Protein 6FTH (pdb70)

InterPro domains:
  IPR006059 Bacterial-type extracellular solute-binding protein [PF13416] (58-375)
  IPR050490 Bacterial solute-binding protein 1 [PTHR43649] (1-388)

Secondary structure (DSSP, 8-state):
--PPEEEEEEEEPTTBPPGGG-HHHHHHHHHHTSEEEEEEEEHHHHHHHHHHHHHHT---SEEES---HHHHHHSGGGB--GGGGGGG-HHHHHHHHH-HHHHHHHB-TT--B-SEEEE--GGGSS-S-EEEEEHHHHHHHT-PPP-BHHHHHHHHHHHHHS-TTSSSSS--EEE--PPP-SSPPTT-GGGGGGGGTPPP-TTSSSGGGTEEEETTEEEEGGGSHHHHHHHHHHHHHHHTTSS-TTTTTS-HHHHHHHHHTTSSS--EEEEEES-HHHHHGGGGGGEEE-PPPBPTT--GGG-------SSEEEEEEEEBTT-S-HHHHHHHHHHHTSHHHHHHHHH-SBTTTEEEEETTEEEE-HHHHHHHHHTT-BSS-GGG-SSB--TT-EEE--HHHHHHHHHHGGGHHHHTTS-TTTSS--TT----HHHHHHHHHHHHHHHHHHHHHHHHHHHH--HHHHHHHHHHHHHHTTHHHHHHHHHHHHHHHH--

Organism: Bifidobacterium longum subsp. infantis (strain ATCC 15697 / DSM 20088 / JCM 1222 / NCTC 11817 / S12) (NCBI:txid391904)

Nearest PDB structures (foldseek):
  6fth-assembly1_A  TM=1.002E+00  e=1.671E-100  Bifidobacterium longum subsp. infantis ATCC 15697 = JCM 1222 = DSM 20088
  3omb-assembly1_A  TM=9.934E-01  e=3.938E-80  Bifidobacterium longum subsp. infantis ATCC 15697 = JCM 1222 = DSM 20088
  5g5z-assembly1_C  TM=8.012E-01  e=1.152E-29  Streptococcus pneumoniae TIGR4
  3vlw-assembly2_B  TM=7.438E-01  e=2.076E-22  Sphingomonas sp. A1
  5gx7-assembly3_C  TM=7.280E-01  e=1.092E-22  Streptobacillus moniliformis DSM 12112

Foldseek 3Di:
DPAAEFEEEEAFDFLAADQVPFPVSVVLCVVLSHHYHYDYDYPVVLVVCQVVCLVVLVDTQKYFLRDFLLRCLVVVQFFDQCLVVCVLQVLLVVVCVQPVVQCLQQADLVGGGQFHKEFPEDLQFFDQKFKKFQQLLCVQVVHDDAAALVSLLVQLVCQQPVPSLPPPDSQAQAEEAAADDLWQAHQHLCQCLLLALAAAAHVDDCRRLAWWFAQLAIDGCLQPVSLVVSLVSLLVCLVVSNYDLCNNPDHPVNSLCLQQPPLRGGHYGMGMGRFLCSRHNNSSVSMATAQRHHYPPADLLSRAGHGYTRTMDRHGMIGTPPTPCVSSVSNSLSVCADLQNVVCQAQNHDPQQWDDPPQLEIEGPQVSQVVSSVVSHRSHRHSSHRYYRRNSHHYHRPVSSVRNSRNCVNRPSRNVSGDCLRTGQDSSLDFRNVLVVVLVQLSSVLSVLSSVVSVCCSNPNDCVVCSVVNVVVSVVSCSVVNSVSSSVSSCSSRHD

Structure (mmCIF, N/CA/C/O backbone):
data_6FTH
#
_entry.id   6FTH
#
_cell.length_a   55.399
_cell.length_b   70.139
_cell.length_c   121.121
_cell.angle_alpha   90.000
_cell.angle_beta   90.000
_cell.angle_gamma   90.000
#
_symmetry.space_group_name_H-M   'P 21 21 21'
#
loop_
_entity.id
_entity.type
_entity.pdbx_description
1 polymer 'Extracellular solute-binding protein, family 1'
2 water water
#
loop_
_atom_site.group_PDB
_atom_site.id
_atom_site.type_symbol
_atom_site.label_atom_id
_atom_site.label_alt_id
_atom_site.label_comp_id
_atom_site.label_asym_id
_atom_site.label_entity_id
_atom_site.label_seq_id
_atom_site.pdbx_PDB_ins_code
_atom_site.Cartn_x
_atom_site.Cartn_y
_atom_site.Cartn_z
_atom_site.occupancy
_atom_site.B_iso_or_equiv
_atom_site.auth_seq_id
_atom_site.auth_comp_id
_atom_site.auth_asym_id
_atom_site.auth_atom_id
_atom_site.pdbx_PDB_model_num
ATOM 1 N N . ASP A 1 25 ? -11.21798 54.33727 96.11763 1.000 57.97301 15 ASP A N 1
ATOM 2 C CA . ASP A 1 25 ? -12.30774 53.63541 96.78896 1.000 54.82286 15 ASP A CA 1
ATOM 3 C C . ASP A 1 25 ? -11.93236 52.17733 97.05097 1.000 53.48827 15 ASP A C 1
ATOM 4 O O . ASP A 1 25 ? -12.79825 51.30340 97.12951 1.000 51.35822 15 ASP A O 1
ATOM 12 N N . GLY A 1 26 ? -10.63234 51.92083 97.18059 1.000 50.30567 16 GLY A N 1
ATOM 13 C CA . GLY A 1 26 ? -10.15805 50.61480 97.57747 1.000 47.46979 16 GLY A CA 1
ATOM 14 C C . GLY A 1 26 ? -10.05711 49.58957 96.46987 1.000 44.59623 16 GLY A C 1
ATOM 15 O O . GLY A 1 26 ? -9.78166 48.42121 96.76177 1.000 46.63366 16 GLY A O 1
ATOM 19 N N . LYS A 1 27 ? -10.25930 49.97670 95.21326 1.000 45.13842 17 LYS A N 1
ATOM 20 C CA . LYS A 1 27 ? -10.23798 48.97944 94.14906 1.000 36.87209 17 LYS A CA 1
ATOM 21 C C . LYS A 1 27 ? -8.79760 48.65784 93.74895 1.000 35.86025 17 LYS A C 1
ATOM 22 O O . LYS A 1 27 ? -7.94884 49.55278 93.71133 1.000 32.95820 17 LYS A O 1
ATOM 41 N N . PRO A 1 28 ? -8.49098 47.39341 93.45819 1.000 29.46881 18 PRO A N 1
ATOM 42 C CA . PRO A 1 28 ? -7.12381 47.05748 93.05591 1.000 31.99186 18 PRO A CA 1
ATOM 43 C C . PRO A 1 28 ? -6.78730 47.69162 91.72237 1.000 28.82882 18 PRO A C 1
ATOM 44 O O . PRO A 1 28 ? -7.61954 47.74473 90.81153 1.000 27.85802 18 PRO A O 1
ATOM 55 N N . ILE A 1 29 ? -5.54833 48.17110 91.61259 1.000 27.28050 19 ILE A N 1
ATOM 56 C CA . ILE A 1 29 ? -5.05395 48.77950 90.38651 1.000 28.43421 19 ILE A CA 1
ATOM 57 C C . ILE A 1 29 ? -4.26699 47.73887 89.60268 1.000 25.69623 19 ILE A C 1
ATOM 58 O O . ILE A 1 29 ? -3.49140 46.95859 90.16719 1.000 26.87517 19 ILE A O 1
ATOM 74 N N . VAL A 1 30 ? -4.50737 47.70432 88.29871 1.000 25.44663 20 VAL A N 1
ATOM 75 C CA . VAL A 1 30 ? -3.82541 46.80498 87.37564 1.000 21.15319 20 VAL A CA 1
ATOM 76 C C . VAL A 1 30 ? -3.36020 47.66821 86.22079 1.000 17.81837 20 VAL A C 1
ATOM 77 O O . VAL A 1 30 ? -4.18226 48.27791 85.53889 1.000 20.28678 20 VAL A O 1
ATOM 90 N N . SER A 1 31 ? -2.05073 47.73399 86.00838 1.000 18.08870 21 SER A N 1
ATOM 91 C CA . SER A 1 31 ? -1.52994 48.39875 84.82170 1.000 18.70088 21 SER A CA 1
ATOM 92 C C . SER A 1 31 ? -1.55424 47.42370 83.65288 1.000 18.46565 21 SER A C 1
ATOM 93 O O . SER A 1 31 ? -1.22483 46.24624 83.80965 1.000 20.40143 21 SER A O 1
ATOM 101 N N . VAL A 1 32 ? -1.99449 47.90853 82.49808 1.000 19.03408 22 VAL A N 1
ATOM 102 C CA . VAL A 1 32 ? -2.17410 47.07325 81.31262 1.000 16.90667 22 VAL A CA 1
ATOM 103 C C . VAL A 1 32 ? -1.50850 47.74789 80.11859 1.000 16.50113 22 VAL A C 1
ATOM 104 O O . VAL A 1 32 ? -1.99856 48.76550 79.61712 1.000 19.47779 22 VAL A O 1
ATOM 117 N N . LEU A 1 33 ? -0.40460 47.17228 79.65118 1.000 17.77337 23 LEU A N 1
ATOM 118 C CA . LEU A 1 33 ? 0.19316 47.60552 78.39912 1.000 18.93141 23 LEU A CA 1
ATOM 119 C C . LEU A 1 33 ? -0.51853 46.90188 77.25330 1.000 16.91065 23 LEU A C 1
ATOM 120 O O . LEU A 1 33 ? -0.67063 45.67108 77.27381 1.000 16.23557 23 LEU A O 1
ATOM 136 N N . VAL A 1 34 ? -0.95885 47.67277 76.26299 1.000 16.72214 24 VAL A N 1
ATOM 137 C CA . VAL A 1 34 ? -1.58313 47.11346 75.06742 1.000 16.25883 24 VAL A CA 1
ATOM 138 C C . VAL A 1 34 ? -0.83687 47.63476 73.85283 1.000 16.44163 24 VAL A C 1
ATOM 139 O O . VAL A 1 34 ? -0.79652 48.84689 73.61723 1.000 16.68407 24 VAL A O 1
ATOM 152 N N . VAL A 1 35 ? -0.25652 46.72452 73.08978 1.000 15.27846 25 VAL A N 1
ATOM 153 C CA . VAL A 1 35 ? 0.35201 47.03535 71.80492 1.000 14.79313 25 VAL A CA 1
ATOM 154 C C . VAL A 1 35 ? -0.78262 47.01863 70.78932 1.000 17.38129 25 VAL A C 1
ATOM 155 O O . VAL A 1 35 ? -1.50465 46.01876 70.67048 1.000 15.76734 25 VAL A O 1
ATOM 168 N N . LYS A 1 36 ? -0.97523 48.14126 70.09993 1.000 15.25761 26 LYS A N 1
ATOM 169 C CA . LYS A 1 36 ? -2.18104 48.40725 69.32766 1.000 14.73778 26 LYS A CA 1
ATOM 170 C C . LYS A 1 36 ? -2.01315 48.14951 67.83132 1.000 17.53129 26 LYS A C 1
ATOM 171 O O . LYS A 1 36 ? -0.99239 48.49563 67.21767 1.000 16.75160 26 LYS A O 1
ATOM 190 N N . ARG A 1 37 ? -3.05146 47.57749 67.23621 1.000 15.91851 27 ARG A N 1
ATOM 191 C CA . ARG A 1 37 ? -3.14998 47.51800 65.79141 1.000 15.97759 27 ARG A CA 1
ATOM 192 C C . ARG A 1 37 ? -3.27180 48.93463 65.22946 1.000 16.83795 27 ARG A C 1
ATOM 193 O O . ARG A 1 37 ? -3.87726 49.81087 65.85424 1.000 15.73001 27 ARG A O 1
ATOM 214 N N . PRO A 1 38 ? -2.73994 49.18244 64.03900 1.000 16.60004 28 PRO A N 1
ATOM 215 C CA . PRO A 1 38 ? -3.06034 50.44338 63.37086 1.000 18.43941 28 PRO A CA 1
ATOM 216 C C . PRO A 1 38 ? -4.56480 50.59280 63.18188 1.000 19.34643 28 PRO A C 1
ATOM 217 O O . PRO A 1 38 ? -5.31558 49.61123 63.14751 1.000 19.14657 28 PRO A O 1
ATOM 228 N N . ALA A 1 39 ? -5.00501 51.84500 63.09031 1.000 19.17689 29 ALA A N 1
ATOM 229 C CA . ALA A 1 39 ? -6.37336 52.21709 62.72214 1.000 17.48614 29 ALA A CA 1
ATOM 230 C C . ALA A 1 39 ? -7.37289 52.03416 63.85038 1.000 18.98750 29 ALA A C 1
ATOM 231 O O . ALA A 1 39 ? -8.58721 52.13754 63.59880 1.000 17.96358 29 ALA A O 1
ATOM 238 N N . THR A 1 40 ? -6.91743 51.78924 65.07178 1.000 17.40027 30 THR A N 1
ATOM 239 C CA . THR A 1 40 ? -7.77580 51.64209 66.23567 1.000 18.02483 30 THR A CA 1
ATOM 240 C C . THR A 1 40 ? -7.88320 52.95593 67.00615 1.000 19.57532 30 THR A C 1
ATOM 241 O O . THR A 1 40 ? -6.92459 53.74526 67.06664 1.000 19.25464 30 THR A O 1
ATOM 252 N N . ASP A 1 41 ? -9.06838 53.19860 67.56334 1.000 17.27926 31 ASP A N 1
ATOM 253 C CA . ASP A 1 41 ? -9.28614 54.27946 68.51512 1.000 18.76004 31 ASP A CA 1
ATOM 254 C C . ASP A 1 41 ? -8.50953 53.98558 69.79338 1.000 18.99928 31 ASP A C 1
ATOM 255 O O . ASP A 1 41 ? -7.96236 52.89011 70.00045 1.000 17.58788 31 ASP A O 1
ATOM 264 N N . LYS A 1 42 ? -8.40978 54.99961 70.63922 1.000 20.74287 32 LYS A N 1
ATOM 265 C CA . LYS A 1 42 ? -7.85072 54.80293 71.96240 1.000 19.04057 32 LYS A CA 1
ATOM 266 C C . LYS A 1 42 ? -8.76875 53.87409 72.75736 1.000 17.58812 32 LYS A C 1
ATOM 267 O O . LYS A 1 42 ? -9.99175 53.95243 72.64998 1.000 18.54101 32 LYS A O 1
ATOM 286 N N . ILE A 1 43 ? -8.17649 52.97526 73.54862 1.000 17.12403 33 ILE A N 1
ATOM 287 C CA . ILE A 1 43 ? -8.97292 52.00430 74.30515 1.000 16.34069 33 ILE A CA 1
ATOM 288 C C . ILE A 1 43 ? -9.92584 52.69391 75.27432 1.000 18.58948 33 ILE A C 1
ATOM 289 O O . ILE A 1 43 ? -11.06116 52.24270 75.47294 1.000 18.88589 33 ILE A O 1
ATOM 305 N N . ALA A 1 44 ? -9.46261 53.75747 75.93731 1.000 20.42017 34 ALA A N 1
ATOM 306 C CA . ALA A 1 44 ? -10.32124 54.48731 76.86720 1.000 23.84912 34 ALA A CA 1
ATOM 307 C C . ALA A 1 44 ? -11.59395 54.97760 76.19123 1.000 21.71357 34 ALA A C 1
ATOM 308 O O . ALA A 1 44 ? -12.60939 55.17298 76.86938 1.000 21.64291 34 ALA A O 1
ATOM 315 N N . ASN A 1 45 ? -11.56196 55.18218 74.87015 1.000 21.01593 35 ASN A N 1
ATOM 316 C CA . ASN A 1 45 ? -12.74448 55.61317 74.12868 1.000 19.87399 35 ASN A CA 1
ATOM 317 C C . ASN A 1 45 ? -13.69398 54.47506 73.78568 1.000 20.43600 35 ASN A C 1
ATOM 318 O O . ASN A 1 45 ? -14.73228 54.73378 73.16933 1.000 19.81293 35 ASN A O 1
ATOM 329 N N . MET A 1 46 ? -13.38085 53.22882 74.14314 1.000 19.10679 36 MET A N 1
ATOM 330 C CA . MET A 1 46 ? -14.20774 52.09041 73.76100 1.000 17.32335 36 MET A CA 1
ATOM 331 C C . MET A 1 46 ? -15.13023 51.68940 74.90491 1.000 14.47879 36 MET A C 1
ATOM 332 O O . MET A 1 46 ? -14.66764 51.43301 76.01780 1.000 16.73703 36 MET A O 1
ATOM 346 N N . GLN A 1 47 ? -16.43682 51.62152 74.61369 1.000 17.36481 37 GLN A N 1
ATOM 347 C CA . GLN A 1 47 ? -17.41370 51.27487 75.64093 1.000 18.68517 37 GLN A CA 1
ATOM 348 C C . GLN A 1 47 ? -17.11113 49.92605 76.28406 1.000 19.17361 37 GLN A C 1
ATOM 349 O O . GLN A 1 47 ? -17.17795 49.78883 77.51122 1.000 19.17584 37 GLN A O 1
ATOM 363 N N . TRP A 1 48 ? -16.79138 48.91048 75.47291 1.000 19.27569 38 TRP A N 1
ATOM 364 C CA . TRP A 1 48 ? -16.54153 47.59270 76.05093 1.000 16.34439 38 TRP A CA 1
ATOM 365 C C . TRP A 1 48 ? -15.41414 47.64060 77.06253 1.000 15.84406 38 TRP A C 1
ATOM 366 O O . TRP A 1 48 ? -15.42302 46.87538 78.03425 1.000 14.93046 38 TRP A O 1
ATOM 387 N N . ALA A 1 49 ? -14.42740 48.52480 76.85678 1.000 15.69074 39 ALA A N 1
ATOM 388 C CA . ALA A 1 49 ? -13.30734 48.60049 77.78364 1.000 16.45872 39 ALA A CA 1
ATOM 389 C C . ALA A 1 49 ? -13.72752 49.23548 79.10813 1.000 18.32225 39 ALA A C 1
ATOM 390 O O . ALA A 1 49 ? -13.18528 48.88814 80.16984 1.000 19.19539 39 ALA A O 1
ATOM 397 N N . LYS A 1 50 ? -14.66905 50.18155 79.05487 1.000 16.76141 40 LYS A N 1
ATOM 398 C CA . LYS A 1 50 ? -15.24572 50.73465 80.27498 1.000 22.03550 40 LYS A CA 1
ATOM 399 C C . LYS A 1 50 ? -16.07719 49.68364 81.00132 1.000 19.83341 40 LYS A C 1
ATOM 400 O O . LYS A 1 50 ? -15.97041 49.53278 82.22837 1.000 19.48272 40 LYS A O 1
ATOM 419 N N . ASP A 1 51 ? -16.88648 48.93552 80.24737 1.000 19.18826 41 ASP A N 1
ATOM 420 C CA . ASP A 1 51 ? -17.63758 47.81757 80.81475 1.000 18.69324 41 ASP A CA 1
ATOM 421 C C . ASP A 1 51 ? -16.69866 46.80675 81.46056 1.000 20.89013 41 ASP A C 1
ATOM 422 O O . ASP A 1 51 ? -16.96815 46.30274 82.55722 1.000 19.69856 41 ASP A O 1
ATOM 431 N N . LEU A 1 52 ? -15.59096 46.48072 80.78450 1.000 16.94840 42 LEU A N 1
ATOM 432 C CA . LEU A 1 52 ? -14.69609 45.45665 81.29905 1.000 18.95828 42 LEU A CA 1
ATOM 433 C C . LEU A 1 52 ? -14.12424 45.86896 82.64079 1.000 19.06653 42 LEU A C 1
ATOM 434 O O . LEU A 1 52 ? -14.05846 45.06349 83.57765 1.000 19.03981 42 LEU A O 1
ATOM 450 N N . GLU A 1 53 ? -13.69641 47.12917 82.73963 1.000 21.64722 43 GLU A N 1
ATOM 451 C CA . GLU A 1 53 ? -13.13909 47.65232 83.97545 1.000 23.25917 43 GLU A CA 1
ATOM 452 C C . GLU A 1 53 ? -14.14942 47.56283 85.10985 1.000 22.72295 43 GLU A C 1
ATOM 453 O O . GLU A 1 53 ? -13.81583 47.13058 86.21471 1.000 23.08593 43 GLU A O 1
ATOM 465 N N . ALA A 1 54 ? -15.39598 47.95067 84.84717 1.000 21.00903 44 ALA A N 1
ATOM 466 C CA . ALA A 1 54 ? -16.43285 47.83151 85.86805 1.000 23.32139 44 ALA A CA 1
ATOM 467 C C . ALA A 1 54 ? -16.62174 46.37966 86.28069 1.000 24.85386 44 ALA A C 1
ATOM 468 O O . ALA A 1 54 ? -16.68333 46.05501 87.47475 1.000 23.44038 44 ALA A O 1
ATOM 475 N N . ASP A 1 55 ? -16.69931 45.48242 85.29673 1.000 17.36362 45 ASP A N 1
ATOM 476 C CA . ASP A 1 55 ? -16.93636 44.07145 85.58361 1.000 22.55154 45 ASP A CA 1
ATOM 477 C C . ASP A 1 55 ? -15.77561 43.45183 86.32801 1.000 20.03594 45 ASP A C 1
ATOM 478 O O . ASP A 1 55 ? -15.95832 42.47664 87.05722 1.000 20.92319 45 ASP A O 1
ATOM 487 N N . CYS A 1 56 ? -14.57866 43.98185 86.14246 1.000 20.21204 46 CYS A N 1
ATOM 488 C CA . CYS A 1 56 ? -13.43672 43.49635 86.88487 1.000 21.25761 46 CYS A CA 1
ATOM 489 C C . CYS A 1 56 ? -13.41673 44.01154 88.31802 1.000 21.56645 46 CYS A C 1
ATOM 490 O O . CYS A 1 56 ? -12.70474 43.45292 89.14786 1.000 23.99574 46 CYS A O 1
ATOM 498 N N . ASP A 1 57 ? -14.17424 45.06356 88.62499 1.000 24.18617 47 ASP A N 1
ATOM 499 C CA . ASP A 1 57 ? -14.14359 45.67190 89.95072 1.000 25.37350 47 ASP A CA 1
ATOM 500 C C . ASP A 1 57 ? -12.72254 46.09453 90.31051 1.000 27.23274 47 ASP A C 1
ATOM 501 O O . ASP A 1 57 ? -12.26088 45.90765 91.43526 1.000 24.69963 47 ASP A O 1
ATOM 510 N N . CYS A 1 58 ? -12.00965 46.64840 89.33423 1.000 24.99803 48 CYS A N 1
ATOM 511 C CA . CYS A 1 58 ? -10.64247 47.09941 89.53706 1.000 28.87981 48 CYS A CA 1
ATOM 512 C C . CYS A 1 58 ? -10.46453 48.40737 88.78891 1.000 25.34072 48 CYS A C 1
ATOM 513 O O . CYS A 1 58 ? -11.35225 48.86456 88.07051 1.000 27.81435 48 CYS A O 1
ATOM 521 N N . LYS A 1 59 ? -9.31497 49.03025 88.98635 1.000 27.49148 49 LYS A N 1
ATOM 522 C CA . LYS A 1 59 ? -8.94094 50.20933 88.22335 1.000 26.03865 49 LYS A CA 1
ATOM 523 C C . LYS A 1 59 ? -7.88219 49.78815 87.21950 1.000 24.46023 49 LYS A C 1
ATOM 524 O O . LYS A 1 59 ? -6.83545 49.26252 87.61554 1.000 24.14999 49 LYS A O 1
ATOM 543 N N . ILE A 1 60 ? -8.15683 50.01528 85.93315 1.000 25.84033 50 ILE A N 1
ATOM 544 C CA . ILE A 1 60 ? -7.21640 49.69132 84.86011 1.000 22.14322 50 ILE A CA 1
ATOM 545 C C . ILE A 1 60 ? -6.47331 50.95565 84.46358 1.000 23.05671 50 ILE A C 1
ATOM 546 O O . ILE A 1 60 ? -7.08342 51.96402 84.08317 1.000 25.57242 50 ILE A O 1
ATOM 562 N N . GLU A 1 61 ? -5.15570 50.89901 84.53391 1.000 23.97625 51 GLU A N 1
ATOM 563 C CA . GLU A 1 61 ? -4.30325 51.96038 84.01571 1.000 24.21239 51 GLU A CA 1
ATOM 564 C C . GLU A 1 61 ? -3.77997 51.50129 82.66138 1.000 23.02024 51 GLU A C 1
ATOM 565 O O . GLU A 1 61 ? -2.80344 50.74702 82.58259 1.000 23.77708 51 GLU A O 1
ATOM 577 N N . TRP A 1 62 ? -4.42706 51.96445 81.59290 1.000 22.31798 52 TRP A N 1
ATOM 578 C CA . TRP A 1 62 ? -4.06238 51.54655 80.24708 1.000 22.60265 52 TRP A CA 1
ATOM 579 C C . TRP A 1 62 ? -2.81219 52.29411 79.79986 1.000 25.30070 52 TRP A C 1
ATOM 580 O O . TRP A 1 62 ? -2.65875 53.49539 80.05078 1.000 25.39693 52 TRP A O 1
ATOM 601 N N . GLN A 1 63 ? -1.91323 51.57121 79.13858 1.000 20.31995 53 GLN A N 1
ATOM 602 C CA . GLN A 1 63 ? -0.76230 52.14725 78.46323 1.000 19.22013 53 GLN A CA 1
ATOM 603 C C . GLN A 1 63 ? -0.76440 51.57880 77.05311 1.000 24.39429 53 GLN A C 1
ATOM 604 O O . GLN A 1 63 ? -0.73853 50.35969 76.88012 1.000 24.52052 53 GLN A O 1
ATOM 618 N N . GLU A 1 64 ? -0.82185 52.44257 76.05392 1.000 19.05949 54 GLU A N 1
ATOM 619 C CA . GLU A 1 64 ? -0.89167 52.01703 74.66653 1.000 21.11708 54 GLU A CA 1
ATOM 620 C C . GLU A 1 64 ? 0.39106 52.37162 73.93341 1.000 20.86915 54 GLU A C 1
ATOM 621 O O . GLU A 1 64 ? 0.97549 53.43999 74.15561 1.000 23.02210 54 GLU A O 1
ATOM 633 N N . VAL A 1 65 ? 0.82379 51.47104 73.06125 1.000 17.75806 55 VAL A N 1
ATOM 634 C CA . VAL A 1 65 ? 1.98755 51.68920 72.20899 1.000 17.20283 55 VAL A CA 1
ATOM 635 C C . VAL A 1 65 ? 1.70605 51.11771 70.82706 1.000 21.35703 55 VAL A C 1
ATOM 636 O O . VAL A 1 65 ? 0.99690 50.11435 70.68138 1.000 16.43454 55 VAL A O 1
ATOM 649 N N . SER A 1 66 ? 2.26215 51.75853 69.80248 1.000 16.77111 56 SER A N 1
ATOM 650 C CA . SER A 1 66 ? 2.13839 51.23213 68.44956 1.000 16.96882 56 SER A CA 1
ATOM 651 C C . SER A 1 66 ? 3.02025 50.00037 68.27819 1.000 14.87696 56 SER A C 1
ATOM 652 O O . SER A 1 66 ? 3.95187 49.75071 69.04916 1.000 17.12348 56 SER A O 1
ATOM 660 N N . GLU A 1 67 ? 2.70952 49.22394 67.24046 1.000 16.06807 57 GLU A N 1
ATOM 661 C CA . GLU A 1 67 ? 3.52061 48.05711 66.92321 1.000 17.82671 57 GLU A CA 1
ATOM 662 C C . GLU A 1 67 ? 4.93865 48.46867 66.54578 1.000 17.75946 57 GLU A C 1
ATOM 663 O O . GLU A 1 67 ? 5.90721 47.83501 66.97560 1.000 17.31227 57 GLU A O 1
ATOM 675 N N . ASP A 1 68 ? 5.08210 49.55369 65.78362 1.000 18.23799 58 ASP A N 1
ATOM 676 C CA . ASP A 1 68 ? 6.41307 49.99949 65.37267 1.000 17.94842 58 ASP A CA 1
ATOM 677 C C . ASP A 1 68 ? 7.21932 50.48626 66.56457 1.000 18.28932 58 ASP A C 1
ATOM 678 O O . ASP A 1 68 ? 8.42068 50.20949 66.65944 1.000 18.97834 58 ASP A O 1
ATOM 687 N N . ALA A 1 69 ? 6.58295 51.19657 67.49495 1.000 16.68454 59 ALA A N 1
ATOM 688 C CA . ALA A 1 69 ? 7.29165 51.62438 68.69389 1.000 18.63788 59 ALA A CA 1
ATOM 689 C C . ALA A 1 69 ? 7.66403 50.43627 69.57042 1.000 20.70602 59 ALA A C 1
ATOM 690 O O . ALA A 1 69 ? 8.78387 50.36609 70.09727 1.000 21.50090 59 ALA A O 1
ATOM 697 N N . TRP A 1 70 ? 6.74712 49.47990 69.72900 1.000 18.76016 60 TRP A N 1
ATOM 698 C CA . TRP A 1 70 ? 7.03395 48.33336 70.58402 1.000 18.74170 60 TRP A CA 1
ATOM 699 C C . TRP A 1 70 ? 8.20343 47.51292 70.04328 1.000 17.69412 60 TRP A C 1
ATOM 700 O O . TRP A 1 70 ? 9.03410 47.02489 70.81019 1.000 22.94788 60 TRP A O 1
ATOM 721 N N . ALA A 1 71 ? 8.27777 47.33862 68.72710 1.000 17.95954 61 ALA A N 1
ATOM 722 C CA . ALA A 1 71 ? 9.37111 46.57034 68.14280 1.000 18.09238 61 ALA A CA 1
ATOM 723 C C . ALA A 1 71 ? 10.72162 47.11114 68.58124 1.000 26.18017 61 ALA A C 1
ATOM 724 O O . ALA A 1 71 ? 11.66928 46.34119 68.79100 1.000 25.07495 61 ALA A O 1
ATOM 731 N N . GLN A 1 72 ? 10.81256 48.42454 68.74797 1.000 23.90387 62 GLN A N 1
ATOM 732 C CA . GLN A 1 72 ? 12.04704 49.09735 69.12831 1.000 24.34223 62 GLN A CA 1
ATOM 733 C C . GLN A 1 72 ? 12.26474 49.15793 70.63648 1.000 27.70528 62 GLN A C 1
ATOM 734 O O . GLN A 1 72 ? 13.40805 49.32466 71.08064 1.000 31.72656 62 GLN A O 1
ATOM 748 N N . GLN A 1 73 ? 11.21016 49.02843 71.43244 1.000 27.01304 63 GLN A N 1
ATOM 749 C CA . GLN A 1 73 ? 11.32190 49.14543 72.87931 1.000 24.99672 63 GLN A CA 1
ATOM 750 C C . GLN A 1 73 ? 11.36150 47.80657 73.59681 1.000 27.16878 63 GLN A C 1
ATOM 751 O O . GLN A 1 73 ? 11.76379 47.77391 74.76358 1.000 26.68441 63 GLN A O 1
ATOM 765 N N . LYS A 1 74 ? 10.97701 46.70523 72.93356 1.000 24.71247 64 LYS A N 1
ATOM 766 C CA . LYS A 1 74 ? 10.73196 45.45676 73.65319 1.000 22.81251 64 LYS A CA 1
ATOM 767 C C . LYS A 1 74 ? 11.99076 44.94207 74.34392 1.000 26.95688 64 LYS A C 1
ATOM 768 O O . LYS A 1 74 ? 11.95052 44.55826 75.51858 1.000 23.49512 64 LYS A O 1
ATOM 787 N N . ASN A 1 75 ? 13.11233 44.88895 73.62105 1.000 25.35879 65 ASN A N 1
ATOM 788 C CA . ASN A 1 75 ? 14.31139 44.28645 74.19653 1.000 25.65274 65 ASN A CA 1
ATOM 789 C C . ASN A 1 75 ? 14.79429 45.08411 75.39901 1.000 25.68029 65 ASN A C 1
ATOM 790 O O . ASN A 1 75 ? 15.09878 44.51387 76.45243 1.000 26.80035 65 ASN A O 1
ATOM 801 N N . ALA A 1 76 ? 14.81839 46.40870 75.27969 1.000 27.07258 66 ALA A N 1
ATOM 802 C CA . ALA A 1 76 ? 15.21981 47.24564 76.40563 1.000 28.21235 66 ALA A CA 1
ATOM 803 C C . ALA A 1 76 ? 14.26451 47.08510 77.58165 1.000 28.03948 66 ALA A C 1
ATOM 804 O O . ALA A 1 76 ? 14.68645 47.08989 78.74503 1.000 28.81908 66 ALA A O 1
ATOM 811 N N . THR A 1 77 ? 12.96525 46.94781 77.29938 1.000 27.38999 67 THR A N 1
ATOM 812 C CA . THR A 1 77 ? 11.97994 46.78307 78.36680 1.000 25.08118 67 THR A CA 1
ATOM 813 C C . THR A 1 77 ? 12.22021 45.48588 79.12669 1.000 23.63225 67 THR A C 1
ATOM 814 O O . THR A 1 77 ? 12.21063 45.46164 80.36272 1.000 27.81035 67 THR A O 1
ATOM 825 N N . LEU A 1 78 ? 12.44725 44.39137 78.40131 1.000 23.04367 68 LEU A N 1
ATOM 826 C CA . LEU A 1 78 ? 12.75540 43.12062 79.05242 1.000 22.88189 68 LEU A CA 1
ATOM 827 C C . LEU A 1 78 ? 14.06096 43.20292 79.84131 1.000 29.39661 68 LEU A C 1
ATOM 828 O O . LEU A 1 78 ? 14.13810 42.74268 80.98743 1.000 25.93705 68 LEU A O 1
ATOM 844 N N . ALA A 1 79 ? 15.10904 43.76573 79.23122 1.000 29.08688 69 ALA A N 1
ATOM 845 C CA . ALA A 1 79 ? 16.40133 43.84893 79.90834 1.000 28.21022 69 ALA A CA 1
ATOM 846 C C . ALA A 1 79 ? 16.29413 44.62525 81.21353 1.000 29.83453 69 ALA A C 1
ATOM 847 O O . ALA A 1 79 ? 16.95917 44.28910 82.19979 1.000 31.04648 69 ALA A O 1
ATOM 854 N N . ALA A 1 80 ? 15.46201 45.66700 81.23904 1.000 28.30828 70 ALA A N 1
ATOM 855 C CA . ALA A 1 80 ? 15.27734 46.46862 82.44169 1.000 29.56256 70 ALA A CA 1
ATOM 856 C C . ALA A 1 80 ? 14.27709 45.87127 83.42138 1.000 32.17497 70 ALA A C 1
ATOM 857 O O . ALA A 1 80 ? 14.19479 46.34202 84.56142 1.000 30.80531 70 ALA A O 1
ATOM 864 N N . GLY A 1 81 ? 13.49157 44.88266 83.00162 1.000 27.38152 71 GLY A N 1
ATOM 865 C CA . GLY A 1 81 ? 12.45141 44.35138 83.85406 1.000 30.58633 71 GLY A CA 1
ATOM 866 C C . GLY A 1 81 ? 11.32269 45.31173 84.14416 1.000 29.03667 71 GLY A C 1
ATOM 867 O O . GLY A 1 81 ? 10.59377 45.11251 85.11590 1.000 34.03114 71 GLY A O 1
ATOM 871 N N . LYS A 1 82 ? 11.13387 46.34415 83.32354 1.000 29.91921 72 LYS A N 1
ATOM 872 C CA . LYS A 1 82 ? 10.06649 47.31554 83.58087 1.000 32.46367 72 LYS A CA 1
ATOM 873 C C . LYS A 1 82 ? 8.82296 46.90000 82.80342 1.000 30.13363 72 LYS A C 1
ATOM 874 O O . LYS A 1 82 ? 8.49882 47.42784 81.73816 1.000 34.38624 72 LYS A O 1
ATOM 893 N N . ILE A 1 83 ? 8.09697 45.94361 83.36042 1.000 28.21282 73 ILE A N 1
ATOM 894 C CA . ILE A 1 83 ? 6.93643 45.38614 82.67499 1.000 27.64123 73 ILE A CA 1
ATOM 895 C C . ILE A 1 83 ? 5.66374 45.75643 83.42163 1.000 26.10447 73 ILE A C 1
ATOM 896 O O . ILE A 1 83 ? 5.64054 45.83372 84.65659 1.000 24.44766 73 ILE A O 1
ATOM 912 N N . ALA A 1 84 ? 4.60548 46.00562 82.65793 1.000 20.78302 74 ALA A N 1
ATOM 913 C CA . ALA A 1 84 ? 3.30196 46.26643 83.24428 1.000 21.72652 74 ALA A CA 1
ATOM 914 C C . ALA A 1 84 ? 2.77033 45.00167 83.90980 1.000 19.55920 74 ALA A C 1
ATOM 915 O O . ALA A 1 84 ? 3.22828 43.88527 83.63931 1.000 20.93039 74 ALA A O 1
ATOM 922 N N . ASP A 1 85 ? 1.79808 45.17881 84.80737 1.000 19.22778 75 ASP A N 1
ATOM 923 C CA . ASP A 1 85 ? 1.18482 44.02307 85.45064 1.000 19.21936 75 ASP A CA 1
ATOM 924 C C . ASP A 1 85 ? 0.68105 43.03681 84.40435 1.000 18.41085 75 ASP A C 1
ATOM 925 O O . ASP A 1 85 ? 0.91349 41.82301 84.50108 1.000 20.77669 75 ASP A O 1
ATOM 934 N N . VAL A 1 86 ? -0.02717 43.55268 83.40808 1.000 18.02230 76 VAL A N 1
ATOM 935 C CA . VAL A 1 86 ? -0.56182 42.77009 82.30088 1.000 15.59958 76 VAL A CA 1
ATOM 936 C C . VAL A 1 86 ? -0.10038 43.41695 81.00654 1.000 17.70292 76 VAL A C 1
ATOM 937 O O . VAL A 1 86 ? -0.14486 44.64399 80.87222 1.000 17.49783 76 VAL A O 1
ATOM 950 N N . SER A 1 87 ? 0.34934 42.60164 80.05417 1.000 15.20285 77 SER A N 1
ATOM 951 C CA . SER A 1 87 ? 0.70273 43.09338 78.73713 1.000 15.53889 77 SER A CA 1
ATOM 952 C C . SER A 1 87 ? -0.01445 42.26956 77.67405 1.000 13.90132 77 SER A C 1
ATOM 953 O O . SER A 1 87 ? -0.01191 41.03077 77.72870 1.000 14.72769 77 SER A O 1
ATOM 961 N N . LEU A 1 88 ? -0.59833 42.96526 76.70262 1.000 15.94837 78 LEU A N 1
ATOM 962 C CA . LEU A 1 88 ? -1.36411 42.36241 75.61795 1.000 12.63013 78 LEU A CA 1
ATOM 963 C C . LEU A 1 88 ? -0.65946 42.61234 74.28392 1.000 14.29367 78 LEU A C 1
ATOM 964 O O . LEU A 1 88 ? -0.33587 43.76480 73.95553 1.000 14.00144 78 LEU A O 1
ATOM 980 N N . HIS A 1 89 ? -0.44850 41.54654 73.49451 1.000 14.67789 79 HIS A N 1
ATOM 981 C CA . HIS A 1 89 ? 0.15765 41.66679 72.15955 1.000 15.37981 79 HIS A CA 1
ATOM 982 C C . HIS A 1 89 ? 1.60627 42.15084 72.26889 1.000 15.13817 79 HIS A C 1
ATOM 983 O O . HIS A 1 89 ? 2.12161 42.85144 71.38707 1.000 14.91374 79 HIS A O 1
ATOM 998 N N . ALA A 1 90 ? 2.26270 41.76149 73.36027 1.000 13.91119 80 ALA A N 1
ATOM 999 C CA . ALA A 1 90 ? 3.59006 42.26056 73.68334 1.000 17.03679 80 ALA A CA 1
ATOM 1000 C C . ALA A 1 90 ? 4.65775 41.18035 73.68856 1.000 19.35410 80 ALA A C 1
ATOM 1001 O O . ALA A 1 90 ? 5.72081 41.37239 73.07224 1.000 18.50129 80 ALA A O 1
ATOM 1008 N N . PHE A 1 91 ? 4.41636 40.06223 74.37345 1.000 15.55367 81 PHE A N 1
ATOM 1009 C CA . PHE A 1 91 ? 5.43294 39.04574 74.63167 1.000 17.54735 81 PHE A CA 1
ATOM 1010 C C . PHE A 1 91 ? 5.03530 37.68305 74.08188 1.000 17.77477 81 PHE A C 1
ATOM 1011 O O . PHE A 1 91 ? 3.94318 37.16940 74.36489 1.000 16.02244 81 PHE A O 1
ATOM 1028 N N . PHE A 1 92 ? 5.92889 37.10478 73.30040 1.000 17.54293 82 PHE A N 1
ATOM 1029 C CA . PHE A 1 92 ? 5.76534 35.75428 72.81017 1.000 18.55419 82 PHE A CA 1
ATOM 1030 C C . PHE A 1 92 ? 6.36449 34.77505 73.80016 1.000 18.76379 82 PHE A C 1
ATOM 1031 O O . PHE A 1 92 ? 7.18313 35.15176 74.65324 1.000 18.76059 82 PHE A O 1
ATOM 1048 N N . PRO A 1 93 ? 5.99611 33.49688 73.70335 1.000 16.86721 83 PRO A N 1
ATOM 1049 C CA . PRO A 1 93 ? 6.60857 32.50655 74.59181 1.000 19.67094 83 PRO A CA 1
ATOM 1050 C C . PRO A 1 93 ? 8.12487 32.54514 74.55683 1.000 22.41375 83 PRO A C 1
ATOM 1051 O O . PRO A 1 93 ? 8.75766 32.44247 75.61120 1.000 20.04642 83 PRO A O 1
ATOM 1062 N N . ALA A 1 94 ? 8.71854 32.71304 73.37382 1.000 21.27276 84 ALA A N 1
ATOM 1063 C CA . ALA A 1 94 ? 10.17860 32.76486 73.28514 1.000 25.83797 84 ALA A CA 1
ATOM 1064 C C . ALA A 1 94 ? 10.75022 33.91361 74.11295 1.000 26.28485 84 ALA A C 1
ATOM 1065 O O . ALA A 1 94 ? 11.83286 33.78443 74.69350 1.000 26.44360 84 ALA A O 1
ATOM 1072 N N . ASN A 1 95 ? 10.04939 35.05708 74.16450 1.000 22.72725 85 ASN A N 1
ATOM 1073 C CA . ASN A 1 95 ? 10.53904 36.18973 74.95195 1.000 23.66322 85 ASN A CA 1
ATOM 1074 C C . ASN A 1 95 ? 10.51974 35.87530 76.44386 1.000 24.16255 85 ASN A C 1
ATOM 1075 O O . ASN A 1 95 ? 11.47721 36.17445 77.16519 1.000 25.29096 85 ASN A O 1
ATOM 1086 N N . ALA A 1 96 ? 9.41498 35.31693 76.94483 1.000 20.56655 86 ALA A N 1
ATOM 1087 C CA . ALA A 1 96 ? 9.35602 34.99223 78.36388 1.000 20.36040 86 ALA A CA 1
ATOM 1088 C C . ALA A 1 96 ? 10.40374 33.95384 78.73557 1.000 25.23116 86 ALA A C 1
ATOM 1089 O O . ALA A 1 96 ? 11.00788 34.02915 79.80781 1.000 28.94276 86 ALA A O 1
ATOM 1096 N N . ALA A 1 97 ? 10.65557 32.99224 77.84523 1.000 25.17310 87 ALA A N 1
ATOM 1097 C CA . ALA A 1 97 ? 11.62679 31.95037 78.14294 1.000 25.29800 87 ALA A CA 1
ATOM 1098 C C . ALA A 1 97 ? 13.02886 32.51952 78.31377 1.000 28.09144 87 ALA A C 1
ATOM 1099 O O . ALA A 1 97 ? 13.82324 31.97757 79.09052 1.000 25.32245 87 ALA A O 1
ATOM 1106 N N . GLN A 1 98 ? 13.35497 33.59704 77.59464 1.000 23.11132 88 GLN A N 1
ATOM 1107 C CA . GLN A 1 98 ? 14.63773 34.27061 77.77220 1.000 25.79915 88 GLN A CA 1
ATOM 1108 C C . GLN A 1 98 ? 14.69499 35.08487 79.05790 1.000 29.21281 88 GLN A C 1
ATOM 1109 O O . GLN A 1 98 ? 15.79507 35.40953 79.51391 1.000 27.10538 88 GLN A O 1
ATOM 1123 N N . PHE A 1 99 ? 13.53980 35.43078 79.63540 1.000 25.11235 89 PHE A N 1
ATOM 1124 C CA . PHE A 1 99 ? 13.46638 36.20718 80.87830 1.000 28.75216 89 PHE A CA 1
ATOM 1125 C C . PHE A 1 99 ? 12.42492 35.57244 81.79448 1.000 31.80571 89 PHE A C 1
ATOM 1126 O O . PHE A 1 99 ? 11.42588 36.19720 82.15765 1.000 32.07833 89 PHE A O 1
ATOM 1143 N N . PRO A 1 100 ? 12.64776 34.32494 82.20998 1.000 31.72508 90 PRO A N 1
ATOM 1144 C CA . PRO A 1 100 ? 11.54934 33.55495 82.81838 1.000 37.47781 90 PRO A CA 1
ATOM 1145 C C . PRO A 1 100 ? 11.03867 34.13020 84.12967 1.000 38.41120 90 PRO A C 1
ATOM 1146 O O . PRO A 1 100 ? 9.81982 34.16203 84.35162 1.000 38.35100 90 PRO A O 1
ATOM 1157 N N . GLY A 1 101 ? 11.93349 34.57186 85.01393 1.000 35.73606 91 GLY A N 1
ATOM 1158 C CA . GLY A 1 101 ? 11.52313 35.07787 86.31355 1.000 29.21083 91 GLY A CA 1
ATOM 1159 C C . GLY A 1 101 ? 10.68190 36.33123 86.25734 1.000 29.52460 91 GLY A C 1
ATOM 1160 O O . GLY A 1 101 ? 10.13612 36.73624 87.28955 1.000 28.24120 91 GLY A O 1
ATOM 1164 N N . LEU A 1 102 ? 10.56159 36.94543 85.08310 1.000 26.21677 92 LEU A N 1
ATOM 1165 C CA . LEU A 1 102 ? 9.77974 38.16016 84.91703 1.000 28.08765 92 LEU A CA 1
ATOM 1166 C C . LEU A 1 102 ? 8.27912 37.88926 84.86117 1.000 24.32691 92 LEU A C 1
ATOM 1167 O O . LEU A 1 102 ? 7.48942 38.80549 85.12084 1.000 24.22508 92 LEU A O 1
ATOM 1183 N N . PHE A 1 103 ? 7.86749 36.66704 84.52631 1.000 22.53273 93 PHE A N 1
ATOM 1184 C CA . PHE A 1 103 ? 6.47971 36.39317 84.16775 1.000 22.41405 93 PHE A CA 1
ATOM 1185 C C . PHE A 1 103 ? 5.87684 35.26961 84.99861 1.000 18.79870 93 PHE A C 1
ATOM 1186 O O . PHE A 1 103 ? 6.53151 34.27202 85.29820 1.000 21.14416 93 PHE A O 1
ATOM 1203 N N . GLU A 1 104 ? 4.60415 35.43898 85.34235 1.000 19.92508 94 GLU A N 1
ATOM 1204 C CA . GLU A 1 104 ? 3.84878 34.39598 86.01697 1.000 22.46206 94 GLU A CA 1
ATOM 1205 C C . GLU A 1 104 ? 3.64866 33.20640 85.08596 1.000 20.88293 94 GLU A C 1
ATOM 1206 O O . GLU A 1 104 ? 3.29813 33.36892 83.91184 1.000 19.87620 94 GLU A O 1
ATOM 1218 N N . ASP A 1 105 ? 3.83498 32.00584 85.62410 1.000 21.60823 95 ASP A N 1
ATOM 1219 C CA . ASP A 1 105 ? 3.50900 30.77103 84.90539 1.000 20.60319 95 ASP A CA 1
ATOM 1220 C C . ASP A 1 105 ? 2.00431 30.57558 85.01916 1.000 23.18438 95 ASP A C 1
ATOM 1221 O O . ASP A 1 105 ? 1.49855 30.09389 86.03619 1.000 22.03383 95 ASP A O 1
ATOM 1230 N N . LEU A 1 106 ? 1.28198 30.97210 83.97031 1.000 18.98995 96 LEU A N 1
ATOM 1231 C CA . LEU A 1 106 ? -0.17167 30.93448 83.97109 1.000 18.30275 96 LEU A CA 1
ATOM 1232 C C . LEU A 1 106 ? -0.73560 29.52301 83.94763 1.000 19.21130 96 LEU A C 1
ATOM 1233 O O . LEU A 1 106 ? -1.92276 29.34443 84.24084 1.000 20.94241 96 LEU A O 1
ATOM 1249 N N . SER A 1 107 ? 0.07014 28.51325 83.61053 1.000 20.42611 97 SER A N 1
ATOM 1250 C CA . SER A 1 107 ? -0.42947 27.14470 83.67130 1.000 20.73946 97 SER A CA 1
ATOM 1251 C C . SER A 1 107 ? -0.85444 26.75563 85.08167 1.000 24.34174 97 SER A C 1
ATOM 1252 O O . SER A 1 107 ? -1.68589 25.85393 85.23139 1.000 25.76861 97 SER A O 1
ATOM 1260 N N . LYS A 1 108 ? -0.30060 27.41063 86.11029 1.000 21.13392 98 LYS A N 1
ATOM 1261 C CA . LYS A 1 108 ? -0.65952 27.15398 87.50166 1.000 22.12397 98 LYS A CA 1
ATOM 1262 C C . LYS A 1 108 ? -1.90608 27.91117 87.93263 1.000 26.53743 98 LYS A C 1
ATOM 1263 O O . LYS A 1 108 ? -2.39319 27.67542 89.04328 1.000 24.73780 98 LYS A O 1
ATOM 1282 N N . ASP A 1 109 ? -2.42177 28.80685 87.08663 1.000 21.58528 99 ASP A N 1
ATOM 1283 C CA . ASP A 1 109 ? -3.49893 29.72210 87.44321 1.000 23.31872 99 ASP A CA 1
ATOM 1284 C C . ASP A 1 109 ? -4.78765 29.43881 86.67924 1.000 19.69103 99 ASP A C 1
ATOM 1285 O O . ASP A 1 109 ? -5.71494 30.25658 86.72045 1.000 21.44456 99 ASP A O 1
ATOM 1294 N N . LEU A 1 110 ? -4.88200 28.30245 85.98619 1.000 22.69890 100 LEU A N 1
ATOM 1295 C CA . LEU A 1 110 ? -6.01289 28.10885 85.08837 1.000 22.58031 100 LEU A CA 1
ATOM 1296 C C . LEU A 1 110 ? -7.34590 28.00155 85.81811 1.000 22.58571 100 LEU A C 1
ATOM 1297 O O . LEU A 1 110 ? -8.38525 28.29178 85.22331 1.000 21.69975 100 LEU A O 1
ATOM 1313 N N . ASP A 1 111 ? -7.35585 27.61533 87.09383 1.000 23.76311 101 ASP A N 1
ATOM 1314 C CA . ASP A 1 111 ? -8.64269 27.51671 87.77443 1.000 25.01948 101 ASP A CA 1
ATOM 1315 C C . ASP A 1 111 ? -9.25211 28.88503 88.03028 1.000 22.43029 101 ASP A C 1
ATOM 1316 O O . ASP A 1 111 ? -10.46830 28.98355 88.21819 1.000 25.96803 101 ASP A O 1
ATOM 1325 N N . LYS A 1 112 ? -8.44435 29.93987 88.03345 1.000 21.89373 102 LYS A N 1
ATOM 1326 C CA . LYS A 1 112 ? -8.96542 31.30148 88.09951 1.000 23.87368 102 LYS A CA 1
ATOM 1327 C C . LYS A 1 112 ? -9.33380 31.85171 86.73104 1.000 21.22326 102 LYS A C 1
ATOM 1328 O O . LYS A 1 112 ? -9.79555 32.99770 86.64228 1.000 22.53247 102 LYS A O 1
ATOM 1347 N N . MET A 1 113 ? -9.16110 31.06211 85.67093 1.000 17.46023 103 MET A N 1
ATOM 1348 C CA . MET A 1 113 ? -9.48263 31.49101 84.30818 1.000 19.38066 103 MET A CA 1
ATOM 1349 C C . MET A 1 113 ? -10.32731 30.44048 83.60185 1.000 18.88081 103 MET A C 1
ATOM 1350 O O . MET A 1 113 ? -9.92292 29.86996 82.58503 1.000 18.88895 103 MET A O 1
ATOM 1364 N N . PRO A 1 114 ? -11.52361 30.16418 84.11240 1.000 17.56515 104 PRO A N 1
ATOM 1365 C CA . PRO A 1 114 ? -12.34740 29.11800 83.49637 1.000 20.30846 104 PRO A CA 1
ATOM 1366 C C . PRO A 1 114 ? -12.65133 29.35410 82.02053 1.000 16.88491 104 PRO A C 1
ATOM 1367 O O . PRO A 1 114 ? -12.78675 28.38786 81.26529 1.000 16.25650 104 PRO A O 1
ATOM 1378 N N . ASN A 1 115 ? -12.74144 30.61422 81.56830 1.000 17.10807 105 ASN A N 1
ATOM 1379 C CA . ASN A 1 115 ? -13.04230 30.84156 80.15721 1.000 17.83354 105 ASN A CA 1
ATOM 1380 C C . ASN A 1 115 ? -11.83675 30.48981 79.29082 1.000 15.07167 105 ASN A C 1
ATOM 1381 O O . ASN A 1 115 ? -11.99392 30.11151 78.12657 1.000 16.62159 105 ASN A O 1
ATOM 1392 N N . VAL A 1 116 ? -10.63616 30.62755 79.85605 1.000 16.73029 106 VAL A N 1
ATOM 1393 C CA . VAL A 1 116 ? -9.41261 30.20249 79.18353 1.000 16.64312 106 VAL A CA 1
ATOM 1394 C C . VAL A 1 116 ? -9.32367 28.68812 79.17565 1.000 17.94635 106 VAL A C 1
ATOM 1395 O O . VAL A 1 116 ? -8.91282 28.08256 78.18584 1.000 16.13511 106 VAL A O 1
ATOM 1408 N N . LYS A 1 117 ? -9.70032 28.04293 80.28052 1.000 17.61359 107 LYS A N 1
ATOM 1409 C CA . LYS A 1 117 ? -9.75960 26.58375 80.27234 1.000 17.71398 107 LYS A CA 1
ATOM 1410 C C . LYS A 1 117 ? -10.70428 26.08096 79.18768 1.000 18.51808 107 LYS A C 1
ATOM 1411 O O . LYS A 1 117 ? -10.43413 25.07200 78.52615 1.000 18.73442 107 LYS A O 1
ATOM 1430 N N . GLN A 1 118 ? -11.84048 26.75298 79.00922 1.000 17.83111 108 GLN A N 1
ATOM 1431 C CA . GLN A 1 118 ? -12.78890 26.33569 77.98465 1.000 18.94890 108 GLN A CA 1
ATOM 1432 C C . GLN A 1 118 ? -12.19886 26.53079 76.59345 1.000 16.30647 108 GLN A C 1
ATOM 1433 O O . GLN A 1 118 ? -12.34562 25.66975 75.71297 1.000 16.05787 108 GLN A O 1
ATOM 1447 N N . PHE A 1 119 ? -11.51431 27.65977 76.38370 1.000 15.36489 109 PHE A N 1
ATOM 1448 C CA . PHE A 1 119 ? -10.77722 27.87396 75.14107 1.000 15.32372 109 PHE A CA 1
ATOM 1449 C C . PHE A 1 119 ? -9.87189 26.67799 74.85480 1.000 14.77268 109 PHE A C 1
ATOM 1450 O O . PHE A 1 119 ? -9.92055 26.09146 73.76805 1.000 14.65365 109 PHE A O 1
ATOM 1467 N N . PHE A 1 120 ? -9.07692 26.28036 75.84575 1.000 15.32896 110 PHE A N 1
ATOM 1468 C CA . PHE A 1 120 ? -8.11899 25.19939 75.65852 1.000 14.36080 110 PHE A CA 1
ATOM 1469 C C . PHE A 1 120 ? -8.79405 23.84554 75.48984 1.000 17.83300 110 PHE A C 1
ATOM 1470 O O . PHE A 1 120 ? -8.24920 22.98542 74.79258 1.000 18.71594 110 PHE A O 1
ATOM 1487 N N . LYS A 1 121 ? -9.95176 23.63481 76.12371 1.000 19.38719 111 LYS A N 1
ATOM 1488 C CA . LYS A 1 121 ? -10.70996 22.40237 75.91351 1.000 18.76613 111 LYS A CA 1
ATOM 1489 C C . LYS A 1 121 ? -11.17700 22.29111 74.47122 1.000 19.59917 111 LYS A C 1
ATOM 1490 O O . LYS A 1 121 ? -11.04373 21.23540 73.83836 1.000 22.78703 111 LYS A O 1
ATOM 1509 N N . GLU A 1 122 ? -11.75736 23.37988 73.93778 1.000 17.96741 112 GLU A N 1
ATOM 1510 C CA . GLU A 1 122 ? -12.29003 23.36514 72.58528 1.000 19.34781 112 GLU A CA 1
ATOM 1511 C C . GLU A 1 122 ? -11.20101 23.45338 71.52831 1.000 16.96159 112 GLU A C 1
ATOM 1512 O O . GLU A 1 122 ? -11.38062 22.93555 70.41996 1.000 19.28108 112 GLU A O 1
ATOM 1524 N N . LYS A 1 123 ? -10.07749 24.11681 71.83514 1.000 15.98286 113 LYS A N 1
ATOM 1525 C CA . LYS A 1 123 ? -8.98094 24.32552 70.89015 1.000 17.07952 113 LYS A CA 1
ATOM 1526 C C . LYS A 1 123 ? -7.64876 23.94487 71.53529 1.000 15.87172 113 LYS A C 1
ATOM 1527 O O . LYS A 1 123 ? -6.81006 24.80794 71.82183 1.000 16.99343 113 LYS A O 1
ATOM 1546 N N . PRO A 1 124 ? -7.40245 22.64421 71.73215 1.000 17.36548 114 PRO A N 1
ATOM 1547 C CA . PRO A 1 124 ? -6.18477 22.21875 72.44381 1.000 17.14076 114 PRO A CA 1
ATOM 1548 C C . PRO A 1 124 ? -4.87936 22.67569 71.81514 1.000 17.49235 114 PRO A C 1
ATOM 1549 O O . PRO A 1 124 ? -3.88569 22.84056 72.53681 1.000 19.70343 114 PRO A O 1
ATOM 1560 N N . ASP A 1 125 ? -4.83678 22.88660 70.49662 1.000 17.05061 115 ASP A N 1
ATOM 1561 C CA . ASP A 1 125 ? -3.59850 23.28892 69.85288 1.000 19.68680 115 ASP A CA 1
ATOM 1562 C C . ASP A 1 125 ? -3.25351 24.72731 70.18017 1.000 16.30483 115 ASP A C 1
ATOM 1563 O O . ASP A 1 125 ? -2.10010 25.13208 70.00059 1.000 19.85421 115 ASP A O 1
ATOM 1572 N N . ALA A 1 126 ? -4.24045 25.51308 70.62265 1.000 17.18897 116 ALA A N 1
ATOM 1573 C CA . ALA A 1 126 ? -3.93835 26.86513 71.07817 1.000 16.88189 116 ALA A CA 1
ATOM 1574 C C . ALA A 1 126 ? -3.13333 26.81780 72.36400 1.000 18.52038 116 ALA A C 1
ATOM 1575 O O . ALA A 1 126 ? -2.15937 27.56191 72.51902 1.000 16.85988 116 ALA A O 1
ATOM 1582 N N . GLN A 1 127 ? -3.49872 25.92701 73.28413 1.000 16.89022 117 GLN A N 1
ATOM 1583 C CA . GLN A 1 127 ? -2.71476 25.78502 74.50605 1.000 16.41584 117 GLN A CA 1
ATOM 1584 C C . GLN A 1 127 ? -1.29504 25.33613 74.18674 1.000 16.94670 117 GLN A C 1
ATOM 1585 O O . GLN A 1 127 ? -0.32991 25.83426 74.77168 1.000 17.96894 117 GLN A O 1
ATOM 1599 N N . LYS A 1 128 ? -1.14344 24.39939 73.24966 1.000 16.34610 118 LYS A N 1
ATOM 1600 C CA . LYS A 1 128 ? 0.20300 23.96317 72.88499 1.000 16.44302 118 LYS A CA 1
ATOM 1601 C C . LYS A 1 128 ? 1.04776 25.11381 72.35493 1.000 16.93264 118 LYS A C 1
ATOM 1602 O O . LYS A 1 128 ? 2.26740 25.13555 72.54962 1.000 15.26589 118 LYS A O 1
ATOM 1621 N N . LEU A 1 129 ? 0.42219 26.05562 71.66073 1.000 15.46576 119 LEU A N 1
ATOM 1622 C CA . LEU A 1 129 ? 1.16467 27.13103 71.02600 1.000 14.20907 119 LEU A CA 1
ATOM 1623 C C . LEU A 1 129 ? 1.98127 27.92863 72.02483 1.000 14.67663 119 LEU A C 1
ATOM 1624 O O . LEU A 1 129 ? 3.04849 28.44239 71.66839 1.000 16.54497 119 LEU A O 1
ATOM 1640 N N . THR A 1 130 ? 1.50624 28.06653 73.26854 1.000 16.60607 120 THR A N 1
ATOM 1641 C CA . THR A 1 130 ? 2.21066 28.89026 74.25301 1.000 17.00821 120 THR A CA 1
ATOM 1642 C C . THR A 1 130 ? 2.75303 28.10180 75.43773 1.000 16.10484 120 THR A C 1
ATOM 1643 O O . THR A 1 130 ? 3.21261 28.71620 76.40786 1.000 19.41763 120 THR A O 1
ATOM 1654 N N . THR A 1 131 ? 2.71715 26.77523 75.38936 1.000 18.82725 121 THR A N 1
ATOM 1655 C CA . THR A 1 131 ? 3.12135 25.93403 76.50657 1.000 20.26053 121 THR A CA 1
ATOM 1656 C C . THR A 1 131 ? 4.36683 25.15317 76.11792 1.000 27.51021 121 THR A C 1
ATOM 1657 O O . THR A 1 131 ? 4.37295 24.46803 75.08820 1.000 29.11690 121 THR A O 1
ATOM 1668 N N . ASP A 1 132 ? 5.40575 25.23528 76.94424 1.000 25.22294 122 ASP A N 1
ATOM 1669 C CA . ASP A 1 132 ? 6.64201 24.50772 76.66093 1.000 29.44884 122 ASP A CA 1
ATOM 1670 C C . ASP A 1 132 ? 6.50377 23.04769 77.06844 1.000 27.40265 122 ASP A C 1
ATOM 1671 O O . ASP A 1 132 ? 5.52567 22.64664 77.70588 1.000 29.75053 122 ASP A O 1
ATOM 1680 N N . PRO A 1 133 ? 7.44320 22.19006 76.65131 1.000 34.27611 123 PRO A N 1
ATOM 1681 C CA . PRO A 1 133 ? 7.30166 20.76257 76.97143 1.000 38.97868 123 PRO A CA 1
ATOM 1682 C C . PRO A 1 133 ? 7.39475 20.48027 78.45653 1.000 38.78092 123 PRO A C 1
ATOM 1683 O O . PRO A 1 133 ? 6.85688 19.46058 78.90951 1.000 40.47407 123 PRO A O 1
ATOM 1694 N N . GLU A 1 134 ? 8.03441 21.36176 79.22960 1.000 39.38462 124 GLU A N 1
ATOM 1695 C CA . GLU A 1 134 ? 7.99883 21.25381 80.68253 1.000 41.47308 124 GLU A CA 1
ATOM 1696 C C . GLU A 1 134 ? 6.67550 21.72142 81.27414 1.000 39.55255 124 GLU A C 1
ATOM 1697 O O . GLU A 1 134 ? 6.45716 21.55627 82.47891 1.000 37.77526 124 GLU A O 1
ATOM 1709 N N . GLY A 1 135 ? 5.78970 22.28785 80.46279 1.000 32.55416 125 GLY A N 1
ATOM 1710 C CA . GLY A 1 135 ? 4.45352 22.59224 80.90416 1.000 28.83282 125 GLY A CA 1
ATOM 1711 C C . GLY A 1 135 ? 4.24594 24.01907 81.34647 1.000 24.40774 125 GLY A C 1
ATOM 1712 O O . GLY A 1 135 ? 3.12519 24.36188 81.74300 1.000 25.51481 125 GLY A O 1
ATOM 1716 N N . HIS A 1 136 ? 5.27374 24.86201 81.29455 1.000 22.91339 126 HIS A N 1
ATOM 1717 C CA . HIS A 1 136 ? 5.08463 26.25619 81.66487 1.000 24.07579 126 HIS A CA 1
ATOM 1718 C C . HIS A 1 136 ? 4.41605 27.01366 80.52407 1.000 22.71052 126 HIS A C 1
ATOM 1719 O O . HIS A 1 136 ? 4.62281 26.71928 79.34743 1.000 21.35912 126 HIS A O 1
ATOM 1733 N N . MET A 1 137 ? 3.58525 27.98415 80.89065 1.000 17.56970 127 MET A N 1
ATOM 1734 C CA . MET A 1 137 ? 2.91138 28.84111 79.92406 1.000 16.66513 127 MET A CA 1
ATOM 1735 C C . MET A 1 137 ? 2.96598 30.26471 80.45437 1.000 18.40768 127 MET A C 1
ATOM 1736 O O . MET A 1 137 ? 2.30038 30.58832 81.44769 1.000 20.88130 127 MET A O 1
ATOM 1750 N N . TYR A 1 138 ? 3.71334 31.11632 79.77185 1.000 15.61370 128 TYR A N 1
ATOM 1751 C CA . TYR A 1 138 ? 3.88100 32.50595 80.18602 1.000 18.12380 128 TYR A CA 1
ATOM 1752 C C . TYR A 1 138 ? 3.09592 33.48555 79.32850 1.000 17.53772 128 TYR A C 1
ATOM 1753 O O . TYR A 1 138 ? 3.13025 34.70040 79.59343 1.000 16.25110 128 TYR A O 1
ATOM 1771 N N . ALA A 1 139 ? 2.40183 32.99586 78.31146 1.000 16.18366 129 ALA A N 1
ATOM 1772 C CA . ALA A 1 139 ? 1.61075 33.83064 77.42574 1.000 16.37975 129 ALA A CA 1
ATOM 1773 C C . ALA A 1 139 ? 0.33843 33.07647 77.09597 1.000 16.09892 129 ALA A C 1
ATOM 1774 O O . ALA A 1 139 ? 0.34743 31.84373 77.00579 1.000 17.09242 129 ALA A O 1
ATOM 1781 N N . LEU A 1 140 ? -0.75688 33.81423 76.96367 1.000 13.50526 130 LEU A N 1
ATOM 1782 C CA . LEU A 1 140 ? -1.96316 33.20280 76.43118 1.000 12.22481 130 LEU A CA 1
ATOM 1783 C C . LEU A 1 140 ? -2.07190 33.47318 74.93917 1.000 14.18677 130 LEU A C 1
ATOM 1784 O O . LEU A 1 140 ? -1.69979 34.55590 74.47188 1.000 13.31784 130 LEU A O 1
ATOM 1800 N N . PRO A 1 141 ? -2.57507 32.51702 74.17424 1.000 13.64665 131 PRO A N 1
ATOM 1801 C CA . PRO A 1 141 ? -2.85298 32.76573 72.76064 1.000 12.52023 131 PRO A CA 1
ATOM 1802 C C . PRO A 1 141 ? -4.22428 33.40301 72.57091 1.000 13.52042 131 PRO A C 1
ATOM 1803 O O . PRO A 1 141 ? -5.01264 33.53413 73.50706 1.000 13.51278 131 PRO A O 1
ATOM 1814 N N . SER A 1 142 ? -4.50492 33.77990 71.32296 1.000 13.45001 132 SER A N 1
ATOM 1815 C CA . SER A 1 142 ? -5.85017 34.16860 70.90573 1.000 12.36667 132 SER A CA 1
ATOM 1816 C C . SER A 1 142 ? -6.29769 33.29396 69.74197 1.000 11.94890 132 SER A C 1
ATOM 1817 O O . SER A 1 142 ? -5.47335 32.66463 69.06775 1.000 12.67883 132 SER A O 1
ATOM 1825 N N . SER A 1 143 ? -7.61803 33.27955 69.49956 1.000 11.31421 133 SER A N 1
ATOM 1826 C CA . SER A 1 143 ? -8.19929 32.66681 68.30754 1.000 11.51056 133 SER A CA 1
ATOM 1827 C C . SER A 1 143 ? -9.26428 33.58096 67.73429 1.000 11.73156 133 SER A C 1
ATOM 1828 O O . SER A 1 143 ? -10.23485 33.90204 68.42387 1.000 11.09174 133 SER A O 1
ATOM 1836 N N . ARG A 1 144 ? -9.11327 33.96986 66.46991 1.000 12.21781 134 ARG A N 1
ATOM 1837 C CA . ARG A 1 144 ? -10.15726 34.70970 65.77171 1.000 11.17222 134 ARG A CA 1
ATOM 1838 C C . ARG A 1 144 ? -11.17181 33.80456 65.09264 1.000 11.80801 134 ARG A C 1
ATOM 1839 O O . ARG A 1 144 ? -12.03110 34.29104 64.34374 1.000 12.34845 134 ARG A O 1
ATOM 1860 N N . GLY A 1 145 ? -11.09848 32.50020 65.33832 1.000 11.73778 135 GLY A N 1
ATOM 1861 C CA . GLY A 1 145 ? -12.21832 31.63186 65.03455 1.000 13.21410 135 GLY A CA 1
ATOM 1862 C C . GLY A 1 145 ? -12.06094 30.83937 63.75683 1.000 12.19657 135 GLY A C 1
ATOM 1863 O O . GLY A 1 145 ? -11.13661 31.02206 62.96489 1.000 12.03103 135 GLY A O 1
ATOM 1867 N N . LYS A 1 146 ? -13.05627 29.98403 63.54868 1.000 11.62978 136 LYS A N 1
ATOM 1868 C CA . LYS A 1 146 ? -12.95305 28.93384 62.53373 1.000 13.50130 136 LYS A CA 1
ATOM 1869 C C . LYS A 1 146 ? -12.94002 29.45566 61.09695 1.000 13.65850 136 LYS A C 1
ATOM 1870 O O . LYS A 1 146 ? -12.51216 28.73171 60.19959 1.000 15.05125 136 LYS A O 1
ATOM 1889 N N . SER A 1 147 ? -13.39473 30.67553 60.82412 1.000 11.70155 137 SER A N 1
ATOM 1890 C CA . SER A 1 147 ? -13.23162 31.16382 59.45849 1.000 12.54658 137 SER A CA 1
ATOM 1891 C C . SER A 1 147 ? -11.78577 31.38707 59.08124 1.000 12.01159 137 SER A C 1
ATOM 1892 O O . SER A 1 147 ? -11.48929 31.54706 57.88784 1.000 13.49421 137 SER A O 1
ATOM 1900 N N . TYR A 1 148 ? -10.88407 31.43216 60.06476 1.000 12.05573 138 TYR A N 1
ATOM 1901 C CA . TYR A 1 148 ? -9.47113 31.70802 59.86466 1.000 11.75952 138 TYR A CA 1
ATOM 1902 C C . TYR A 1 148 ? -8.58653 30.48326 60.07731 1.000 10.65053 138 TYR A C 1
ATOM 1903 O O . TYR A 1 148 ? -7.36271 30.61859 60.17608 1.000 12.81694 138 TYR A O 1
ATOM 1921 N N . SER A 1 149 ? -9.17284 29.28939 60.12371 1.000 12.44961 139 SER A N 1
ATOM 1922 C CA . SER A 1 149 ? -8.37991 28.09976 60.37131 1.000 10.47954 139 SER A CA 1
ATOM 1923 C C . SER A 1 149 ? -7.51827 27.68491 59.18913 1.000 13.44464 139 SER A C 1
ATOM 1924 O O . SER A 1 149 ? -6.57134 26.91099 59.39470 1.000 14.97200 139 SER A O 1
ATOM 1932 N N . GLY A 1 150 ? -7.82253 28.15702 57.97568 1.000 11.83928 140 GLY A N 1
ATOM 1933 C CA . GLY A 1 150 ? -7.01786 27.86646 56.80044 1.000 12.91083 140 GLY A CA 1
ATOM 1934 C C . GLY A 1 150 ? -5.80686 28.76692 56.69905 1.000 11.63466 140 GLY A C 1
ATOM 1935 O O . GLY A 1 150 ? -5.54152 29.59608 57.56760 1.000 12.02557 140 GLY A O 1
ATOM 1939 N N . THR A 1 151 ? -5.05790 28.59371 55.60557 1.000 10.58091 141 THR A N 1
ATOM 1940 C CA . THR A 1 151 ? -3.84475 29.36619 55.40515 1.000 9.54342 141 THR A CA 1
ATOM 1941 C C . THR A 1 151 ? -4.13774 30.81214 54.98523 1.000 11.30841 141 THR A C 1
ATOM 1942 O O . THR A 1 151 ? -5.19237 31.13988 54.43355 1.000 12.05712 141 THR A O 1
ATOM 1953 N N . GLY A 1 152 ? -3.17197 31.67482 55.24927 1.000 10.13413 142 GLY A N 1
ATOM 1954 C CA . GLY A 1 152 ? -3.18963 33.02572 54.72304 1.000 10.83512 142 GLY A CA 1
ATOM 1955 C C . GLY A 1 152 ? -2.63639 33.17129 53.32744 1.000 11.67353 142 GLY A C 1
ATOM 1956 O O . GLY A 1 152 ? -2.69250 34.26282 52.73941 1.000 13.77399 142 GLY A O 1
ATOM 1960 N N . GLN A 1 153 ? -2.09991 32.08512 52.76579 1.000 10.69502 143 GLN A N 1
ATOM 1961 C CA . GLN A 1 153 ? -1.37004 32.10812 51.51177 1.000 10.54928 143 GLN A CA 1
ATOM 1962 C C . GLN A 1 153 ? -2.24666 31.55894 50.38685 1.000 9.96555 143 GLN A C 1
ATOM 1963 O O . GLN A 1 153 ? -2.86012 30.49691 50.54162 1.000 10.66538 143 GLN A O 1
ATOM 1977 N N . HIS A 1 154 ? -2.30377 32.27338 49.25264 1.000 11.35312 144 HIS A N 1
ATOM 1978 C CA . HIS A 1 154 ? -3.10625 31.85561 48.10755 1.000 9.64860 144 HIS A CA 1
ATOM 1979 C C . HIS A 1 154 ? -2.45252 32.30012 46.81096 1.000 11.40564 144 HIS A C 1
ATOM 1980 O O . HIS A 1 154 ? -1.66666 33.24575 46.78892 1.000 11.16701 144 HIS A O 1
ATOM 1995 N N . MET A 1 155 ? -2.80506 31.61450 45.71856 1.000 9.97390 145 MET A N 1
ATOM 1996 C CA . MET A 1 155 ? -2.35452 31.95396 44.37688 1.000 12.07024 145 MET A CA 1
ATOM 1997 C C . MET A 1 155 ? -3.58799 32.33798 43.57321 1.000 11.93086 145 MET A C 1
ATOM 1998 O O . MET A 1 155 ? -4.50547 31.52923 43.42220 1.000 12.62222 145 MET A O 1
ATOM 2012 N N . PHE A 1 156 ? -3.60548 33.56307 43.05839 1.000 11.31436 146 PHE A N 1
ATOM 2013 C CA . PHE A 1 156 ? -4.73252 34.08024 42.28922 1.000 11.02905 146 PHE A CA 1
ATOM 2014 C C . PHE A 1 156 ? -4.40113 34.14527 40.80371 1.000 12.33391 146 PHE A C 1
ATOM 2015 O O . PHE A 1 156 ? -3.25668 34.39910 40.40968 1.000 13.00465 146 PHE A O 1
ATOM 2032 N N . ILE A 1 157 ? -5.42468 33.94451 39.97311 1.000 11.57834 147 ILE A N 1
ATOM 2033 C CA . ILE A 1 157 ? -5.29217 34.13055 38.53198 1.000 11.17567 147 ILE A CA 1
ATOM 2034 C C . ILE A 1 157 ? -6.48854 34.91595 38.01512 1.000 14.89442 147 ILE A C 1
ATOM 2035 O O . ILE A 1 157 ? -7.59155 34.84153 38.57035 1.000 14.19829 147 ILE A O 1
ATOM 2051 N N . ASN A 1 158 ? -6.25420 35.68380 36.94935 1.000 12.21145 148 ASN A N 1
ATOM 2052 C CA . ASN A 1 158 ? -7.30915 36.44998 36.28327 1.000 13.94871 148 ASN A CA 1
ATOM 2053 C C . ASN A 1 158 ? -8.08448 35.48691 35.39580 1.000 12.59289 148 ASN A C 1
ATOM 2054 O O . ASN A 1 158 ? -7.65865 35.14719 34.28575 1.000 14.34075 148 ASN A O 1
ATOM 2065 N N . LYS A 1 159 ? -9.20757 34.99548 35.93646 1.000 13.39572 149 LYS A N 1
ATOM 2066 C CA . LYS A 1 159 ? -10.07970 34.07982 35.22634 1.000 14.19926 149 LYS A CA 1
ATOM 2067 C C . LYS A 1 159 ? -10.77072 34.75977 34.03810 1.000 14.20874 149 LYS A C 1
ATOM 2068 O O . LYS A 1 159 ? -11.05070 34.09863 33.02933 1.000 15.50025 149 LYS A O 1
ATOM 2087 N N . THR A 1 160 ? -11.07136 36.05543 34.14386 1.000 15.48424 150 THR A N 1
ATOM 2088 C CA . THR A 1 160 ? -11.62911 36.77177 32.99712 1.000 14.87681 150 THR A CA 1
ATOM 2089 C C . THR A 1 160 ? -10.67100 36.70063 31.81684 1.000 15.72691 150 THR A C 1
ATOM 2090 O O . THR A 1 160 ? -11.08517 36.47111 30.67851 1.000 16.23902 150 THR A O 1
ATOM 2101 N N . TRP A 1 161 ? -9.37523 36.85157 32.08221 1.000 15.36331 151 TRP A N 1
ATOM 2102 C CA . TRP A 1 161 ? -8.38391 36.73426 31.01546 1.000 15.70172 151 TRP A CA 1
ATOM 2103 C C . TRP A 1 161 ? -8.31863 35.31522 30.46346 1.000 16.74829 151 TRP A C 1
ATOM 2104 O O . TRP A 1 161 ? -8.24629 35.11508 29.24208 1.000 15.95059 151 TRP A O 1
ATOM 2125 N N . LEU A 1 162 ? -8.30397 34.30282 31.33941 1.000 14.07123 152 LEU A N 1
ATOM 2126 C CA . LEU A 1 162 ? -8.30190 32.93329 30.85469 1.000 14.57160 152 LEU A CA 1
ATOM 2127 C C . LEU A 1 162 ? -9.48611 32.70189 29.93026 1.000 16.21138 152 LEU A C 1
ATOM 2128 O O . LEU A 1 162 ? -9.34475 32.10793 28.85662 1.000 16.32188 152 LEU A O 1
ATOM 2144 N N . ASP A 1 163 ? -10.66175 33.17338 30.34301 1.000 17.11082 153 ASP A N 1
ATOM 2145 C CA . ASP A 1 163 ? -11.88830 32.93684 29.58735 1.000 16.60466 153 ASP A CA 1
ATOM 2146 C C . ASP A 1 163 ? -11.84381 33.63077 28.23182 1.000 17.39942 153 ASP A C 1
ATOM 2147 O O . ASP A 1 163 ? -12.20030 33.03610 27.20480 1.000 19.31612 153 ASP A O 1
ATOM 2156 N N . LYS A 1 164 ? -11.40993 34.89073 28.21826 1.000 17.71513 154 LYS A N 1
ATOM 2157 C CA . LYS A 1 164 ? -11.32560 35.66675 26.97992 1.000 17.72033 154 LYS A CA 1
ATOM 2158 C C . LYS A 1 164 ? -10.35882 35.05022 25.98272 1.000 22.99580 154 LYS A C 1
ATOM 2159 O O . LYS A 1 164 ? -10.57829 35.13818 24.76731 1.000 20.55583 154 LYS A O 1
ATOM 2178 N N . LEU A 1 165 ? -9.29304 34.41952 26.46504 1.000 18.00307 155 LEU A N 1
ATOM 2179 C CA . LEU A 1 165 ? -8.28138 33.83959 25.58901 1.000 17.29774 155 LEU A CA 1
ATOM 2180 C C . LEU A 1 165 ? -8.51908 32.37310 25.29113 1.000 16.90969 155 LEU A C 1
ATOM 2181 O O . LEU A 1 165 ? -7.76894 31.78241 24.50962 1.000 20.89712 155 LEU A O 1
ATOM 2197 N N . GLY A 1 166 ? -9.53896 31.76554 25.88195 1.000 16.07667 156 GLY A N 1
ATOM 2198 C CA . GLY A 1 166 ? -9.79528 30.35980 25.64672 1.000 14.91178 156 GLY A CA 1
ATOM 2199 C C . GLY A 1 166 ? -8.74353 29.45140 26.25684 1.000 14.95511 156 GLY A C 1
ATOM 2200 O O . GLY A 1 166 ? -8.31402 28.47761 25.62306 1.000 17.30893 156 GLY A O 1
ATOM 2204 N N . LEU A 1 167 ? -8.33650 29.75152 27.48616 1.000 17.53344 157 LEU A N 1
ATOM 2205 C CA . LEU A 1 167 ? -7.36644 28.98663 28.25100 1.000 16.21249 157 LEU A CA 1
ATOM 2206 C C . LEU A 1 167 ? -8.03183 28.34915 29.46361 1.000 17.92921 157 LEU A C 1
ATOM 2207 O O . LEU A 1 167 ? -8.93734 28.92078 30.06991 1.000 18.85342 157 LEU A O 1
ATOM 2223 N N . GLN A 1 168 ? -7.56433 27.15618 29.81188 1.000 17.06812 158 GLN A N 1
ATOM 2224 C CA . GLN A 1 168 ? -7.96749 26.51069 31.05045 1.000 15.92583 158 GLN A CA 1
ATOM 2225 C C . GLN A 1 168 ? -7.04434 26.94362 32.18258 1.000 16.22772 158 GLN A C 1
ATOM 2226 O O . GLN A 1 168 ? -5.92770 27.40783 31.96571 1.000 15.49210 158 GLN A O 1
ATOM 2240 N N . VAL A 1 169 ? -7.53147 26.78054 33.40493 1.000 14.95137 159 VAL A N 1
ATOM 2241 C CA . VAL A 1 169 ? -6.66831 27.00185 34.57501 1.000 16.34678 159 VAL A CA 1
ATOM 2242 C C . VAL A 1 169 ? -5.46065 26.07371 34.47551 1.000 13.70660 159 VAL A C 1
ATOM 2243 O O . VAL A 1 169 ? -5.62781 24.85948 34.24163 1.000 15.29390 159 VAL A O 1
ATOM 2256 N N . PRO A 1 170 ? -4.23554 26.57130 34.63589 1.000 14.33597 160 PRO A N 1
ATOM 2257 C CA . PRO A 1 170 ? -3.06062 25.70407 34.46691 1.000 13.75463 160 PRO A CA 1
ATOM 2258 C C . PRO A 1 170 ? -2.85819 24.78305 35.65827 1.000 13.68642 160 PRO A C 1
ATOM 2259 O O . PRO A 1 170 ? -3.04666 25.18549 36.80790 1.000 13.25810 160 PRO A O 1
ATOM 2270 N N . THR A 1 171 ? -2.43905 23.54458 35.36757 1.000 12.35670 161 THR A N 1
ATOM 2271 C CA . THR A 1 171 ? -2.22013 22.54323 36.41162 1.000 14.25632 161 THR A CA 1
ATOM 2272 C C . THR A 1 171 ? -0.79836 21.99485 36.45728 1.000 14.91140 161 THR A C 1
ATOM 2273 O O . THR A 1 171 ? -0.52607 21.13593 37.29377 1.000 13.25453 161 THR A O 1
ATOM 2284 N N . THR A 1 172 ? 0.10158 22.47496 35.59540 1.000 12.86729 162 THR A N 1
ATOM 2285 C CA . THR A 1 172 ? 1.51473 22.12046 35.63657 1.000 13.88961 162 THR A CA 1
ATOM 2286 C C . THR A 1 172 ? 2.32803 23.39226 35.39127 1.000 14.43324 162 THR A C 1
ATOM 2287 O O . THR A 1 172 ? 1.81570 24.39416 34.87653 1.000 14.05157 162 THR A O 1
ATOM 2298 N N . TRP A 1 173 ? 3.61912 23.36051 35.75233 1.000 12.44367 163 TRP A N 1
ATOM 2299 C CA . TRP A 1 173 ? 4.49723 24.49127 35.44664 1.000 13.25225 163 TRP A CA 1
ATOM 2300 C C . TRP A 1 173 ? 4.52563 24.81941 33.95210 1.000 11.62118 163 TRP A C 1
ATOM 2301 O O . TRP A 1 173 ? 4.57847 26.00195 33.57727 1.000 13.79156 163 TRP A O 1
ATOM 2322 N N . ASP A 1 174 ? 4.48989 23.80358 33.08316 1.000 14.74816 164 ASP A N 1
ATOM 2323 C CA . ASP A 1 174 ? 4.48720 24.08258 31.63597 1.000 15.22032 164 ASP A CA 1
ATOM 2324 C C . ASP A 1 174 ? 3.20818 24.79821 31.21320 1.000 15.24660 164 ASP A C 1
ATOM 2325 O O . ASP A 1 174 ? 3.24816 25.74003 30.41052 1.000 15.19569 164 ASP A O 1
ATOM 2334 N N . GLU A 1 175 ? 2.05395 24.32880 31.70355 1.000 13.90648 165 GLU A N 1
ATOM 2335 C CA . GLU A 1 175 ? 0.78656 24.98509 31.39286 1.000 13.85451 165 GLU A CA 1
ATOM 2336 C C . GLU A 1 175 ? 0.76411 26.40130 31.94477 1.000 15.00812 165 GLU A C 1
ATOM 2337 O O . GLU A 1 175 ? 0.24738 27.32191 31.29548 1.000 15.39680 165 GLU A O 1
ATOM 2349 N N . LEU A 1 176 ? 1.34976 26.61058 33.13499 1.000 14.05577 166 LEU A N 1
ATOM 2350 C CA . LEU A 1 176 ? 1.41647 27.96578 33.67348 1.000 11.74100 166 LEU A CA 1
ATOM 2351 C C . LEU A 1 176 ? 2.25688 28.87450 32.78130 1.000 13.02905 166 LEU A C 1
ATOM 2352 O O . LEU A 1 176 ? 1.86556 30.02002 32.50772 1.000 14.93699 166 LEU A O 1
ATOM 2368 N N . GLU A 1 177 ? 3.41763 28.39208 32.32846 1.000 14.13833 167 GLU A N 1
ATOM 2369 C CA . GLU A 1 177 ? 4.24940 29.19743 31.44846 1.000 15.47948 167 GLU A CA 1
ATOM 2370 C C . GLU A 1 177 ? 3.48527 29.56535 30.17950 1.000 13.57177 167 GLU A C 1
ATOM 2371 O O . GLU A 1 177 ? 3.52375 30.72552 29.72823 1.000 15.77813 167 GLU A O 1
ATOM 2383 N N . ASN A 1 178 ? 2.74901 28.60969 29.61344 1.000 13.71992 168 ASN A N 1
ATOM 2384 C CA . ASN A 1 178 ? 1.99666 28.89145 28.38857 1.000 15.72909 168 ASN A CA 1
ATOM 2385 C C . ASN A 1 178 ? 0.94317 29.96523 28.62396 1.000 16.58586 168 ASN A C 1
ATOM 2386 O O . ASN A 1 178 ? 0.77809 30.87985 27.80037 1.000 15.99339 168 ASN A O 1
ATOM 2397 N N . VAL A 1 179 ? 0.21570 29.87526 29.74262 1.000 14.55520 169 VAL A N 1
ATOM 2398 C CA . VAL A 1 179 ? -0.76958 30.90016 30.08613 1.000 13.77657 169 VAL A CA 1
ATOM 2399 C C . VAL A 1 179 ? -0.11410 32.26726 30.22340 1.000 14.80631 169 VAL A C 1
ATOM 2400 O O . VAL A 1 179 ? -0.63948 33.28754 29.74194 1.000 15.67581 169 VAL A O 1
ATOM 2413 N N . LEU A 1 180 ? 1.04150 32.32528 30.89067 1.000 14.99759 170 LEU A N 1
ATOM 2414 C CA . LEU A 1 180 ? 1.68202 33.60722 31.11653 1.000 12.26554 170 LEU A CA 1
ATOM 2415 C C . LEU A 1 180 ? 2.14834 34.22681 29.80491 1.000 13.82213 170 LEU A C 1
ATOM 2416 O O . LEU A 1 180 ? 2.06675 35.44478 29.64243 1.000 14.96205 170 LEU A O 1
ATOM 2432 N N . LYS A 1 181 ? 2.64935 33.40850 28.86552 1.000 14.62142 171 LYS A N 1
ATOM 2433 C CA . LYS A 1 181 ? 3.02792 33.93397 27.55117 1.000 13.86707 171 LYS A CA 1
ATOM 2434 C C . LYS A 1 181 ? 1.82912 34.53401 26.83467 1.000 16.86974 171 LYS A C 1
ATOM 2435 O O . LYS A 1 181 ? 1.94643 35.57061 26.17044 1.000 17.03456 171 LYS A O 1
ATOM 2454 N N . ALA A 1 182 ? 0.67749 33.88120 26.93147 1.000 14.57153 172 ALA A N 1
ATOM 2455 C CA . ALA A 1 182 ? -0.53828 34.41815 26.33315 1.000 15.37433 172 ALA A CA 1
ATOM 2456 C C . ALA A 1 182 ? -0.93487 35.73406 26.97683 1.000 17.22583 172 ALA A C 1
ATOM 2457 O O . ALA A 1 182 ? -1.30532 36.69436 26.28375 1.000 16.33874 172 ALA A O 1
ATOM 2464 N N . PHE A 1 183 ? -0.85669 35.81347 28.30504 1.000 14.85488 173 PHE A N 1
ATOM 2465 C CA . PHE A 1 183 ? -1.12722 37.07070 28.99319 1.000 14.78689 173 PHE A CA 1
ATOM 2466 C C . PHE A 1 183 ? -0.18779 38.15695 28.50858 1.000 18.04569 173 PHE A C 1
ATOM 2467 O O . PHE A 1 183 ? -0.58790 39.32207 28.36116 1.000 17.04639 173 PHE A O 1
ATOM 2484 N N . LYS A 1 184 ? 1.07147 37.79828 28.25108 1.000 16.70060 174 LYS A N 1
ATOM 2485 C CA . LYS A 1 184 ? 2.05036 38.80204 27.88224 1.000 18.12820 174 LYS A CA 1
ATOM 2486 C C . LYS A 1 184 ? 1.73603 39.38410 26.51300 1.000 18.30910 174 LYS A C 1
ATOM 2487 O O . LYS A 1 184 ? 1.84619 40.59667 26.32023 1.000 21.64583 174 LYS A O 1
ATOM 2506 N N . THR A 1 185 ? 1.29861 38.55169 25.56526 1.000 17.15821 175 THR A N 1
ATOM 2507 C CA . THR A 1 185 ? 1.28737 38.96838 24.16463 1.000 19.08133 175 THR A CA 1
ATOM 2508 C C . THR A 1 185 ? -0.09316 39.19805 23.57643 1.000 22.93448 175 THR A C 1
ATOM 2509 O O . THR A 1 185 ? -0.18581 39.81039 22.50905 1.000 21.10620 175 THR A O 1
ATOM 2520 N N . GLU A 1 186 ? -1.15682 38.70913 24.21645 1.000 19.17824 176 GLU A N 1
ATOM 2521 C CA . GLU A 1 186 ? -2.48616 38.72788 23.62591 1.000 18.74475 176 GLU A CA 1
ATOM 2522 C C . GLU A 1 186 ? -3.40214 39.81791 24.20415 1.000 15.31671 176 GLU A C 1
ATOM 2523 O O . GLU A 1 186 ? -4.60362 39.78141 23.94827 1.000 19.05342 176 GLU A O 1
ATOM 2535 N N . ASP A 1 187 ? -2.87059 40.80279 24.92183 1.000 16.96187 177 ASP A N 1
ATOM 2536 C CA . ASP A 1 187 ? -3.63915 41.97048 25.33892 1.000 18.18346 177 ASP A CA 1
ATOM 2537 C C . ASP A 1 187 ? -4.96556 41.58444 25.99741 1.000 15.23239 177 ASP A C 1
ATOM 2538 O O . ASP A 1 187 ? -6.03036 42.08610 25.60962 1.000 16.09521 177 ASP A O 1
ATOM 2547 N N . PRO A 1 188 ? -4.95187 40.71340 27.00381 1.000 16.19000 178 PRO A N 1
ATOM 2548 C CA . PRO A 1 188 ? -6.22868 40.27567 27.57942 1.000 16.09322 178 PRO A CA 1
ATOM 2549 C C . PRO A 1 188 ? -7.04012 41.39915 28.18317 1.000 16.44123 178 PRO A C 1
ATOM 2550 O O . PRO A 1 188 ? -8.26395 41.27972 28.25560 1.000 18.66095 178 PRO A O 1
ATOM 2561 N N . ASN A 1 189 ? -6.42161 42.49288 28.62542 1.000 15.60606 179 ASN A N 1
ATOM 2562 C CA . ASN A 1 189 ? -7.21430 43.58736 29.17750 1.000 16.72444 179 ASN A CA 1
ATOM 2563 C C . ASN A 1 189 ? -7.74207 44.54481 28.11673 1.000 19.19804 179 ASN A C 1
ATOM 2564 O O . ASN A 1 189 ? -8.45459 45.48999 28.47358 1.000 18.70040 179 ASN A O 1
ATOM 2575 N N . GLY A 1 190 ? -7.40157 44.32059 26.84853 1.000 18.53065 180 GLY A N 1
ATOM 2576 C CA . GLY A 1 190 ? -8.07236 44.96857 25.73470 1.000 19.02155 180 GLY A CA 1
ATOM 2577 C C . GLY A 1 190 ? -7.66960 46.39464 25.44113 1.000 21.26863 180 GLY A C 1
ATOM 2578 O O . GLY A 1 190 ? -8.31438 47.03471 24.60362 1.000 22.13302 180 GLY A O 1
ATOM 2582 N N . ASN A 1 191 ? -6.64672 46.93129 26.08044 1.000 18.91494 181 ASN A N 1
ATOM 2583 C CA . ASN A 1 191 ? -6.36988 48.34826 25.89351 1.000 17.13698 181 ASN A CA 1
ATOM 2584 C C . ASN A 1 191 ? -5.35748 48.62724 24.78762 1.000 17.02885 181 ASN A C 1
ATOM 2585 O O . ASN A 1 191 ? -5.01327 49.80167 24.57101 1.000 18.48504 181 ASN A O 1
ATOM 2596 N N . GLY A 1 192 ? -4.90277 47.59540 24.08557 1.000 17.53112 182 GLY A N 1
ATOM 2597 C CA . GLY A 1 192 ? -3.88583 47.72078 23.06042 1.000 19.28489 182 GLY A CA 1
ATOM 2598 C C . GLY A 1 192 ? -2.45676 47.81877 23.54927 1.000 18.63960 182 GLY A C 1
ATOM 2599 O O . GLY A 1 192 ? -1.53155 47.62867 22.74660 1.000 19.45889 182 GLY A O 1
ATOM 2603 N N . GLN A 1 193 ? -2.22659 48.12194 24.82333 1.000 16.85136 183 GLN A N 1
ATOM 2604 C CA . GLN A 1 193 ? -0.87727 48.28172 25.33459 1.000 16.72665 183 GLN A CA 1
ATOM 2605 C C . GLN A 1 193 ? -0.37165 46.94835 25.86601 1.000 19.56794 183 GLN A C 1
ATOM 2606 O O . GLN A 1 193 ? -1.14796 46.13736 26.37583 1.000 18.12756 183 GLN A O 1
ATOM 2620 N N . ALA A 1 194 ? 0.93768 46.72610 25.74473 1.000 18.38867 184 ALA A N 1
ATOM 2621 C CA . ALA A 1 194 ? 1.57700 45.56343 26.37058 1.000 20.10368 184 ALA A CA 1
ATOM 2622 C C . ALA A 1 194 ? 1.91193 45.91050 27.81855 1.000 17.19304 184 ALA A C 1
ATOM 2623 O O . ALA A 1 194 ? 3.07338 46.01035 28.22792 1.000 20.66035 184 ALA A O 1
ATOM 2630 N N . ASP A 1 195 ? 0.85181 46.15345 28.58606 1.000 16.87652 185 ASP A N 1
ATOM 2631 C CA . ASP A 1 195 ? 0.96270 46.57642 29.97352 1.000 16.18391 185 ASP A CA 1
ATOM 2632 C C . ASP A 1 195 ? 0.71208 45.43576 30.94280 1.000 17.59402 185 ASP A C 1
ATOM 2633 O O . ASP A 1 195 ? 0.93068 45.61790 32.14119 1.000 19.20460 185 ASP A O 1
ATOM 2642 N N . GLU A 1 196 ? 0.25069 44.29479 30.44056 1.000 16.82165 186 GLU A N 1
ATOM 2643 C CA . GLU A 1 196 ? -0.00967 43.14619 31.29094 1.000 14.69884 186 GLU A CA 1
ATOM 2644 C C . GLU A 1 196 ? 1.27525 42.68338 31.95028 1.000 17.24682 186 GLU A C 1
ATOM 2645 O O . GLU A 1 196 ? 2.29578 42.47035 31.28686 1.000 17.43627 186 GLU A O 1
ATOM 2657 N N . ILE A 1 197 ? 1.20296 42.49607 33.26343 1.000 14.94794 187 ILE A N 1
ATOM 2658 C CA . ILE A 1 197 ? 2.24071 41.81354 34.03045 1.000 15.17353 187 ILE A CA 1
ATOM 2659 C C . ILE A 1 197 ? 1.75934 40.37945 34.20059 1.000 14.73101 187 ILE A C 1
ATOM 2660 O O . ILE A 1 197 ? 0.83997 40.13934 34.99725 1.000 15.86342 187 ILE A O 1
ATOM 2676 N N . PRO A 1 198 ? 2.29906 39.40543 33.45885 1.000 13.93756 188 PRO A N 1
ATOM 2677 C CA . PRO A 1 198 ? 1.70670 38.06770 33.51932 1.000 15.45479 188 PRO A CA 1
ATOM 2678 C C . PRO A 1 198 ? 1.67624 37.49616 34.92177 1.000 14.65168 188 PRO A C 1
ATOM 2679 O O . PRO A 1 198 ? 0.62612 37.02282 35.36258 1.000 13.63307 188 PRO A O 1
ATOM 2690 N N . MET A 1 199 ? 2.80624 37.52045 35.61545 1.000 14.60332 189 MET A N 1
ATOM 2691 C CA . MET A 1 199 ? 2.90116 37.08749 37.00209 1.000 13.71492 189 MET A CA 1
ATOM 2692 C C . MET A 1 199 ? 3.73820 38.11985 37.74996 1.000 12.28242 189 MET A C 1
ATOM 2693 O O . MET A 1 199 ? 4.78443 38.54396 37.24655 1.000 15.39463 189 MET A O 1
ATOM 2707 N N . ASN A 1 200 ? 3.26713 38.53045 38.92966 1.000 13.05115 190 ASN A N 1
ATOM 2708 C CA . ASN A 1 200 ? 3.98260 39.45278 39.79285 1.000 13.39866 190 ASN A CA 1
ATOM 2709 C C . ASN A 1 200 ? 4.32411 38.76684 41.10686 1.000 14.63163 190 ASN A C 1
ATOM 2710 O O . ASN A 1 200 ? 3.47126 38.10283 41.70817 1.000 15.64036 190 ASN A O 1
ATOM 2721 N N . ILE A 1 201 ? 5.57710 38.91891 41.53556 1.000 16.06523 191 ILE A N 1
ATOM 2722 C CA . ILE A 1 201 ? 6.05389 38.32999 42.77618 1.000 13.81566 191 ILE A CA 1
ATOM 2723 C C . ILE A 1 201 ? 6.71648 39.41672 43.61402 1.000 15.25874 191 ILE A C 1
ATOM 2724 O O . ILE A 1 201 ? 7.25408 40.39930 43.08797 1.000 15.42504 191 ILE A O 1
ATOM 2740 N N . ARG A 1 202 ? 6.66784 39.22831 44.92634 1.000 13.60839 192 ARG A N 1
ATOM 2741 C CA . ARG A 1 202 ? 7.31428 40.09484 45.89932 1.000 15.56908 192 ARG A CA 1
ATOM 2742 C C . ARG A 1 202 ? 8.81697 39.88346 45.91294 1.000 18.30062 192 ARG A C 1
ATOM 2743 O O . ARG A 1 202 ? 9.31583 38.78827 45.64208 1.000 15.11022 192 ARG A O 1
ATOM 2764 N N . LYS A 1 203 ? 9.53946 40.93975 46.28670 1.000 15.79417 193 LYS A N 1
ATOM 2765 C CA . LYS A 1 203 ? 10.96251 40.81429 46.51418 1.000 15.38734 193 LYS A CA 1
ATOM 2766 C C . LYS A 1 203 ? 11.19945 39.93722 47.73908 1.000 15.06132 193 LYS A C 1
ATOM 2767 O O . LYS A 1 203 ? 10.28443 39.64473 48.50160 1.000 13.77587 193 LYS A O 1
ATOM 2786 N N . LEU A 1 204 ? 12.45121 39.55761 47.94359 1.000 17.11622 194 LEU A N 1
ATOM 2787 C CA . LEU A 1 204 ? 12.81324 38.73309 49.07921 1.000 16.73924 194 LEU A CA 1
ATOM 2788 C C . LEU A 1 204 ? 13.09218 39.58218 50.32117 1.000 21.87377 194 LEU A C 1
ATOM 2789 O O . LEU A 1 204 ? 13.22227 40.80933 50.26121 1.000 21.48780 194 LEU A O 1
ATOM 2805 N N . ASP A 1 205 ? 13.15659 38.89944 51.46468 1.000 17.34765 195 ASP A N 1
ATOM 2806 C CA . ASP A 1 205 ? 13.45177 39.48272 52.77092 1.000 14.57002 195 ASP A CA 1
ATOM 2807 C C . ASP A 1 205 ? 14.40752 38.50826 53.45056 1.000 16.51610 195 ASP A C 1
ATOM 2808 O O . ASP A 1 205 ? 14.92557 37.58597 52.81277 1.000 19.23004 195 ASP A O 1
ATOM 2817 N N . SER A 1 206 ? 14.64548 38.71032 54.74083 1.000 17.05935 196 SER A N 1
ATOM 2818 C CA . SER A 1 206 ? 15.56457 37.84845 55.47879 1.000 20.75115 196 SER A CA 1
ATOM 2819 C C . SER A 1 206 ? 14.91474 36.55198 55.93619 1.000 21.78755 196 SER A C 1
ATOM 2820 O O . SER A 1 206 ? 15.57916 35.70939 56.55006 1.000 18.20437 196 SER A O 1
ATOM 2828 N N . TYR A 1 207 ? 13.63139 36.39799 55.66038 1.000 16.13062 197 TYR A N 1
ATOM 2829 C CA . TYR A 1 207 ? 12.85972 35.19163 55.88897 1.000 15.70486 197 TYR A CA 1
ATOM 2830 C C . TYR A 1 207 ? 11.87225 35.10763 54.73630 1.000 15.35315 197 TYR A C 1
ATOM 2831 O O . TYR A 1 207 ? 11.65894 36.09911 54.03326 1.000 14.88503 197 TYR A O 1
ATOM 2849 N N . PHE A 1 208 ? 11.26106 33.92712 54.53055 1.000 12.72384 198 PHE A N 1
ATOM 2850 C CA . PHE A 1 208 ? 10.24422 33.78650 53.48832 1.000 12.30128 198 PHE A CA 1
ATOM 2851 C C . PHE A 1 208 ? 8.93943 34.38479 53.99692 1.000 13.91027 198 PHE A C 1
ATOM 2852 O O . PHE A 1 208 ? 8.39465 33.93326 55.01009 1.000 12.80719 198 PHE A O 1
ATOM 2869 N N . THR A 1 209 ? 8.47664 35.44175 53.32076 1.000 14.78079 199 THR A N 1
ATOM 2870 C CA . THR A 1 209 ? 7.40820 36.30064 53.81466 1.000 14.88591 199 THR A CA 1
ATOM 2871 C C . THR A 1 209 ? 6.04071 35.74313 53.44500 1.000 12.89059 199 THR A C 1
ATOM 2872 O O . THR A 1 209 ? 5.91042 34.80624 52.65408 1.000 12.40317 199 THR A O 1
ATOM 2883 N N . TYR A 1 210 ? 4.99785 36.35970 53.99500 1.000 12.36187 200 TYR A N 1
ATOM 2884 C CA . TYR A 1 210 ? 3.67742 36.15944 53.42980 1.000 12.48162 200 TYR A CA 1
ATOM 2885 C C . TYR A 1 210 ? 3.74591 36.39440 51.92668 1.000 11.73646 200 TYR A C 1
ATOM 2886 O O . TYR A 1 210 ? 4.44681 37.29323 51.44587 1.000 13.12710 200 TYR A O 1
ATOM 2904 N N . TYR A 1 211 ? 3.04992 35.56344 51.17774 1.000 12.03432 201 TYR A N 1
ATOM 2905 C CA . TYR A 1 211 ? 2.91028 35.71830 49.73178 1.000 12.56567 201 TYR A CA 1
ATOM 2906 C C . TYR A 1 211 ? 4.24806 35.59586 49.01053 1.000 12.55301 201 TYR A C 1
ATOM 2907 O O . TYR A 1 211 ? 4.41616 36.07548 47.89315 1.000 14.84697 201 TYR A O 1
ATOM 2925 N N . SER A 1 212 ? 5.18757 34.88091 49.62199 1.000 11.94057 202 SER A N 1
ATOM 2926 C CA . SER A 1 212 ? 6.50322 34.69708 49.04064 1.000 12.07853 202 SER A CA 1
ATOM 2927 C C . SER A 1 212 ? 6.40824 33.98885 47.68888 1.000 12.03943 202 SER A C 1
ATOM 2928 O O . SER A 1 212 ? 5.62171 33.04550 47.54256 1.000 11.22748 202 SER A O 1
ATOM 2936 N N . PRO A 1 213 ? 7.24922 34.35697 46.70779 1.000 12.86483 203 PRO A N 1
ATOM 2937 C CA . PRO A 1 213 ? 7.35110 33.54573 45.48493 1.000 12.73279 203 PRO A CA 1
ATOM 2938 C C . PRO A 1 213 ? 7.67680 32.09354 45.79361 1.000 11.89809 203 PRO A C 1
ATOM 2939 O O . PRO A 1 213 ? 7.36686 31.20928 44.98703 1.000 12.16029 203 PRO A O 1
ATOM 2950 N N . MET A 1 214 ? 8.29017 31.83126 46.95042 1.000 10.43165 204 MET A N 1
ATOM 2951 C CA . MET A 1 214 ? 8.64321 30.44130 47.25811 1.000 12.11384 204 MET A CA 1
ATOM 2952 C C . MET A 1 214 ? 7.44948 29.60843 47.66027 1.000 12.89881 204 MET A C 1
ATOM 2953 O O . MET A 1 214 ? 7.59903 28.43091 47.98922 1.000 11.32169 204 MET A O 1
ATOM 2967 N N . LEU A 1 215 ? 6.25502 30.16762 47.61985 1.000 11.75419 205 LEU A N 1
ATOM 2968 C CA . LEU A 1 215 ? 5.07353 29.32262 47.68492 1.000 10.54159 205 LEU A CA 1
ATOM 2969 C C . LEU A 1 215 ? 5.04799 28.28827 46.56209 1.000 11.58375 205 LEU A C 1
ATOM 2970 O O . LEU A 1 215 ? 4.32813 27.29066 46.68105 1.000 11.04776 205 LEU A O 1
ATOM 2986 N N . LEU A 1 216 ? 5.81467 28.48112 45.48125 1.000 10.60536 206 LEU A N 1
ATOM 2987 C CA . LEU A 1 216 ? 5.93051 27.44485 44.44984 1.000 10.13086 206 LEU A CA 1
ATOM 2988 C C . LEU A 1 216 ? 6.63820 26.18485 44.94806 1.000 10.73372 206 LEU A C 1
ATOM 2989 O O . LEU A 1 216 ? 6.60171 25.16055 44.25750 1.000 11.95303 206 LEU A O 1
ATOM 3005 N N . LEU A 1 217 ? 7.25661 26.21828 46.13355 1.000 11.77735 207 LEU A N 1
ATOM 3006 C CA . LEU A 1 217 ? 7.76614 24.96555 46.69630 1.000 11.08032 207 LEU A CA 1
ATOM 3007 C C . LEU A 1 217 ? 6.65529 23.94337 46.86389 1.000 11.11509 207 LEU A C 1
ATOM 3008 O O . LEU A 1 217 ? 6.89553 22.73600 46.75395 1.000 10.81699 207 LEU A O 1
ATOM 3024 N N . ASN A 1 218 ? 5.41950 24.39843 47.08612 1.000 10.01899 208 ASN A N 1
ATOM 3025 C CA . ASN A 1 218 ? 4.30946 23.45752 47.22415 1.000 8.62500 208 ASN A CA 1
ATOM 3026 C C . ASN A 1 218 ? 4.09013 22.65251 45.93984 1.000 10.12650 208 ASN A C 1
ATOM 3027 O O . ASN A 1 218 ? 3.64653 21.49031 45.99898 1.000 9.44037 208 ASN A O 1
ATOM 3038 N N . SER A 1 219 ? 4.40900 23.24764 44.78720 1.000 9.97577 209 SER A N 1
ATOM 3039 C CA . SER A 1 219 ? 4.34651 22.55537 43.49926 1.000 11.54682 209 SER A CA 1
ATOM 3040 C C . SER A 1 219 ? 5.22137 21.32734 43.48479 1.000 11.55780 209 SER A C 1
ATOM 3041 O O . SER A 1 219 ? 4.95563 20.39854 42.71110 1.000 12.81553 209 SER A O 1
ATOM 3049 N N . THR A 1 220 ? 6.29664 21.33949 44.26390 1.000 10.37773 210 THR A N 1
ATOM 3050 C CA . THR A 1 220 ? 7.29409 20.27351 44.24832 1.000 10.03686 210 THR A CA 1
ATOM 3051 C C . THR A 1 220 ? 7.02280 19.19783 45.27489 1.000 13.68402 210 THR A C 1
ATOM 3052 O O . THR A 1 220 ? 7.76945 18.20269 45.31428 1.000 13.30781 210 THR A O 1
ATOM 3063 N N . GLY A 1 221 ? 5.99418 19.35704 46.09246 1.000 11.82695 211 GLY A N 1
ATOM 3064 C CA . GLY A 1 221 ? 5.67523 18.39891 47.12116 1.000 11.73249 211 GLY A CA 1
ATOM 3065 C C . GLY A 1 221 ? 6.23178 18.71789 48.48884 1.000 11.74587 211 GLY A C 1
ATOM 3066 O O . GLY A 1 221 ? 6.14868 17.86473 49.38096 1.000 15.77371 211 GLY A O 1
ATOM 3070 N N . ILE A 1 222 ? 6.79509 19.91315 48.68613 1.000 10.68775 212 ILE A N 1
ATOM 3071 C CA . ILE A 1 222 ? 7.25103 20.39532 49.99427 1.000 11.63717 212 ILE A CA 1
ATOM 3072 C C . ILE A 1 222 ? 6.19199 21.34010 50.54232 1.000 10.72716 212 ILE A C 1
ATOM 3073 O O . ILE A 1 222 ? 5.86328 22.35103 49.90717 1.000 11.87271 212 ILE A O 1
ATOM 3089 N N . VAL A 1 223 ? 5.65337 21.01329 51.71860 1.000 10.77663 213 VAL A N 1
ATOM 3090 C CA . VAL A 1 223 ? 4.60475 21.82271 52.34324 1.000 9.85356 213 VAL A CA 1
ATOM 3091 C C . VAL A 1 223 ? 5.23604 23.04240 52.99592 1.000 11.25724 213 VAL A C 1
ATOM 3092 O O . VAL A 1 223 ? 6.07264 22.91498 53.89806 1.000 10.50446 213 VAL A O 1
ATOM 3105 N N . THR A 1 224 ? 4.83067 24.22875 52.56244 1.000 9.39198 214 THR A N 1
ATOM 3106 C CA . THR A 1 224 ? 5.27783 25.45543 53.21827 1.000 10.47308 214 THR A CA 1
ATOM 3107 C C . THR A 1 224 ? 4.34897 25.83542 54.37175 1.000 9.92748 214 THR A C 1
ATOM 3108 O O . THR A 1 224 ? 3.22047 25.34082 54.50454 1.000 9.54676 214 THR A O 1
ATOM 3119 N N . GLY A 1 225 ? 4.85925 26.70574 55.23987 1.000 10.44653 215 GLY A N 1
ATOM 3120 C CA . GLY A 1 225 ? 4.08027 27.20556 56.36521 1.000 12.94263 215 GLY A CA 1
ATOM 3121 C C . GLY A 1 225 ? 4.42941 28.64840 56.65188 1.000 12.54102 215 GLY A C 1
ATOM 3122 O O . GLY A 1 225 ? 4.96121 28.99470 57.71322 1.000 11.54058 215 GLY A O 1
ATOM 3126 N N . PHE A 1 226 ? 4.10878 29.50313 55.69879 1.000 11.04469 216 PHE A N 1
ATOM 3127 C CA . PHE A 1 226 ? 4.65065 30.85226 55.70156 1.000 11.55920 216 PHE A CA 1
ATOM 3128 C C . PHE A 1 226 ? 3.88126 31.85407 56.57107 1.000 12.49675 216 PHE A C 1
ATOM 3129 O O . PHE A 1 226 ? 4.29422 33.01902 56.63758 1.000 15.19535 216 PHE A O 1
ATOM 3146 N N . ASN A 1 227 ? 2.80132 31.46542 57.25665 1.000 11.36818 217 ASN A N 1
ATOM 3147 C CA . ASN A 1 227 ? 2.19666 32.40541 58.20392 1.000 12.31354 217 ASN A CA 1
ATOM 3148 C C . ASN A 1 227 ? 3.13915 32.66251 59.37808 1.000 15.32301 217 ASN A C 1
ATOM 3149 O O . ASN A 1 227 ? 3.21811 33.79054 59.88270 1.000 15.85707 217 ASN A O 1
ATOM 3160 N N . LYS A 1 228 ? 3.84123 31.63034 59.84565 1.000 14.17430 218 LYS A N 1
ATOM 3161 C CA . LYS A 1 228 ? 4.61094 31.67090 61.09258 1.000 13.82695 218 LYS A CA 1
ATOM 3162 C C . LYS A 1 228 ? 5.31061 30.33087 61.30184 1.000 17.24511 218 LYS A C 1
ATOM 3163 O O . LYS A 1 228 ? 4.89944 29.29998 60.76114 1.000 17.00368 218 LYS A O 1
ATOM 3182 N N . GLY A 1 229 ? 6.36966 30.36309 62.09555 1.000 17.40948 219 GLY A N 1
ATOM 3183 C CA . GLY A 1 229 ? 7.02921 29.14998 62.55334 1.000 18.63266 219 GLY A CA 1
ATOM 3184 C C . GLY A 1 229 ? 8.36142 28.87902 61.88169 1.000 15.69597 219 GLY A C 1
ATOM 3185 O O . GLY A 1 229 ? 9.07366 29.79405 61.45688 1.000 18.22715 219 GLY A O 1
ATOM 3189 N N . ALA A 1 230 ? 8.70167 27.59561 61.75406 1.000 15.61857 220 ALA A N 1
ATOM 3190 C CA . ALA A 1 230 ? 10.01352 27.21707 61.23331 1.000 13.10790 220 ALA A CA 1
ATOM 3191 C C . ALA A 1 230 ? 10.11433 27.37739 59.71930 1.000 12.32259 220 ALA A C 1
ATOM 3192 O O . ALA A 1 230 ? 11.20391 27.60512 59.17365 1.000 12.30591 220 ALA A O 1
ATOM 3199 N N . SER A 1 231 ? 9.00166 27.22826 59.01481 1.000 12.36139 221 SER A N 1
ATOM 3200 C CA . SER A 1 231 ? 9.05028 27.26612 57.55757 1.000 11.51769 221 SER A CA 1
ATOM 3201 C C . SER A 1 231 ? 9.58207 28.57650 56.99048 1.000 11.56734 221 SER A C 1
ATOM 3202 O O . SER A 1 231 ? 10.40629 28.52672 56.05948 1.000 13.13998 221 SER A O 1
ATOM 3210 N N . PRO A 1 232 ? 9.22033 29.74961 57.50840 1.000 10.89342 222 PRO A N 1
ATOM 3211 C CA . PRO A 1 232 ? 9.82241 30.97883 56.97648 1.000 14.94964 222 PRO A CA 1
ATOM 3212 C C . PRO A 1 232 ? 11.32431 31.04809 57.09477 1.000 13.72719 222 PRO A C 1
ATOM 3213 O O . PRO A 1 232 ? 11.92794 31.89028 56.42533 1.000 13.05783 222 PRO A O 1
ATOM 3224 N N . THR A 1 233 ? 11.95546 30.21367 57.91362 1.000 13.46340 223 THR A N 1
ATOM 3225 C CA . THR A 1 233 ? 13.40646 30.20275 58.02017 1.000 12.83697 223 THR A CA 1
ATOM 3226 C C . THR A 1 233 ? 14.06101 29.07758 57.23577 1.000 13.18446 223 THR A C 1
ATOM 3227 O O . THR A 1 233 ? 15.28491 28.92226 57.30524 1.000 15.60644 223 THR A O 1
ATOM 3238 N N . GLY A 1 234 ? 13.29800 28.31602 56.45756 1.000 11.98656 224 GLY A N 1
ATOM 3239 C CA . GLY A 1 234 ? 13.85547 27.37620 55.51957 1.000 12.47996 224 GLY A CA 1
ATOM 3240 C C . GLY A 1 234 ? 13.71253 25.90447 55.86712 1.000 13.09999 224 GLY A C 1
ATOM 3241 O O . GLY A 1 234 ? 14.42262 25.09131 55.27470 1.000 14.39480 224 GLY A O 1
ATOM 3245 N N . PHE A 1 235 ? 12.81437 25.54349 56.77375 1.000 11.64030 225 PHE A N 1
ATOM 3246 C CA . PHE A 1 235 ? 12.66659 24.15504 57.21590 1.000 12.51368 225 PHE A CA 1
ATOM 3247 C C . PHE A 1 235 ? 11.31042 23.57197 56.84910 1.000 12.36930 225 PHE A C 1
ATOM 3248 O O . PHE A 1 235 ? 10.31893 24.29257 56.68834 1.000 11.51987 225 PHE A O 1
ATOM 3265 N N . TYR A 1 236 ? 11.29139 22.24516 56.70550 1.000 11.71250 226 TYR A N 1
ATOM 3266 C CA . TYR A 1 236 ? 10.07231 21.51265 56.42865 1.000 10.77985 226 TYR A CA 1
ATOM 3267 C C . TYR A 1 236 ? 10.19004 20.13284 57.04172 1.000 10.78903 226 TYR A C 1
ATOM 3268 O O . TYR A 1 236 ? 11.23663 19.75364 57.56531 1.000 11.18229 226 TYR A O 1
ATOM 3286 N N . ALA A 1 237 ? 9.09492 19.39067 56.98480 1.000 10.70123 227 ALA A N 1
ATOM 3287 C CA . ALA A 1 237 ? 9.08841 18.00677 57.44059 1.000 10.66499 227 ALA A CA 1
ATOM 3288 C C . ALA A 1 237 ? 8.38207 17.14053 56.41239 1.000 11.84520 227 ALA A C 1
ATOM 3289 O O . ALA A 1 237 ? 7.46024 17.58600 55.72616 1.000 11.19324 227 ALA A O 1
ATOM 3296 N N . LYS A 1 238 ? 8.82443 15.89317 56.31395 1.000 11.48025 228 LYS A N 1
ATOM 3297 C CA . LYS A 1 238 ? 8.12147 14.90339 55.51171 1.000 12.89124 228 LYS A CA 1
ATOM 3298 C C . LYS A 1 238 ? 8.33388 13.55392 56.17306 1.000 13.13934 228 LYS A C 1
ATOM 3299 O O . LYS A 1 238 ? 9.46410 13.21833 56.52618 1.000 12.11113 228 LYS A O 1
ATOM 3318 N N . ASN A 1 239 ? 7.25151 12.80461 56.37369 1.000 10.83428 229 ASN A N 1
ATOM 3319 C CA . ASN A 1 239 ? 7.35088 11.47574 56.98110 1.000 12.46337 229 ASN A CA 1
ATOM 3320 C C . ASN A 1 239 ? 8.02670 11.53125 58.34380 1.000 12.72743 229 ASN A C 1
ATOM 3321 O O . ASN A 1 239 ? 8.72929 10.59736 58.73595 1.000 14.05828 229 ASN A O 1
ATOM 3332 N N . GLY A 1 240 ? 7.82736 12.61138 59.09505 1.000 10.80860 230 GLY A N 1
ATOM 3333 C CA . GLY A 1 240 ? 8.39101 12.76083 60.43236 1.000 12.29323 230 GLY A CA 1
ATOM 3334 C C . GLY A 1 240 ? 9.85699 13.13841 60.47383 1.000 10.53900 230 GLY A C 1
ATOM 3335 O O . GLY A 1 240 ? 10.45727 13.12234 61.55823 1.000 12.17395 230 GLY A O 1
ATOM 3339 N N . VAL A 1 241 ? 10.43453 13.48959 59.32657 1.000 10.52671 231 VAL A N 1
ATOM 3340 C CA . VAL A 1 241 ? 11.84835 13.83205 59.19543 1.000 9.99166 231 VAL A CA 1
ATOM 3341 C C . VAL A 1 241 ? 11.93057 15.30495 58.82676 1.000 11.01064 231 VAL A C 1
ATOM 3342 O O . VAL A 1 241 ? 11.34640 15.73431 57.81891 1.000 11.32833 231 VAL A O 1
ATOM 3355 N N . VAL A 1 242 ? 12.66266 16.07258 59.62703 1.000 11.12583 232 VAL A N 1
ATOM 3356 C CA . VAL A 1 242 ? 12.86254 17.49439 59.37199 1.000 11.18779 232 VAL A CA 1
ATOM 3357 C C . VAL A 1 242 ? 14.05747 17.68146 58.45423 1.000 10.86972 232 VAL A C 1
ATOM 3358 O O . VAL A 1 242 ? 15.11348 17.05007 58.64440 1.000 12.20627 232 VAL A O 1
ATOM 3371 N N . LYS A 1 243 ? 13.90410 18.56603 57.46963 1.000 10.25724 233 LYS A N 1
ATOM 3372 C CA . LYS A 1 243 ? 14.95863 18.92356 56.54058 1.000 9.92067 233 LYS A CA 1
ATOM 3373 C C . LYS A 1 243 ? 14.92146 20.42796 56.30082 1.000 11.27637 233 LYS A C 1
ATOM 3374 O O . LYS A 1 243 ? 13.96402 21.11531 56.65785 1.000 12.19339 233 LYS A O 1
ATOM 3393 N N . SER A 1 244 ? 15.98618 20.93902 55.69173 1.000 12.74059 234 SER A N 1
ATOM 3394 C CA . SER A 1 244 ? 15.96018 22.29294 55.15619 1.000 11.95218 234 SER A CA 1
ATOM 3395 C C . SER A 1 244 ? 15.73095 22.25670 53.65918 1.000 12.35629 234 SER A C 1
ATOM 3396 O O . SER A 1 244 ? 16.38875 21.51071 52.93754 1.000 12.70680 234 SER A O 1
ATOM 3404 N N . PHE A 1 245 ? 14.80598 23.08774 53.18156 1.000 11.35835 235 PHE A N 1
ATOM 3405 C CA . PHE A 1 245 ? 14.64812 23.17389 51.74583 1.000 10.66001 235 PHE A CA 1
ATOM 3406 C C . PHE A 1 245 ? 15.67984 24.08220 51.09386 1.000 13.17615 235 PHE A C 1
ATOM 3407 O O . PHE A 1 245 ? 15.76441 24.09588 49.86743 1.000 13.04011 235 PHE A O 1
ATOM 3424 N N . LEU A 1 246 ? 16.49187 24.78718 51.88046 1.000 11.64185 236 LEU A N 1
ATOM 3425 C CA . LEU A 1 246 ? 17.41639 25.76472 51.32045 1.000 12.47791 236 LEU A CA 1
ATOM 3426 C C . LEU A 1 246 ? 18.46500 25.11743 50.44031 1.000 13.94749 236 LEU A C 1
ATOM 3427 O O . LEU A 1 246 ? 19.02890 25.79437 49.57948 1.000 14.60201 236 LEU A O 1
ATOM 3443 N N . THR A 1 247 ? 18.74641 23.82801 50.63598 1.000 14.49735 237 THR A N 1
ATOM 3444 C CA . THR A 1 247 ? 19.72464 23.08725 49.84653 1.000 13.43977 237 THR A CA 1
ATOM 3445 C C . THR A 1 247 ? 19.08010 21.95346 49.05508 1.000 16.29509 237 THR A C 1
ATOM 3446 O O . THR A 1 247 ? 19.76987 21.02816 48.60842 1.000 16.73307 237 THR A O 1
ATOM 3457 N N . SER A 1 248 ? 17.76671 22.01264 48.85498 1.000 13.99535 238 SER A N 1
ATOM 3458 C CA . SER A 1 248 ? 17.04707 20.93764 48.18948 1.000 15.49080 238 SER A CA 1
ATOM 3459 C C . SER A 1 248 ? 17.01607 21.14401 46.67674 1.000 13.78348 238 SER A C 1
ATOM 3460 O O . SER A 1 248 ? 17.00050 22.27343 46.18784 1.000 13.91661 238 SER A O 1
ATOM 3468 N N . ASP A 1 249 ? 16.96524 20.03432 45.94502 1.000 16.19401 239 ASP A N 1
ATOM 3469 C CA . ASP A 1 249 ? 16.73678 20.10307 44.50659 1.000 16.44348 239 ASP A CA 1
ATOM 3470 C C . ASP A 1 249 ? 15.42758 20.83825 44.20307 1.000 16.11205 239 ASP A C 1
ATOM 3471 O O . ASP A 1 249 ? 15.33054 21.56071 43.20469 1.000 14.33407 239 ASP A O 1
ATOM 3480 N N . GLU A 1 250 ? 14.42694 20.68807 45.06817 1.000 15.37365 240 GLU A N 1
ATOM 3481 C CA . GLU A 1 250 ? 13.15348 21.37009 44.86415 1.000 13.54807 240 GLU A CA 1
ATOM 3482 C C . GLU A 1 250 ? 13.32359 22.88491 44.82110 1.000 13.63774 240 GLU A C 1
ATOM 3483 O O . GLU A 1 250 ? 12.75474 23.55972 43.94976 1.000 12.34962 240 GLU A O 1
ATOM 3495 N N . TYR A 1 251 ? 14.06758 23.44163 45.78470 1.000 13.11506 241 TYR A N 1
ATOM 3496 C CA . TYR A 1 251 ? 14.33184 24.88201 45.81545 1.000 12.52805 241 TYR A CA 1
ATOM 3497 C C . TYR A 1 251 ? 15.10869 25.30554 44.57157 1.000 13.34910 241 TYR A C 1
ATOM 3498 O O . TYR A 1 251 ? 14.80519 26.32650 43.93923 1.000 13.12176 241 TYR A O 1
ATOM 3516 N N . LYS A 1 252 ? 16.12707 24.53315 44.20664 1.000 13.44201 242 LYS A N 1
ATOM 3517 C CA . LYS A 1 252 ? 16.86326 24.81287 42.97717 1.000 12.99574 242 LYS A CA 1
ATOM 3518 C C . LYS A 1 252 ? 15.92765 24.86884 41.76515 1.000 13.76741 242 LYS A C 1
ATOM 3519 O O . LYS A 1 252 ? 16.04477 25.76672 40.92575 1.000 15.52785 242 LYS A O 1
ATOM 3538 N N . GLN A 1 253 ? 15.00760 23.91343 41.65142 1.000 13.64813 243 GLN A N 1
ATOM 3539 C CA . GLN A 1 253 ? 14.10153 23.86770 40.50868 1.000 14.42834 243 GLN A CA 1
ATOM 3540 C C . GLN A 1 253 ? 13.14508 25.05487 40.49205 1.000 13.95527 243 GLN A C 1
ATOM 3541 O O . GLN A 1 253 ? 12.84574 25.58927 39.41831 1.000 14.27911 243 GLN A O 1
ATOM 3555 N N . VAL A 1 254 ? 12.64701 25.46738 41.66168 1.000 13.54514 244 VAL A N 1
ATOM 3556 C CA . VAL A 1 254 ? 11.80455 26.66202 41.72659 1.000 13.45248 244 VAL A CA 1
ATOM 3557 C C . VAL A 1 254 ? 12.57042 27.87243 41.21716 1.000 14.00379 244 VAL A C 1
ATOM 3558 O O . VAL A 1 254 ? 12.04610 28.68727 40.44118 1.000 13.92577 244 VAL A O 1
ATOM 3571 N N . ILE A 1 255 ? 13.81970 28.02835 41.67098 1.000 14.12795 245 ILE A N 1
ATOM 3572 C CA . ILE A 1 255 ? 14.63367 29.15881 41.23691 1.000 13.25859 245 ILE A CA 1
ATOM 3573 C C . ILE A 1 255 ? 14.84134 29.13298 39.72255 1.000 13.63502 245 ILE A C 1
ATOM 3574 O O . ILE A 1 255 ? 14.71597 30.16804 39.04363 1.000 13.41571 245 ILE A O 1
ATOM 3590 N N . LYS A 1 256 ? 15.13718 27.96164 39.16109 1.000 14.09823 246 LYS A N 1
ATOM 3591 C CA . LYS A 1 256 ? 15.36586 27.87392 37.72315 1.000 14.49269 246 LYS A CA 1
ATOM 3592 C C . LYS A 1 256 ? 14.09428 28.20762 36.94705 1.000 15.86552 246 LYS A C 1
ATOM 3593 O O . LYS A 1 256 ? 14.15856 28.86257 35.89984 1.000 15.21455 246 LYS A O 1
ATOM 3612 N N . TYR A 1 257 ? 12.93532 27.76775 37.44915 1.000 13.74040 247 TYR A N 1
ATOM 3613 C CA . TYR A 1 257 ? 11.66830 28.08078 36.78957 1.000 14.33374 247 TYR A CA 1
ATOM 3614 C C . TYR A 1 257 ? 11.42789 29.57511 36.79511 1.000 13.89939 247 TYR A C 1
ATOM 3615 O O . TYR A 1 257 ? 11.08145 30.16034 35.75622 1.000 14.98669 247 TYR A O 1
ATOM 3633 N N . TYR A 1 258 ? 11.60513 30.21374 37.96018 1.000 13.97925 248 TYR A N 1
ATOM 3634 C CA . TYR A 1 258 ? 11.44521 31.66789 38.02579 1.000 13.50692 248 TYR A CA 1
ATOM 3635 C C . TYR A 1 258 ? 12.42058 32.36489 37.09729 1.000 15.58473 248 TYR A C 1
ATOM 3636 O O . TYR A 1 258 ? 12.06302 33.35583 36.45151 1.000 14.93973 248 TYR A O 1
ATOM 3654 N N . HIS A 1 259 ? 13.65540 31.86973 37.00223 1.000 13.15184 249 HIS A N 1
ATOM 3655 C CA . HIS A 1 259 ? 14.58612 32.55012 36.09862 1.000 14.10944 249 HIS A CA 1
ATOM 3656 C C . HIS A 1 259 ? 14.13159 32.42606 34.64949 1.000 15.82267 249 HIS A C 1
ATOM 3657 O O . HIS A 1 259 ? 14.25655 33.38016 33.87202 1.000 17.89440 249 HIS A O 1
ATOM 3671 N N . LYS A 1 260 ? 13.58176 31.27473 34.27647 1.000 15.42718 250 LYS A N 1
ATOM 3672 C CA . LYS A 1 260 ? 13.04555 31.11770 32.93706 1.000 17.20434 250 LYS A CA 1
ATOM 3673 C C . LYS A 1 260 ? 11.94101 32.13470 32.69303 1.000 20.50537 250 LYS A C 1
ATOM 3674 O O . LYS A 1 260 ? 11.96175 32.86865 31.69869 1.000 18.01636 250 LYS A O 1
ATOM 3693 N N . LEU A 1 261 ? 10.99118 32.22435 33.62113 1.000 15.00475 251 LEU A N 1
ATOM 3694 C CA . LEU A 1 261 ? 9.89784 33.17801 33.48706 1.000 15.79626 251 LEU A CA 1
ATOM 3695 C C . LEU A 1 261 ? 10.41705 34.60638 33.39001 1.000 17.36369 251 LEU A C 1
ATOM 3696 O O . LEU A 1 261 ? 9.96578 35.38585 32.53783 1.000 16.71963 251 LEU A O 1
ATOM 3712 N N . ILE A 1 262 ? 11.32853 34.98276 34.29348 1.000 15.44582 252 ILE A N 1
ATOM 3713 C CA . ILE A 1 262 ? 11.89396 36.33221 34.29244 1.000 16.20816 252 ILE A CA 1
ATOM 3714 C C . ILE A 1 262 ? 12.60455 36.61291 32.97646 1.000 20.63405 252 ILE A C 1
ATOM 3715 O O . ILE A 1 262 ? 12.43517 37.68630 32.37763 1.000 19.74651 252 ILE A O 1
ATOM 3731 N N . SER A 1 263 ? 13.38890 35.65283 32.49187 1.000 17.64414 253 SER A N 1
ATOM 3732 C CA . SER A 1 263 ? 14.14760 35.84481 31.25992 1.000 20.35946 253 SER A CA 1
ATOM 3733 C C . SER A 1 263 ? 13.23089 35.99623 30.04850 1.000 23.88566 253 SER A C 1
ATOM 3734 O O . SER A 1 263 ? 13.63318 36.59723 29.04351 1.000 21.69587 253 SER A O 1
ATOM 3742 N N . GLU A 1 264 ? 12.00379 35.48793 30.13998 1.000 19.20963 254 GLU A N 1
ATOM 3743 C CA . GLU A 1 264 ? 10.99914 35.59185 29.09473 1.000 20.26878 254 GLU A CA 1
ATOM 3744 C C . GLU A 1 264 ? 10.10488 36.81351 29.25393 1.000 18.12368 254 GLU A C 1
ATOM 3745 O O . GLU A 1 264 ? 9.14708 36.96364 28.48905 1.000 21.56068 254 GLU A O 1
ATOM 3757 N N . GLY A 1 265 ? 10.39381 37.69946 30.20568 1.000 17.18307 255 GLY A N 1
ATOM 3758 C CA . GLY A 1 265 ? 9.57178 38.86907 30.39624 1.000 18.46699 255 GLY A CA 1
ATOM 3759 C C . GLY A 1 265 ? 8.21735 38.58635 30.99377 1.000 19.28091 255 GLY A C 1
ATOM 3760 O O . GLY A 1 265 ? 7.29059 39.38988 30.82063 1.000 21.03881 255 GLY A O 1
ATOM 3764 N N . LEU A 1 266 ? 8.05938 37.46158 31.70030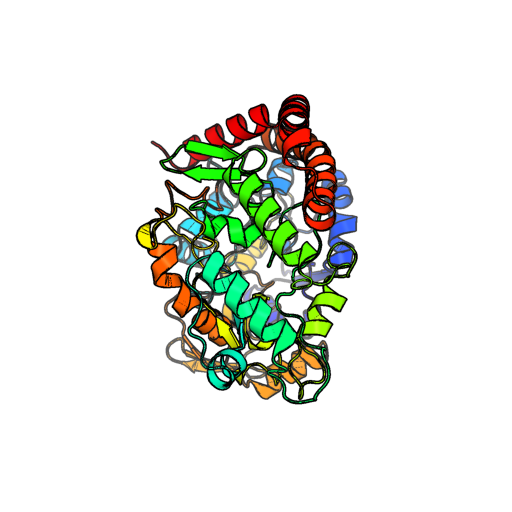 1.000 17.42701 256 LEU A N 1
ATOM 3765 C CA . LEU A 1 266 ? 6.76712 37.10381 32.27003 1.000 15.54140 256 LEU A CA 1
ATOM 3766 C C . LEU A 1 266 ? 6.59375 37.55816 33.71082 1.000 17.64539 256 LEU A C 1
ATOM 3767 O O . LEU A 1 266 ? 5.47292 37.49561 34.23661 1.000 15.89905 256 LEU A O 1
ATOM 3783 N N . ILE A 1 267 ? 7.66931 38.00352 34.34684 1.000 15.11630 257 ILE A N 1
ATOM 3784 C CA . ILE A 1 267 ? 7.69572 38.62330 35.66547 1.000 16.49331 257 ILE A CA 1
ATOM 3785 C C . ILE A 1 267 ? 8.49496 39.91488 35.52054 1.000 16.19472 257 ILE A C 1
ATOM 3786 O O . ILE A 1 267 ? 9.45884 39.92781 34.74660 1.000 17.69512 257 ILE A O 1
ATOM 3802 N N . PRO A 1 268 ? 8.17167 41.00270 36.23466 1.000 16.73362 258 PRO A N 1
ATOM 3803 C CA . PRO A 1 268 ? 8.92566 42.25484 36.02971 1.000 16.79591 258 PRO A CA 1
ATOM 3804 C C . PRO A 1 268 ? 10.40722 42.07678 36.31382 1.000 21.79722 258 PRO A C 1
ATOM 3805 O O . PRO A 1 268 ? 10.80296 41.45211 37.30348 1.000 16.82255 258 PRO A O 1
ATOM 3816 N N . ALA A 1 269 ? 11.23217 42.64254 35.42497 1.000 21.54060 259 ALA A N 1
ATOM 3817 C CA . ALA A 1 269 ? 12.67815 42.51394 35.55977 1.000 21.86845 259 ALA A CA 1
ATOM 3818 C C . ALA A 1 269 ? 13.18865 43.10912 36.86826 1.000 19.30806 259 ALA A C 1
ATOM 3819 O O . ALA A 1 269 ? 14.20110 42.64450 37.39466 1.000 19.92302 259 ALA A O 1
ATOM 3826 N N . ASP A 1 270 ? 12.50559 44.11509 37.42014 1.000 20.11551 260 ASP A N 1
ATOM 3827 C CA . ASP A 1 270 ? 12.92680 44.73930 38.66988 1.000 19.33027 260 ASP A CA 1
ATOM 3828 C C . ASP A 1 270 ? 12.17376 44.20138 39.88338 1.000 19.38960 260 ASP A C 1
ATOM 3829 O O . ASP A 1 270 ? 12.09106 44.87976 40.91281 1.000 20.51817 260 ASP A O 1
ATOM 3838 N N . TRP A 1 271 ? 11.64057 42.97973 39.78822 1.000 18.15392 261 TRP A N 1
ATOM 3839 C CA . TRP A 1 271 ? 10.86946 42.41334 40.89938 1.000 18.64113 261 TRP A CA 1
ATOM 3840 C C . TRP A 1 271 ? 11.66404 42.43357 42.20112 1.000 14.07390 261 TRP A C 1
ATOM 3841 O O . TRP A 1 271 ? 11.08864 42.59633 43.28128 1.000 17.10425 261 TRP A O 1
ATOM 3862 N N . ALA A 1 272 ? 12.98769 42.27386 42.12272 1.000 16.00019 262 ALA A N 1
ATOM 3863 C CA . ALA A 1 272 ? 13.79555 42.09306 43.32296 1.000 17.69900 262 ALA A CA 1
ATOM 3864 C C . ALA A 1 272 ? 13.99723 43.37207 44.12048 1.000 19.95085 262 ALA A C 1
ATOM 3865 O O . ALA A 1 272 ? 14.42302 43.29566 45.28252 1.000 20.16088 262 ALA A O 1
ATOM 3872 N N . THR A 1 273 ? 13.71206 44.53568 43.53660 1.000 19.92627 263 THR A N 1
ATOM 3873 C CA . THR A 1 273 ? 13.90640 45.80453 44.22288 1.000 20.47976 263 THR A CA 1
ATOM 3874 C C . THR A 1 273 ? 12.61517 46.55937 44.48021 1.000 24.99137 263 THR A C 1
ATOM 3875 O O . THR A 1 273 ? 12.64527 47.57329 45.19207 1.000 25.49945 263 THR A O 1
ATOM 3886 N N . LYS A 1 274 ? 11.48993 46.08427 43.95578 1.000 23.21632 264 LYS A N 1
ATOM 3887 C CA . LYS A 1 274 ? 10.21148 46.75613 44.14920 1.000 23.37297 264 LYS A CA 1
ATOM 3888 C C . LYS A 1 274 ? 9.77055 46.60578 45.60019 1.000 25.67425 264 LYS A C 1
ATOM 3889 O O . LYS A 1 274 ? 9.87201 45.52518 46.17962 1.000 22.04586 264 LYS A O 1
ATOM 3908 N N . THR A 1 275 ? 9.25099 47.67772 46.19544 1.000 21.99217 265 THR A N 1
ATOM 3909 C CA . THR A 1 275 ? 8.70324 47.55957 47.54462 1.000 24.42102 265 THR A CA 1
ATOM 3910 C C . THR A 1 275 ? 7.45947 46.67373 47.52357 1.000 21.53252 265 THR A C 1
ATOM 3911 O O . THR A 1 275 ? 6.78155 46.55273 46.50041 1.000 20.25489 265 THR A O 1
ATOM 3922 N N . PHE A 1 276 ? 7.14613 46.05760 48.67065 1.000 23.47926 266 PHE A N 1
ATOM 3923 C CA . PHE A 1 276 ? 5.89785 45.30728 48.76002 1.000 21.86187 266 PHE A CA 1
ATOM 3924 C C . PHE A 1 276 ? 4.70483 46.18846 48.41149 1.000 25.93180 266 PHE A C 1
ATOM 3925 O O . PHE A 1 276 ? 3.75535 45.73081 47.76340 1.000 21.37650 266 PHE A O 1
ATOM 3942 N N . ASP A 1 277 ? 4.72784 47.45747 48.83861 1.000 26.42142 267 ASP A N 1
ATOM 3943 C CA . ASP A 1 277 ? 3.62494 48.36473 48.51548 1.000 27.27596 267 ASP A CA 1
ATOM 3944 C C . ASP A 1 277 ? 3.52373 48.59348 47.00891 1.000 22.66046 267 ASP A C 1
ATOM 3945 O O . ASP A 1 277 ? 2.42972 48.58181 46.43451 1.000 24.15473 267 ASP A O 1
ATOM 3954 N N . ALA A 1 278 ? 4.65797 48.82203 46.34734 1.000 23.20314 268 ALA A N 1
ATOM 3955 C CA . ALA A 1 278 ? 4.63106 49.03208 44.90490 1.000 24.66469 268 ALA A CA 1
ATOM 3956 C C . ALA A 1 278 ? 4.10182 47.80272 44.19633 1.000 24.11097 268 ALA A C 1
ATOM 3957 O O . ALA A 1 278 ? 3.35585 47.91138 43.21966 1.000 22.74034 268 ALA A O 1
ATOM 3964 N N . CYS A 1 279 ? 4.47401 46.61649 44.68063 1.000 23.58867 269 CYS A N 1
ATOM 3965 C CA . CYS A 1 279 ? 3.97964 45.38935 44.08045 1.000 22.19026 269 CYS A CA 1
ATOM 3966 C C . CYS A 1 279 ? 2.46961 45.28709 44.24648 1.000 22.52364 269 CYS A C 1
ATOM 3967 O O . CYS A 1 279 ? 1.75367 44.95964 43.29050 1.000 21.73958 269 CYS A O 1
ATOM 3975 N N . ASP A 1 280 ? 1.96136 45.62187 45.43685 1.000 21.71824 270 ASP A N 1
ATOM 3976 C CA . ASP A 1 280 ? 0.51908 45.65578 45.65235 1.000 22.02054 270 ASP A CA 1
ATOM 3977 C C . ASP A 1 280 ? -0.15601 46.66156 44.72784 1.000 22.88299 270 ASP A C 1
ATOM 3978 O O . ASP A 1 280 ? -1.25370 46.40991 44.21961 1.000 22.53059 270 ASP A O 1
ATOM 3987 N N . THR A 1 281 ? 0.47795 47.81745 44.52169 1.000 23.85186 271 THR A N 1
ATOM 3988 C CA . THR A 1 281 ? -0.11831 48.84646 43.67852 1.000 25.59682 271 THR A CA 1
ATOM 3989 C C . THR A 1 281 ? -0.26510 48.36305 42.24372 1.000 21.43265 271 THR A C 1
ATOM 3990 O O . THR A 1 281 ? -1.24296 48.70891 41.57126 1.000 22.27653 271 THR A O 1
ATOM 4001 N N . ASP A 1 282 ? 0.67527 47.54662 41.76579 1.000 21.52126 272 ASP A N 1
ATOM 4002 C CA . ASP A 1 282 ? 0.53355 46.94688 40.44293 1.000 21.61227 272 ASP A CA 1
ATOM 4003 C C . ASP A 1 282 ? -0.78393 46.19214 40.33575 1.000 24.13850 272 ASP A C 1
ATOM 4004 O O . ASP A 1 282 ? -1.54124 46.36149 39.37479 1.000 22.94289 272 ASP A O 1
ATOM 4013 N N . GLN A 1 283 ? -1.06235 45.31567 41.30438 1.000 21.00533 273 GLN A N 1
ATOM 4014 C CA . GLN A 1 283 ? -2.24905 44.47678 41.19721 1.000 19.28169 273 GLN A CA 1
ATOM 4015 C C . GLN A 1 283 ? -3.54037 45.29356 41.30404 1.000 19.42126 273 GLN A C 1
ATOM 4016 O O . GLN A 1 283 ? -4.54142 44.96720 40.65906 1.000 20.20483 273 GLN A O 1
ATOM 4030 N N . LEU A 1 284 ? -3.55561 46.32494 42.14571 1.000 20.79246 274 LEU A N 1
ATOM 4031 C CA . LEU A 1 284 ? -4.77474 47.11339 42.31754 1.000 22.11155 274 LEU A CA 1
ATOM 4032 C C . LEU A 1 284 ? -5.03572 48.01309 41.11440 1.000 26.67378 274 LEU A C 1
ATOM 4033 O O . LEU A 1 284 ? -6.19784 48.33119 40.81460 1.000 22.17377 274 LEU A O 1
ATOM 4049 N N . SER A 1 285 ? -3.97574 48.43385 40.42670 1.000 23.20766 275 SER A N 1
ATOM 4050 C CA . SER A 1 285 ? -4.11442 49.24941 39.23003 1.000 27.11113 275 SER A CA 1
ATOM 4051 C C . SER A 1 285 ? -4.95521 50.48284 39.54659 1.000 24.35684 275 SER A C 1
ATOM 4052 O O . SER A 1 285 ? -4.80929 51.07634 40.62070 1.000 27.76468 275 SER A O 1
ATOM 4060 N N . ASP A 1 286 ? -5.84557 50.86885 38.64054 1.000 28.34596 276 ASP A N 1
ATOM 4061 C CA . ASP A 1 286 ? -6.72942 52.00587 38.86910 1.000 30.01019 276 ASP A CA 1
ATOM 4062 C C . ASP A 1 286 ? -8.13223 51.58767 39.28965 1.000 30.26930 276 ASP A C 1
ATOM 4063 O O . ASP A 1 286 ? -9.03460 52.42818 39.32051 1.000 30.54829 276 ASP A O 1
ATOM 4072 N N . GLY A 1 287 ? -8.33736 50.31868 39.63791 1.000 25.20690 277 GLY A N 1
ATOM 4073 C CA . GLY A 1 287 ? -9.65812 49.82276 39.95661 1.000 24.24673 277 GLY A CA 1
ATOM 4074 C C . GLY A 1 287 ? -10.50790 49.47197 38.75495 1.000 26.89324 277 GLY A C 1
ATOM 4075 O O . GLY A 1 287 ? -11.57913 48.87596 38.92743 1.000 28.26310 277 GLY A O 1
ATOM 4079 N N . LYS A 1 288 ? -10.05900 49.80680 37.54388 1.000 26.34270 278 LYS A N 1
ATOM 4080 C CA . LYS A 1 288 ? -10.84379 49.62370 36.33108 1.000 29.48128 278 LYS A CA 1
ATOM 4081 C C . LYS A 1 288 ? -10.15239 48.71192 35.33258 1.000 24.48512 278 LYS A C 1
ATOM 4082 O O . LYS A 1 288 ? -10.78838 47.80801 34.77996 1.000 25.79506 278 LYS A O 1
ATOM 4101 N N . THR A 1 289 ? -8.85601 48.91431 35.09290 1.000 25.61124 279 THR A N 1
ATOM 4102 C CA . THR A 1 289 ? -8.09228 48.09902 34.15178 1.000 25.73973 279 THR A CA 1
ATOM 4103 C C . THR A 1 289 ? -7.18875 47.15641 34.94345 1.000 16.94144 279 THR A C 1
ATOM 4104 O O . THR A 1 289 ? -6.26785 47.60880 35.63263 1.000 21.15666 279 THR A O 1
ATOM 4115 N N . ALA A 1 290 ? -7.45694 45.86133 34.84101 1.000 20.67447 280 ALA A N 1
ATOM 4116 C CA . ALA A 1 290 ? -6.59309 44.87657 35.47791 1.000 18.60267 280 ALA A CA 1
ATOM 4117 C C . ALA A 1 290 ? -5.23783 44.85409 34.78799 1.000 19.23739 280 ALA A C 1
ATOM 4118 O O . ALA A 1 290 ? -5.15294 44.94531 33.56089 1.000 18.34571 280 ALA A O 1
ATOM 4125 N N . LYS A 1 291 ? -4.17795 44.68557 35.58185 1.000 17.44028 281 LYS A N 1
ATOM 4126 C CA . LYS A 1 291 ? -2.80864 44.65337 35.07811 1.000 15.44850 281 LYS A CA 1
ATOM 4127 C C . LYS A 1 291 ? -2.10197 43.32247 35.26228 1.000 15.75416 281 LYS A C 1
ATOM 4128 O O . LYS A 1 291 ? -1.26142 42.97698 34.43078 1.000 16.74693 281 LYS A O 1
ATOM 4147 N N . THR A 1 292 ? -2.41256 42.56037 36.31236 1.000 16.85553 282 THR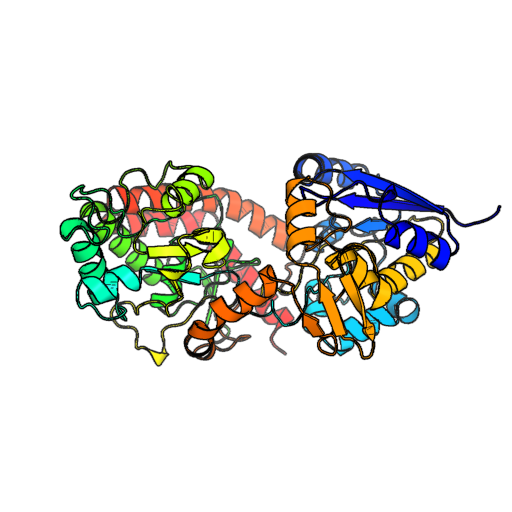 A N 1
ATOM 4148 C CA . THR A 1 292 ? -1.62341 41.38274 36.66939 1.000 14.55514 282 THR A CA 1
ATOM 4149 C C . THR A 1 292 ? -2.39836 40.09133 36.43887 1.000 12.41380 282 THR A C 1
ATOM 4150 O O . THR A 1 292 ? -3.56674 39.96947 36.81377 1.000 15.23299 282 THR A O 1
ATOM 4161 N N . GLY A 1 293 ? -1.72599 39.10221 35.84741 1.000 13.05295 283 GLY A N 1
ATOM 4162 C CA . GLY A 1 293 ? -2.35540 37.83649 35.54396 1.000 14.28805 283 GLY A CA 1
ATOM 4163 C C . GLY A 1 293 ? -2.39321 36.88587 36.73505 1.000 14.35747 283 GLY A C 1
ATOM 4164 O O . GLY A 1 293 ? -3.44471 36.29551 37.02325 1.000 12.82114 283 GLY A O 1
ATOM 4168 N N . VAL A 1 294 ? -1.26491 36.77165 37.43874 1.000 12.97274 284 VAL A N 1
ATOM 4169 C CA . VAL A 1 294 ? -1.08233 35.80522 38.52373 1.000 13.03601 284 VAL A CA 1
ATOM 4170 C C . VAL A 1 294 ? -0.32786 36.48705 39.66278 1.000 11.94459 284 VAL A C 1
ATOM 4171 O O . VAL A 1 294 ? 0.66923 37.17407 39.43049 1.000 12.88846 284 VAL A O 1
ATOM 4184 N N . SER A 1 295 ? -0.78805 36.28837 40.89262 1.000 12.06101 285 SER A N 1
ATOM 4185 C CA . SER A 1 295 ? -0.07632 36.81193 42.05256 1.000 11.07010 285 SER A CA 1
ATOM 4186 C C . SER A 1 295 ? -0.43876 35.98154 43.27724 1.000 12.58027 285 SER A C 1
ATOM 4187 O O . SER A 1 295 ? -1.39517 35.20426 43.26427 1.000 14.35583 285 SER A O 1
ATOM 4195 N N . PHE A 1 296 ? 0.34507 36.14892 44.33725 1.000 11.26634 286 PHE A N 1
ATOM 4196 C CA . PHE A 1 296 ? 0.05741 35.50551 45.61360 1.000 12.10678 286 PHE A CA 1
ATOM 4197 C C . PHE A 1 296 ? -0.50836 36.52117 46.58953 1.000 12.36559 286 PHE A C 1
ATOM 4198 O O . PHE A 1 296 ? -0.08203 37.68157 46.60528 1.000 13.57569 286 PHE A O 1
ATOM 4215 N N . GLY A 1 297 ? -1.45924 36.09635 47.41171 1.000 11.94596 287 GLY A N 1
ATOM 4216 C CA . GLY A 1 297 ? -2.03983 37.03063 48.35232 1.000 10.61933 287 GLY A CA 1
ATOM 4217 C C . GLY A 1 297 ? -2.98203 36.37470 49.33333 1.000 13.39630 287 GLY A C 1
ATOM 4218 O O . GLY A 1 297 ? -3.05441 35.14541 49.44103 1.000 13.14678 287 GLY A O 1
ATOM 4222 N N . TRP A 1 298 ? -3.71852 37.23040 50.05241 1.000 13.56044 288 TRP A N 1
ATOM 4223 C CA . TRP A 1 298 ? -4.60863 36.87211 51.15665 1.000 12.91194 288 TRP A CA 1
ATOM 4224 C C . TRP A 1 298 ? -6.03177 36.60747 50.69251 1.000 13.24854 288 TRP A C 1
ATOM 4225 O O . TRP A 1 298 ? -6.61706 35.57565 51.03647 1.000 13.72863 288 TRP A O 1
ATOM 4246 N N . SER A 1 299 ? -6.60669 37.53191 49.91615 1.000 13.49303 289 SER A N 1
ATOM 4247 C CA . SER A 1 299 ? -7.95805 37.38277 49.37323 1.000 13.25557 289 SER A CA 1
ATOM 4248 C C . SER A 1 299 ? -8.05380 38.22841 48.11031 1.000 12.71181 289 SER A C 1
ATOM 4249 O O . SER A 1 299 ? -7.27320 39.16355 47.92342 1.000 14.55230 289 SER A O 1
ATOM 4257 N N . GLN A 1 300 ? -9.01378 37.88821 47.24643 1.000 15.61664 290 GLN A N 1
ATOM 4258 C CA . GLN A 1 300 ? -9.18096 38.68661 46.03144 1.000 15.38360 290 GLN A CA 1
ATOM 4259 C C . GLN A 1 300 ? -9.47149 40.13733 46.36900 1.000 16.50535 290 GLN A C 1
ATOM 4260 O O . GLN A 1 300 ? -8.93630 41.04446 45.72811 1.000 16.86705 290 GLN A O 1
ATOM 4274 N N . ASP A 1 301 ? -10.27923 40.38928 47.40152 1.000 15.51720 291 ASP A N 1
ATOM 4275 C CA . ASP A 1 301 ? -10.56406 41.77549 47.75066 1.000 18.82596 291 ASP A CA 1
ATOM 4276 C C . ASP A 1 301 ? -9.30341 42.51077 48.17596 1.000 18.76059 291 ASP A C 1
ATOM 4277 O O . ASP A 1 301 ? -9.05626 43.64270 47.74837 1.000 18.72669 291 ASP A O 1
ATOM 4286 N N . ALA A 1 302 ? -8.49807 41.90350 49.05310 1.000 15.49470 292 ALA A N 1
ATOM 4287 C CA . ALA A 1 302 ? -7.31480 42.59002 49.54788 1.000 15.74080 292 ALA A CA 1
ATOM 4288 C C . ALA A 1 302 ? -6.30620 42.82226 48.43150 1.000 18.73711 292 ALA A C 1
ATOM 4289 O O . ALA A 1 302 ? -5.63307 43.85576 48.40230 1.000 19.36004 292 ALA A O 1
ATOM 4296 N N . SER A 1 303 ? -6.16896 41.85586 47.51572 1.000 16.15804 293 SER A N 1
ATOM 4297 C CA . SER A 1 303 ? -5.18075 41.96811 46.44351 1.000 13.69066 293 SER A CA 1
ATOM 4298 C C . SER A 1 303 ? -5.63531 42.90134 45.31880 1.000 16.95489 293 SER A C 1
ATOM 4299 O O . SER A 1 303 ? -4.80738 43.60227 44.72147 1.000 17.99993 293 SER A O 1
ATOM 4307 N N . PHE A 1 304 ? -6.92332 42.89784 44.99273 1.000 16.95804 294 PHE A N 1
ATOM 4308 C CA . PHE A 1 304 ? -7.39683 43.47580 43.73798 1.000 17.12726 294 PHE A CA 1
ATOM 4309 C C . PHE A 1 304 ? -8.51616 44.49800 43.87774 1.000 17.19376 294 PHE A C 1
ATOM 4310 O O . PHE A 1 304 ? -8.86881 45.12039 42.86493 1.000 18.47776 294 PHE A O 1
ATOM 4327 N N . GLY A 1 305 ? -9.10032 44.66721 45.05634 1.000 19.51855 295 GLY A N 1
ATOM 4328 C CA . GLY A 1 305 ? -10.10705 45.70592 45.22364 1.000 18.89361 295 GLY A CA 1
ATOM 4329 C C . GLY A 1 305 ? -11.26546 45.53926 44.26082 1.000 20.77918 295 GLY A C 1
ATOM 4330 O O . GLY A 1 305 ? -11.81745 44.44847 44.08699 1.000 18.21118 295 GLY A O 1
ATOM 4334 N N . THR A 1 306 ? -11.65409 46.64178 43.60635 1.000 20.54072 296 THR A N 1
ATOM 4335 C CA . THR A 1 306 ? -12.81132 46.57148 42.72222 1.000 21.30400 296 THR A CA 1
ATOM 4336 C C . THR A 1 306 ? -12.58087 45.70010 41.49488 1.000 20.06846 296 THR A C 1
ATOM 4337 O O . THR A 1 306 ? -13.54071 45.41231 40.77801 1.000 23.04180 296 THR A O 1
ATOM 4348 N N . LEU A 1 307 ? -11.35246 45.25063 41.24576 1.000 20.47617 297 LEU A N 1
ATOM 4349 C CA . LEU A 1 307 ? -11.08630 44.30419 40.16971 1.000 16.73297 297 LEU A CA 1
ATOM 4350 C C . LEU A 1 307 ? -11.26615 42.85393 40.60051 1.000 18.82519 297 LEU A C 1
ATOM 4351 O O . LEU A 1 307 ? -11.04276 41.94801 39.78976 1.000 17.70384 297 LEU A O 1
ATOM 4367 N N . LYS A 1 308 ? -11.71432 42.61872 41.83670 1.000 16.27388 298 LYS A N 1
ATOM 4368 C CA . LYS A 1 308 ? -11.66613 41.26946 42.40113 1.000 16.29782 298 LYS A CA 1
ATOM 4369 C C . LYS A 1 308 ? -12.53289 40.26808 41.65930 1.000 17.50984 298 LYS A C 1
ATOM 4370 O O . LYS A 1 308 ? -12.23141 39.06689 41.67979 1.000 16.57433 298 LYS A O 1
ATOM 4389 N N . ASP A 1 309 ? -13.63622 40.69672 41.03446 1.000 19.54556 299 ASP A N 1
ATOM 4390 C CA . ASP A 1 309 ? -14.47676 39.66746 40.43144 1.000 20.32907 299 ASP A CA 1
ATOM 4391 C C . ASP A 1 309 ? -13.84629 39.04708 39.18039 1.000 16.89335 299 ASP A C 1
ATOM 4392 O O . ASP A 1 309 ? -14.38626 38.06849 38.66939 1.000 20.03916 299 ASP A O 1
ATOM 4401 N N . GLN A 1 310 ? -12.69580 39.54900 38.71768 1.000 16.54090 300 GLN A N 1
ATOM 4402 C CA . GLN A 1 310 ? -11.96556 38.90302 37.62685 1.000 17.62081 300 GLN A CA 1
ATOM 4403 C C . GLN A 1 310 ? -11.05991 37.77537 38.11419 1.000 16.83751 300 GLN A C 1
ATOM 4404 O O . GLN A 1 310 ? -10.52841 37.04164 37.27836 1.000 15.57798 300 GLN A O 1
ATOM 4418 N N . TYR A 1 311 ? -10.87401 37.62496 39.42535 1.000 15.45655 301 TYR A N 1
ATOM 4419 C CA . TYR A 1 311 ? -9.80675 36.78070 39.95916 1.000 13.25511 301 TYR A CA 1
ATOM 4420 C C . TYR A 1 311 ? -10.36879 35.63689 40.78134 1.000 14.39279 301 TYR A C 1
ATOM 4421 O O . TYR A 1 311 ? -11.34151 35.80750 41.53160 1.000 15.95040 301 TYR A O 1
ATOM 4439 N N . ILE A 1 312 ? -9.72165 34.47549 40.65264 1.000 13.90974 302 ILE A N 1
ATOM 4440 C CA . ILE A 1 312 ? -10.04787 33.31631 41.47203 1.000 13.40543 302 ILE A CA 1
ATOM 4441 C C . ILE A 1 312 ? -8.78570 32.76023 42.11788 1.000 11.91446 302 ILE A C 1
ATOM 4442 O O . ILE A 1 312 ? -7.67006 32.91907 41.58254 1.000 12.59014 302 ILE A O 1
ATOM 4458 N N . PRO A 1 313 ? -8.91812 32.07709 43.25466 1.000 12.18524 303 PRO A N 1
ATOM 4459 C CA . PRO A 1 313 ? -7.79097 31.32322 43.80515 1.000 11.93771 303 PRO A CA 1
ATOM 4460 C C . PRO A 1 313 ? -7.72766 30.00215 43.06989 1.000 12.31512 303 PRO A C 1
ATOM 4461 O O . PRO A 1 313 ? -8.75908 29.35819 42.84706 1.000 14.65203 303 PRO A O 1
ATOM 4472 N N . ILE A 1 314 ? -6.52010 29.59670 42.69417 1.000 12.31480 304 ILE A N 1
ATOM 4473 C CA . ILE A 1 314 ? -6.34081 28.29151 42.06268 1.000 13.53798 304 ILE A CA 1
ATOM 4474 C C . ILE A 1 314 ? -5.42056 27.37460 42.85134 1.000 12.11693 304 ILE A C 1
ATOM 4475 O O . ILE A 1 314 ? -4.45396 27.83291 43.48172 1.000 11.23786 304 ILE A O 1
ATOM 4491 N N . PRO A 1 315 ? -5.65034 26.07053 42.78027 1.000 9.97105 305 PRO A N 1
ATOM 4492 C CA . PRO A 1 315 ? -4.64016 25.13586 43.27597 1.000 10.83422 305 PRO A CA 1
ATOM 4493 C C . PRO A 1 315 ? -3.30943 25.41238 42.58171 1.000 11.30071 305 PRO A C 1
ATOM 4494 O O . PRO A 1 315 ? -3.26436 25.82662 41.41555 1.000 12.49347 305 PRO A O 1
ATOM 4505 N N . VAL A 1 316 ? -2.20897 25.16852 43.28087 1.000 9.92746 306 VAL A N 1
ATOM 4506 C CA . VAL A 1 316 ? -0.91840 25.49858 42.66570 1.000 10.08334 306 VAL A CA 1
ATOM 4507 C C . VAL A 1 316 ? -0.61984 24.50593 41.54696 1.000 11.19887 306 VAL A C 1
ATOM 4508 O O . VAL A 1 316 ? -0.87273 23.30548 41.70689 1.000 11.18783 306 VAL A O 1
ATOM 4521 N N . PRO A 1 317 ? -0.10401 24.94307 40.40075 1.000 11.63295 307 PRO A N 1
ATOM 4522 C CA . PRO A 1 317 ? 0.31124 23.98136 39.36969 1.000 12.46000 307 PRO A CA 1
ATOM 4523 C C . PRO A 1 317 ? 1.44232 23.07701 39.84637 1.000 11.78028 307 PRO A C 1
ATOM 4524 O O . PRO A 1 317 ? 2.33082 23.50016 40.59735 1.000 14.75350 307 PRO A O 1
ATOM 4535 N N . SER A 1 318 ? 1.41081 21.81356 39.37925 1.000 12.25227 308 SER A N 1
ATOM 4536 C CA . SER A 1 318 ? 2.40350 20.81436 39.75221 1.000 12.61054 308 SER A CA 1
ATOM 4537 C C . SER A 1 318 ? 3.71580 21.03783 39.00753 1.000 12.86643 308 SER A C 1
ATOM 4538 O O . SER A 1 318 ? 3.72552 21.33796 37.81272 1.000 13.26657 308 SER A O 1
ATOM 4546 N N . ALA A 1 319 ? 4.82323 20.83735 39.70831 1.000 11.49070 309 ALA A N 1
ATOM 4547 C CA . ALA A 1 319 ? 6.13091 20.86098 39.08398 1.000 12.73849 309 ALA A CA 1
ATOM 4548 C C . ALA A 1 319 ? 6.35002 19.55966 38.31160 1.000 14.67519 309 ALA A C 1
ATOM 4549 O O . ALA A 1 319 ? 5.73933 18.53374 38.61568 1.000 13.86197 309 ALA A O 1
ATOM 4556 N N . PRO A 1 320 ? 7.24468 19.56455 37.33229 1.000 13.75916 310 PRO A N 1
ATOM 4557 C CA . PRO A 1 320 ? 7.55723 18.32648 36.60713 1.000 15.23662 310 PRO A CA 1
ATOM 4558 C C . PRO A 1 320 ? 7.95217 17.19891 37.55581 1.000 14.07729 310 PRO A C 1
ATOM 4559 O O . PRO A 1 320 ? 8.74340 17.38755 38.48456 1.000 16.54264 310 PRO A O 1
ATOM 4570 N N . GLY A 1 321 ? 7.38023 16.02172 37.33261 1.000 14.48930 311 GLY A N 1
ATOM 4571 C CA . GLY A 1 321 ? 7.67716 14.85689 38.12475 1.000 15.51418 311 GLY A CA 1
ATOM 4572 C C . GLY A 1 321 ? 6.76341 14.64593 39.30974 1.000 15.65090 311 GLY A C 1
ATOM 4573 O O . GLY A 1 321 ? 6.81000 13.58262 39.91745 1.000 17.28083 311 GLY A O 1
ATOM 4577 N N . VAL A 1 322 ? 5.92848 15.62551 39.64310 1.000 13.10007 312 VAL A N 1
ATOM 4578 C CA . VAL A 1 322 ? 5.11032 15.60975 40.84748 1.000 13.80855 312 VAL A CA 1
ATOM 4579 C C . VAL A 1 322 ? 3.65721 15.39199 40.43617 1.000 13.49543 312 VAL A C 1
ATOM 4580 O O . VAL A 1 322 ? 3.07757 16.21559 39.71816 1.000 13.88547 312 VAL A O 1
ATOM 4593 N N . SER A 1 323 ? 3.06823 14.29711 40.90596 1.000 12.83302 313 SER A N 1
ATOM 4594 C CA . SER A 1 323 ? 1.70696 13.98634 40.54826 1.000 13.72795 313 SER A CA 1
ATOM 4595 C C . SER A 1 323 ? 0.73647 14.95498 41.22069 1.000 15.26780 313 SER A C 1
ATOM 4596 O O . SER A 1 323 ? 1.06063 15.58519 42.23839 1.000 14.13960 313 SER A O 1
ATOM 4604 N N . PRO A 1 324 ? -0.47534 15.09058 40.67865 1.000 14.83597 314 PRO A N 1
ATOM 4605 C CA . PRO A 1 324 ? -1.48393 15.90325 41.38099 1.000 13.82774 314 PRO A CA 1
ATOM 4606 C C . PRO A 1 324 ? -1.64258 15.50299 42.84112 1.000 16.29985 314 PRO A C 1
ATOM 4607 O O . PRO A 1 324 ? -1.75477 16.37653 43.71906 1.000 14.65288 314 PRO A O 1
ATOM 4618 N N . ASP A 1 325 ? -1.63592 14.19944 43.13325 1.000 14.90732 315 ASP A N 1
ATOM 4619 C CA . ASP A 1 325 ? -1.85168 13.73991 44.49676 1.000 14.63987 315 ASP A CA 1
ATOM 4620 C C . ASP A 1 325 ? -0.67623 14.05672 45.41433 1.000 13.46921 315 ASP A C 1
ATOM 4621 O O . ASP A 1 325 ? -0.85919 14.10470 46.63323 1.000 16.52074 315 ASP A O 1
ATOM 4630 N N . LYS A 1 326 ? 0.51474 14.27801 44.86676 1.000 13.74424 316 LYS A N 1
ATOM 4631 C CA . LYS A 1 326 ? 1.69177 14.60891 45.65206 1.000 15.08455 316 LYS A CA 1
ATOM 4632 C C . LYS A 1 326 ? 1.92483 16.11111 45.72497 1.000 15.04989 316 LYS A C 1
ATOM 4633 O O . LYS A 1 326 ? 2.81370 16.55087 46.45930 1.000 14.53540 316 LYS A O 1
ATOM 4652 N N . THR A 1 327 ? 1.15054 16.89916 44.98089 1.000 11.57203 317 THR A N 1
ATOM 4653 C CA . THR A 1 327 ? 1.25061 18.35074 45.02121 1.000 10.67366 317 THR A CA 1
ATOM 4654 C C . THR A 1 327 ? 0.47110 18.84616 46.23001 1.000 10.84489 317 THR A C 1
ATOM 4655 O O . THR A 1 327 ? -0.64348 18.38967 46.49542 1.000 12.49725 317 THR A O 1
ATOM 4666 N N . VAL A 1 328 ? 1.05685 19.78025 46.96576 1.000 10.63259 318 VAL A N 1
ATOM 4667 C CA . VAL A 1 328 ? 0.50656 20.21669 48.24628 1.000 10.22648 318 VAL A CA 1
ATOM 4668 C C . VAL A 1 328 ? 0.20662 21.70533 48.16197 1.000 10.27750 318 VAL A C 1
ATOM 4669 O O . VAL A 1 328 ? 0.39842 22.32198 47.11725 1.000 10.00894 318 VAL A O 1
ATOM 4682 N N . TRP A 1 329 ? -0.28868 22.28072 49.25792 1.000 10.40811 319 TRP A N 1
ATOM 4683 C CA . TRP A 1 329 ? -0.38860 23.72217 49.39620 1.000 9.98159 319 TRP A CA 1
ATOM 4684 C C . TRP A 1 329 ? -0.01011 24.06405 50.83565 1.000 8.80204 319 TRP A C 1
ATOM 4685 O O . TRP A 1 329 ? 0.03077 23.19599 51.70778 1.000 10.48545 319 TRP A O 1
ATOM 4706 N N . ASP A 1 330 ? 0.30402 25.33847 51.05649 1.000 10.05213 320 ASP A N 1
ATOM 4707 C CA . ASP A 1 330 ? 0.75850 25.83321 52.35305 1.000 8.02781 320 ASP A CA 1
ATOM 4708 C C . ASP A 1 330 ? -0.15684 25.35391 53.46995 1.000 9.82815 320 ASP A C 1
ATOM 4709 O O . ASP A 1 330 ? -1.37878 25.44762 53.37298 1.000 9.34164 320 ASP A O 1
ATOM 4718 N N . GLY A 1 331 ? 0.45773 24.89340 54.55740 1.000 10.02249 321 GLY A N 1
ATOM 4719 C CA . GLY A 1 331 ? -0.27485 24.28011 55.63761 1.000 10.84268 321 GLY A CA 1
ATOM 4720 C C . GLY A 1 331 ? -0.54218 25.16967 56.82843 1.000 12.30937 321 GLY A C 1
ATOM 4721 O O . GLY A 1 331 ? -0.90721 24.66108 57.89523 1.000 13.00321 321 GLY A O 1
ATOM 4725 N N . SER A 1 332 ? -0.34530 26.47501 56.69468 1.000 11.47632 322 SER A N 1
ATOM 4726 C CA . SER A 1 332 ? -0.51908 27.35870 57.82289 1.000 11.03669 322 SER A CA 1
ATOM 4727 C C . SER A 1 332 ? -1.98942 27.48524 58.22161 1.000 10.53472 322 SER A C 1
ATOM 4728 O O . SER A 1 332 ? -2.91953 27.06065 57.52683 1.000 11.67361 322 SER A O 1
ATOM 4736 N N . SER A 1 333 ? -2.16403 28.13915 59.36809 1.000 11.99940 323 SER A N 1
ATOM 4737 C CA . SER A 1 333 ? -3.44479 28.52408 59.92416 1.000 10.98259 323 SER A CA 1
ATOM 4738 C C . SER A 1 333 ? -3.37972 29.98791 60.30962 1.000 11.58588 323 SER A C 1
ATOM 4739 O O . SER A 1 333 ? -2.41433 30.41966 60.94115 1.000 13.25584 323 SER A O 1
ATOM 4747 N N . ALA A 1 334 ? -4.40556 30.73936 59.92883 1.000 10.56902 324 ALA A N 1
ATOM 4748 C CA . ALA A 1 334 ? -4.50000 32.13944 60.29416 1.000 11.63057 324 ALA A CA 1
ATOM 4749 C C . ALA A 1 334 ? -5.24937 32.35264 61.60199 1.000 12.84232 324 ALA A C 1
ATOM 4750 O O . ALA A 1 334 ? -5.57368 33.49837 61.93878 1.000 12.90197 324 ALA A O 1
ATOM 4757 N N . GLU A 1 335 ? -5.51319 31.30047 62.36297 1.000 11.55599 325 GLU A N 1
ATOM 4758 C CA . GLU A 1 335 ? -6.47649 31.43446 63.45023 1.000 11.66650 325 GLU A CA 1
ATOM 4759 C C . GLU A 1 335 ? -5.85676 31.95731 64.75200 1.000 13.15906 325 GLU A C 1
ATOM 4760 O O . GLU A 1 335 ? -6.46146 32.81698 65.41350 1.000 12.22807 325 GLU A O 1
ATOM 4772 N N . PHE A 1 336 ? -4.66995 31.46735 65.13448 1.000 12.42007 326 PHE A N 1
ATOM 4773 C CA . PHE A 1 336 ? -4.08025 31.69157 66.44923 1.000 11.42932 326 PHE A CA 1
ATOM 4774 C C . PHE A 1 336 ? -2.90457 32.66020 66.40777 1.000 13.90030 326 PHE A C 1
ATOM 4775 O O . PHE A 1 336 ? -2.13182 32.70452 65.45143 1.000 12.63943 326 PHE A O 1
ATOM 4792 N N . GLU A 1 337 ? -2.74681 33.39798 67.50953 1.000 12.75476 327 GLU A N 1
ATOM 4793 C CA . GLU A 1 337 ? -1.57459 34.21638 67.77595 1.000 14.38048 327 GLU A CA 1
ATOM 4794 C C . GLU A 1 337 ? -1.10868 33.90291 69.18915 1.000 16.75991 327 GLU A C 1
ATOM 4795 O O . GLU A 1 337 ? -1.91319 33.58224 70.06430 1.000 14.80988 327 GLU A O 1
ATOM 4807 N N . ALA A 1 338 ? 0.20420 33.99028 69.41301 1.000 14.84571 328 ALA A N 1
ATOM 4808 C CA . ALA A 1 338 ? 0.81196 33.42607 70.61486 1.000 13.34155 328 ALA A CA 1
ATOM 4809 C C . ALA A 1 338 ? 1.23498 34.44351 71.66794 1.000 14.78947 328 ALA A C 1
ATOM 4810 O O . ALA A 1 338 ? 1.82177 34.04357 72.67620 1.000 15.67108 328 ALA A O 1
ATOM 4817 N N . ASP A 1 339 ? 0.94312 35.73017 71.47998 1.000 14.77622 329 ASP A N 1
ATOM 4818 C CA . ASP A 1 339 ? 1.51908 36.79300 72.29377 1.000 15.61473 329 ASP A CA 1
ATOM 4819 C C . ASP A 1 339 ? 0.45834 37.65160 72.97608 1.000 14.45747 329 ASP A C 1
ATOM 4820 O O . ASP A 1 339 ? 0.62025 38.86229 73.09954 1.000 15.55850 329 ASP A O 1
ATOM 4829 N N . ARG A 1 340 ? -0.62237 37.06734 73.46139 1.000 11.72502 330 ARG A N 1
ATOM 4830 C CA . ARG A 1 340 ? -1.81188 37.87263 73.71767 1.000 11.25376 330 ARG A CA 1
ATOM 4831 C C . ARG A 1 340 ? -2.14553 38.14560 75.18574 1.000 13.36402 330 ARG A C 1
ATOM 4832 O O . ARG A 1 340 ? -3.07216 38.91596 75.45945 1.000 15.23399 330 ARG A O 1
ATOM 4853 N N . PHE A 1 341 ? -1.42060 37.57899 76.13888 1.000 11.86432 331 PHE A N 1
ATOM 4854 C CA . PHE A 1 341 ? -1.59617 37.96634 77.53833 1.000 15.05190 331 PHE A CA 1
ATOM 4855 C C . PHE A 1 341 ? -0.44173 37.44450 78.36769 1.000 13.90693 331 PHE A C 1
ATOM 4856 O O . PHE A 1 341 ? -0.20609 36.23016 78.40590 1.000 14.10291 331 PHE A O 1
ATOM 4873 N N . SER A 1 342 ? 0.27457 38.32923 79.05819 1.000 15.83607 332 SER A N 1
ATOM 4874 C CA . SER A 1 342 ? 1.28737 37.89685 80.00804 1.000 16.05399 332 SER A CA 1
ATOM 4875 C C . SER A 1 342 ? 1.16338 38.72940 81.27565 1.000 16.04133 332 SER A C 1
ATOM 4876 O O . SER A 1 342 ? 0.83925 39.91684 81.20830 1.000 16.08123 332 SER A O 1
ATOM 4884 N N . LEU A 1 343 ? 1.38513 38.08393 82.41426 1.000 16.37953 333 LEU A N 1
ATOM 4885 C CA . LEU A 1 343 ? 1.22772 38.67441 83.74117 1.000 18.00330 333 LEU A CA 1
ATOM 4886 C C . LEU A 1 343 ? 2.59891 38.78704 84.38697 1.000 16.72479 333 LEU A C 1
ATOM 4887 O O . LEU A 1 343 ? 3.34365 37.80806 84.43294 1.000 18.47762 333 LEU A O 1
ATOM 4903 N N . SER A 1 344 ? 2.92330 39.96603 84.90080 1.000 16.83621 334 SER A N 1
ATOM 4904 C CA . SER A 1 344 ? 4.18459 40.13896 85.60702 1.000 18.21561 334 SER A CA 1
ATOM 4905 C C . SER A 1 344 ? 4.20081 39.28026 86.86320 1.000 20.81656 334 SER A C 1
ATOM 4906 O O . SER A 1 344 ? 3.22548 39.23417 87.61814 1.000 19.74449 334 SER A O 1
ATOM 4914 N N . SER A 1 345 ? 5.33075 38.60993 87.09730 1.000 22.47984 335 SER A N 1
ATOM 4915 C CA . SER A 1 345 ? 5.48206 37.82704 88.31450 1.000 25.43491 335 SER A CA 1
ATOM 4916 C C . SER A 1 345 ? 5.46183 38.70674 89.55117 1.000 25.31214 335 SER A C 1
ATOM 4917 O O . SER A 1 345 ? 5.27299 38.19467 90.65909 1.000 27.38872 335 SER A O 1
ATOM 4925 N N . HIS A 1 346 ? 5.63977 40.01657 89.38942 1.000 23.03177 336 HIS A N 1
ATOM 4926 C CA . HIS A 1 346 ? 5.63907 40.93135 90.51899 1.000 27.61748 336 HIS A CA 1
ATOM 4927 C C . HIS A 1 346 ? 4.42802 41.85729 90.51361 1.000 28.03507 336 HIS A C 1
ATOM 4928 O O . HIS A 1 346 ? 4.40437 42.84881 91.24641 1.000 28.97362 336 HIS A O 1
ATOM 4942 N N . ALA A 1 347 ? 3.40413 41.53673 89.72526 1.000 24.06258 337 ALA A N 1
ATOM 4943 C CA . ALA A 1 347 ? 2.17772 42.31926 89.76400 1.000 23.99978 337 ALA A CA 1
ATOM 4944 C C . ALA A 1 347 ? 1.57318 42.28374 91.16173 1.000 25.77285 337 ALA A C 1
ATOM 4945 O O . ALA A 1 347 ? 1.49277 41.23404 91.79892 1.000 23.82729 337 ALA A O 1
ATOM 4952 N N . ALA A 1 348 ? 1.13072 43.44944 91.62729 1.000 30.46153 338 ALA A N 1
ATOM 4953 C CA . ALA A 1 348 ? 0.61027 43.56258 92.98686 1.000 31.84343 338 ALA A CA 1
ATOM 4954 C C . ALA A 1 348 ? -0.68341 42.77984 93.17233 1.000 28.36145 338 ALA A C 1
ATOM 4955 O O . ALA A 1 348 ? -0.85467 42.08374 94.17880 1.000 30.55602 338 ALA A O 1
ATOM 4962 N N . ASN A 1 349 ? -1.60271 42.87410 92.22252 1.000 25.41919 339 ASN A N 1
ATOM 4963 C CA . ASN A 1 349 ? -2.95654 42.34464 92.37697 1.000 26.50521 339 ASN A CA 1
ATOM 4964 C C . ASN A 1 349 ? -3.19647 41.25178 91.32846 1.000 25.13067 339 ASN A C 1
ATOM 4965 O O . ASN A 1 349 ? -3.92781 41.45692 90.34361 1.000 21.87008 339 ASN A O 1
ATOM 4976 N N . LYS A 1 350 ? -2.60143 40.07742 91.55358 1.000 26.61054 340 LYS A N 1
ATOM 4977 C CA . LYS A 1 350 ? -2.66900 39.01751 90.54621 1.000 22.92173 340 LYS A CA 1
ATOM 4978 C C . LYS A 1 350 ? -4.06951 38.43492 90.41778 1.000 25.95520 340 LYS A C 1
ATOM 4979 O O . LYS A 1 350 ? -4.45559 37.99736 89.32776 1.000 22.77637 340 LYS A O 1
ATOM 4998 N N . ASP A 1 351 ? -4.85204 38.42471 91.49930 1.000 27.13996 341 ASP A N 1
ATOM 4999 C CA . ASP A 1 351 ? -6.22576 37.93623 91.39895 1.000 25.80585 341 ASP A CA 1
ATOM 5000 C C . ASP A 1 351 ? -7.05460 38.82483 90.48965 1.000 23.57876 341 ASP A C 1
ATOM 5001 O O . ASP A 1 351 ? -7.82288 38.33380 89.65551 1.000 21.55665 341 ASP A O 1
ATOM 5010 N N . ALA A 1 352 ? -6.91528 40.14054 90.63773 1.000 22.13937 342 ALA A N 1
ATOM 5011 C CA . ALA A 1 352 ? -7.61226 41.05798 89.74971 1.000 21.77176 342 ALA A CA 1
ATOM 5012 C C . ALA A 1 352 ? -7.14571 40.87909 88.30799 1.000 19.66574 342 ALA A C 1
ATOM 5013 O O . ALA A 1 352 ? -7.95321 40.92659 87.37561 1.000 20.56672 342 ALA A O 1
ATOM 5020 N N . ALA A 1 353 ? -5.84215 40.66873 88.11162 1.000 19.38310 343 ALA A N 1
ATOM 5021 C CA . ALA A 1 353 ? -5.31644 40.49920 86.75762 1.000 19.51728 343 ALA A CA 1
ATOM 5022 C C . ALA A 1 353 ? -5.81639 39.20524 86.11682 1.000 17.52570 343 ALA A C 1
ATOM 5023 O O . ALA A 1 353 ? -6.11041 39.17607 84.91248 1.000 17.39316 343 ALA A O 1
ATOM 5030 N N . LEU A 1 354 ? -5.88858 38.12515 86.89794 1.000 18.47882 344 LEU A N 1
ATOM 5031 C CA . LEU A 1 354 ? -6.42004 36.85588 86.40687 1.000 17.16040 344 LEU A CA 1
ATOM 5032 C C . LEU A 1 354 ? -7.91667 36.94403 86.14338 1.000 16.48704 344 LEU A C 1
ATOM 5033 O O . LEU A 1 354 ? -8.41925 36.33637 85.19319 1.000 17.74444 344 LEU A O 1
ATOM 5049 N N . LYS A 1 355 ? -8.64577 37.71334 86.95511 1.000 19.58868 345 LYS A N 1
ATOM 5050 C CA . LYS A 1 355 ? -10.05034 37.95577 86.65736 1.000 18.59816 345 LYS A CA 1
ATOM 5051 C C . LYS A 1 355 ? -10.19494 38.72471 85.35105 1.000 17.65116 345 LYS A C 1
ATOM 5052 O O . LYS A 1 355 ? -11.08780 38.43503 84.54222 1.000 18.88784 345 LYS A O 1
ATOM 5071 N N . LEU A 1 356 ? -9.31036 39.69841 85.12252 1.000 16.94412 346 LEU A N 1
ATOM 5072 C CA . LEU A 1 356 ? -9.29973 40.42394 83.85123 1.000 18.23004 346 LEU A CA 1
ATOM 5073 C C . LEU A 1 356 ? -9.05536 39.48799 82.66093 1.000 15.59499 346 LEU A C 1
ATOM 5074 O O . LEU A 1 356 ? -9.73042 39.59470 81.62358 1.000 17.16143 346 LEU A O 1
ATOM 5090 N N . ALA A 1 357 ? -8.08558 38.57863 82.77941 1.000 16.62176 347 ALA A N 1
ATOM 5091 C CA . ALA A 1 357 ? -7.88019 37.57954 81.73097 1.000 16.81567 347 ALA A CA 1
ATOM 5092 C C . ALA A 1 357 ? -9.14598 36.76884 81.49957 1.000 15.09278 347 ALA A C 1
ATOM 5093 O O . ALA A 1 357 ? -9.57137 36.54928 80.35837 1.000 14.91543 347 ALA A O 1
ATOM 5100 N N . ASN A 1 358 ? -9.74200 36.28255 82.57950 1.000 16.99962 348 ASN A N 1
ATOM 5101 C CA . ASN A 1 358 ? -10.91673 35.44928 82.42640 1.000 17.02546 348 ASN A CA 1
ATOM 5102 C C . ASN A 1 358 ? -12.00642 36.19706 81.67610 1.000 15.09014 348 ASN A C 1
ATOM 5103 O O . ASN A 1 358 ? -12.68562 35.62380 80.82094 1.000 15.89183 348 ASN A O 1
ATOM 5114 N N . LEU A 1 359 ? -12.18000 37.48635 81.98247 1.000 16.31221 349 LEU A N 1
ATOM 5115 C CA . LEU A 1 359 ? -13.22750 38.27029 81.33861 1.000 15.81586 349 LEU A CA 1
ATOM 5116 C C . LEU A 1 359 ? -12.89736 38.56884 79.87611 1.000 15.45446 349 LEU A C 1
ATOM 5117 O O . LEU A 1 359 ? -13.78295 38.50036 79.00956 1.000 15.62326 349 LEU A O 1
ATOM 5133 N N . LEU A 1 360 ? -11.62515 38.88963 79.57516 1.000 14.09308 350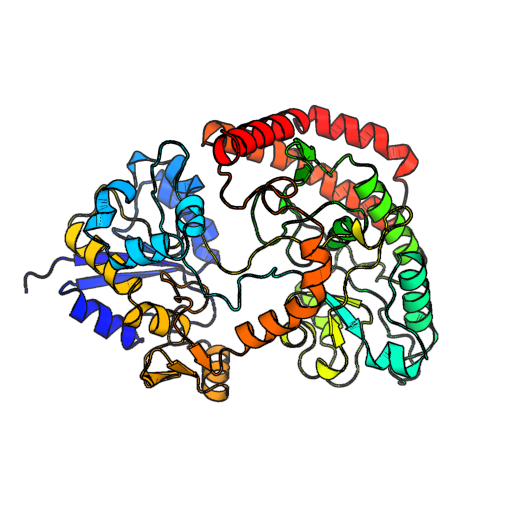 LEU A N 1
ATOM 5134 C CA . LEU A 1 360 ? -11.21263 39.08649 78.18759 1.000 15.43921 350 LEU A CA 1
ATOM 5135 C C . LEU A 1 360 ? -11.58429 37.89739 77.32344 1.000 10.77101 350 LEU A C 1
ATOM 5136 O O . LEU A 1 360 ? -12.00346 38.07476 76.17340 1.000 13.73793 350 LEU A O 1
ATOM 5152 N N . TYR A 1 361 ? -11.44112 36.68666 77.87453 1.000 12.64619 351 TYR A N 1
ATOM 5153 C CA . TYR A 1 361 ? -11.68075 35.43651 77.16087 1.000 13.71232 351 TYR A CA 1
ATOM 5154 C C . TYR A 1 361 ? -13.12231 34.95238 77.26470 1.000 15.31952 351 TYR A C 1
ATOM 5155 O O . TYR A 1 361 ? -13.45909 33.88457 76.73009 1.000 14.70737 351 TYR A O 1
ATOM 5173 N N . SER A 1 362 ? -13.99635 35.73050 77.90341 1.000 14.38118 352 SER A N 1
ATOM 5174 C CA . SER A 1 362 ? -15.41052 35.41831 77.82692 1.000 13.74418 352 SER A CA 1
ATOM 5175 C C . SER A 1 362 ? -15.93872 35.81808 76.45932 1.000 13.23480 352 SER A C 1
ATOM 5176 O O . SER A 1 362 ? -15.37722 36.67802 75.78074 1.000 13.15670 352 SER A O 1
ATOM 5184 N N . GLU A 1 363 ? -17.07440 35.22929 76.07481 1.000 14.99671 353 GLU A N 1
ATOM 5185 C CA . GLU A 1 363 ? -17.66466 35.56518 74.78520 1.000 12.71736 353 GLU A CA 1
ATOM 5186 C C . GLU A 1 363 ? -18.00930 37.04763 74.70571 1.000 16.41154 353 GLU A C 1
ATOM 5187 O O . GLU A 1 363 ? -17.72806 37.70250 73.69159 1.000 14.98330 353 GLU A O 1
ATOM 5199 N N . LYS A 1 364 ? -18.57496 37.59233 75.79560 1.000 17.01994 354 LYS A N 1
ATOM 5200 C CA . LYS A 1 364 ? -18.92227 39.00984 75.88971 1.000 18.19740 354 LYS A CA 1
ATOM 5201 C C . LYS A 1 364 ? -17.77424 39.92020 75.45675 1.000 16.07599 354 LYS A C 1
ATOM 5202 O O . LYS A 1 364 ? -17.96159 40.82199 74.62606 1.000 14.83781 354 LYS A O 1
ATOM 5221 N N . TYR A 1 365 ? -16.57463 39.69102 75.99128 1.000 15.33468 355 TYR A N 1
ATOM 5222 C CA . TYR A 1 365 ? -15.46591 40.61134 75.70577 1.000 14.42171 355 TYR A CA 1
ATOM 5223 C C . TYR A 1 365 ? -14.61016 40.17057 74.52420 1.000 14.90554 355 TYR A C 1
ATOM 5224 O O . TYR A 1 365 ? -14.01288 41.01294 73.85762 1.000 14.73520 355 TYR A O 1
ATOM 5242 N N . SER A 1 366 ? -14.56673 38.88244 74.21562 1.000 13.74853 356 SER A N 1
ATOM 5243 C CA . SER A 1 366 ? -13.83519 38.46220 73.02523 1.000 13.25032 356 SER A CA 1
ATOM 5244 C C . SER A 1 366 ? -14.50629 38.98963 71.76664 1.000 13.55731 356 SER A C 1
ATOM 5245 O O . SER A 1 366 ? -13.83962 39.52647 70.87469 1.000 13.36385 356 SER A O 1
ATOM 5253 N N . VAL A 1 367 ? -15.83621 38.90074 71.69409 1.000 12.14216 357 VAL A N 1
ATOM 5254 C CA . VAL A 1 367 ? -16.53495 39.40953 70.52233 1.000 12.12177 357 VAL A CA 1
ATOM 5255 C C . VAL A 1 367 ? -16.39553 40.92234 70.42425 1.000 11.81854 357 VAL A C 1
ATOM 5256 O O . VAL A 1 367 ? -16.14851 41.45505 69.33620 1.000 14.57115 357 VAL A O 1
ATOM 5269 N N . GLN A 1 368 ? -16.51933 41.62915 71.55610 1.000 14.73846 358 GLN A N 1
ATOM 5270 C CA . GLN A 1 368 ? -16.43679 43.08979 71.51381 1.000 15.25622 358 GLN A CA 1
ATOM 5271 C C . GLN A 1 368 ? -15.01291 43.57558 71.22512 1.000 15.42915 358 GLN A C 1
ATOM 5272 O O . GLN A 1 368 ? -14.83030 44.57348 70.52446 1.000 15.81350 358 GLN A O 1
ATOM 5286 N N . GLN A 1 369 ? -13.98511 42.88531 71.71372 1.000 14.13912 359 GLN A N 1
ATOM 5287 C CA . GLN A 1 369 ? -12.64066 43.27726 71.28809 1.000 12.13616 359 GLN A CA 1
ATOM 5288 C C . GLN A 1 369 ? -12.47768 43.11253 69.78970 1.000 13.24255 359 GLN A C 1
ATOM 5289 O O . GLN A 1 369 ? -11.85009 43.93272 69.11797 1.000 12.37173 359 GLN A O 1
ATOM 5303 N N . PHE A 1 370 ? -12.96530 42.00471 69.25745 1.000 12.24813 360 PHE A N 1
ATOM 5304 C CA . PHE A 1 370 ? -12.68558 41.65213 67.87388 1.000 13.25939 360 PHE A CA 1
ATOM 5305 C C . PHE A 1 370 ? -13.48224 42.53676 66.91572 1.000 12.91825 360 PHE A C 1
ATOM 5306 O O . PHE A 1 370 ? -12.95979 42.96388 65.88655 1.000 14.25230 360 PHE A O 1
ATOM 5323 N N . LEU A 1 371 ? -14.74866 42.82117 67.25690 1.000 15.06894 361 LEU A N 1
ATOM 5324 C CA . LEU A 1 371 ? -15.68374 43.52624 66.38065 1.000 16.29227 361 LEU A CA 1
ATOM 5325 C C . LEU A 1 371 ? -16.11895 44.88797 66.90484 1.000 17.83133 361 LEU A C 1
ATOM 5326 O O . LEU A 1 371 ? -16.91210 45.56239 66.23529 1.000 22.24939 361 LEU A O 1
ATOM 5342 N N . GLY A 1 372 ? -15.65789 45.29239 68.07401 1.000 16.41225 362 GLY A N 1
ATOM 5343 C CA . GLY A 1 372 ? -16.06871 46.53936 68.69625 1.000 17.73548 362 GLY A CA 1
ATOM 5344 C C . GLY A 1 372 ? -17.26434 46.36405 69.62083 1.000 19.41289 362 GLY A C 1
ATOM 5345 O O . GLY A 1 372 ? -17.90280 45.31297 69.69104 1.000 19.02593 362 GLY A O 1
ATOM 5349 N N . SER A 1 373 ? -17.57934 47.43947 70.33744 1.000 18.48568 363 SER A N 1
ATOM 5350 C CA . SER A 1 373 ? -18.61785 47.39369 71.36031 1.000 16.72736 363 SER A CA 1
ATOM 5351 C C . SER A 1 373 ? -19.97979 47.04882 70.76366 1.000 15.72268 363 SER A C 1
ATOM 5352 O O . SER A 1 373 ? -20.32068 47.46401 69.65330 1.000 16.96798 363 SER A O 1
ATOM 5360 N N . PHE A 1 374 ? -20.76386 46.27853 71.52473 1.000 18.22754 364 PHE A N 1
ATOM 5361 C CA . PHE A 1 374 ? -22.15146 46.01400 71.16117 1.000 18.84477 364 PHE A CA 1
ATOM 5362 C C . PHE A 1 374 ? -22.90441 47.32902 70.98386 1.000 18.13447 364 PHE A C 1
ATOM 5363 O O . PHE A 1 374 ? -22.75194 48.26721 71.77337 1.000 19.22595 364 PHE A O 1
ATOM 5380 N N . GLY A 1 375 ? -23.70374 47.39986 69.92467 1.000 17.51382 365 GLY A N 1
ATOM 5381 C CA . GLY A 1 375 ? -24.45153 48.60059 69.60637 1.000 18.61985 365 GLY A CA 1
ATOM 5382 C C . GLY A 1 375 ? -23.69942 49.63424 68.81053 1.000 22.01925 365 GLY A C 1
ATOM 5383 O O . GLY A 1 375 ? -24.31193 50.60974 68.35606 1.000 23.69729 365 GLY A O 1
ATOM 5387 N N . ASN A 1 376 ? -22.39251 49.47480 68.63383 1.000 19.95623 366 ASN A N 1
ATOM 5388 C CA . ASN A 1 376 ? -21.63424 50.37900 67.78705 1.000 17.73015 366 ASN A CA 1
ATOM 5389 C C . ASN A 1 376 ? -21.57460 49.77051 66.39205 1.000 19.17922 366 ASN A C 1
ATOM 5390 O O . ASN A 1 376 ? -22.36374 50.14461 65.52024 1.000 20.66497 366 ASN A O 1
ATOM 5401 N N . LEU A 1 377 ? -20.69740 48.77830 66.18548 1.000 16.48911 367 LEU A N 1
ATOM 5402 C CA . LEU A 1 377 ? -20.60097 48.08566 64.90797 1.000 15.14152 367 LEU A CA 1
ATOM 5403 C C . LEU A 1 377 ? -21.27203 46.72697 64.90499 1.000 16.14247 367 LEU A C 1
ATOM 5404 O O . LEU A 1 377 ? -21.47236 46.16559 63.82799 1.000 17.97370 367 LEU A O 1
ATOM 5420 N N . VAL A 1 378 ? -21.57640 46.15902 66.06390 1.000 16.15923 368 VAL A N 1
ATOM 5421 C CA . VAL A 1 378 ? -22.00696 44.76833 66.12721 1.000 14.93815 368 VAL A CA 1
ATOM 5422 C C . VAL A 1 378 ? -23.23944 44.67026 67.00710 1.000 19.12496 368 VAL A C 1
ATOM 5423 O O . VAL A 1 378 ? -23.33098 45.32325 68.05542 1.000 19.47862 368 VAL A O 1
ATOM 5436 N N . THR A 1 379 ? -24.20037 43.86838 66.56269 1.000 17.64459 369 THR A N 1
ATOM 5437 C CA . THR A 1 379 ? -25.43207 43.60492 67.29178 1.000 18.83389 369 THR A CA 1
ATOM 5438 C C . THR A 1 379 ? -25.37689 42.19760 67.86951 1.000 18.04933 369 THR A C 1
ATOM 5439 O O . THR A 1 379 ? -25.03133 41.24404 67.16204 1.000 16.96043 369 THR A O 1
ATOM 5450 N N . ASP A 1 380 ? -25.69375 42.07584 69.15635 1.000 18.91977 370 ASP A N 1
ATOM 5451 C CA . ASP A 1 380 ? -25.87195 40.78090 69.80345 1.000 19.91238 370 ASP A CA 1
ATOM 5452 C C . ASP A 1 380 ? -27.29070 40.30894 69.51648 1.000 21.60744 370 ASP A C 1
ATOM 5453 O O . ASP A 1 380 ? -28.25357 40.85463 70.06083 1.000 23.71569 370 ASP A O 1
ATOM 5462 N N . ASP A 1 381 ? -27.43000 39.32538 68.63740 1.000 18.22009 371 ASP A N 1
ATOM 5463 C CA . ASP A 1 381 ? -28.73140 38.85081 68.19061 1.000 22.34900 371 ASP A CA 1
ATOM 5464 C C . ASP A 1 381 ? -29.31397 37.78180 69.10008 1.000 27.10327 371 ASP A C 1
ATOM 5465 O O . ASP A 1 381 ? -30.46040 37.35926 68.89005 1.000 24.67885 371 ASP A O 1
ATOM 5474 N N . GLY A 1 382 ? -28.56297 37.34874 70.09938 1.000 21.85660 372 GLY A N 1
ATOM 5475 C CA . GLY A 1 382 ? -28.91416 36.17851 70.87009 1.000 25.18268 372 GLY A CA 1
ATOM 5476 C C . GLY A 1 382 ? -28.47515 34.90158 70.17788 1.000 21.72108 372 GLY A C 1
ATOM 5477 O O . GLY A 1 382 ? -28.10239 34.87088 68.99722 1.000 22.78065 372 GLY A O 1
ATOM 5481 N N . ASN A 1 383 ? -28.50850 33.81677 70.95084 1.000 24.59707 373 ASN A N 1
ATOM 5482 C CA . ASN A 1 383 ? -28.16881 32.47729 70.46201 1.000 24.99230 373 ASN A CA 1
ATOM 5483 C C . ASN A 1 383 ? -26.77129 32.40970 69.83826 1.000 18.35144 373 ASN A C 1
ATOM 5484 O O . ASN A 1 383 ? -26.51091 31.63731 68.91128 1.000 20.09023 373 ASN A O 1
ATOM 5495 N N . ARG A 1 384 ? -25.85344 33.17561 70.42364 1.000 20.66293 374 ARG A N 1
ATOM 5496 C CA . ARG A 1 384 ? -24.43977 33.19016 70.01973 1.000 17.38754 374 ARG A CA 1
ATOM 5497 C C . ARG A 1 384 ? -24.25378 33.67070 68.58542 1.000 17.41655 374 ARG A C 1
ATOM 5498 O O . ARG A 1 384 ? -23.24529 33.35810 67.94882 1.000 16.20812 374 ARG A O 1
ATOM 5519 N N . HIS A 1 385 ? -25.19871 34.45901 68.08208 1.000 15.90243 375 HIS A N 1
ATOM 5520 C CA . HIS A 1 385 ? -25.13478 35.04149 66.74559 1.000 15.13287 375 HIS A CA 1
ATOM 5521 C C . HIS A 1 385 ? -24.93538 36.54917 66.86415 1.000 16.18846 375 HIS A C 1
ATOM 5522 O O . HIS A 1 385 ? -25.54556 37.21150 67.72015 1.000 16.81734 375 HIS A O 1
ATOM 5536 N N . TYR A 1 386 ? -24.05558 37.08182 66.01689 1.000 15.23777 376 TYR A N 1
ATOM 5537 C CA . TYR A 1 386 ? -23.70438 38.49597 66.02405 1.000 14.30114 376 TYR A CA 1
ATOM 5538 C C . TYR A 1 386 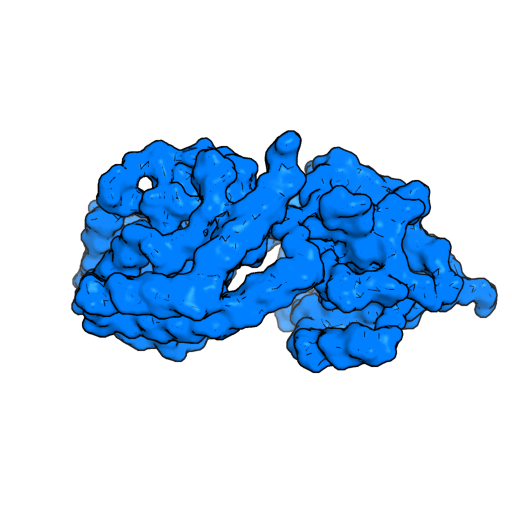? -23.73023 38.99524 64.59273 1.000 16.42055 376 TYR A C 1
ATOM 5539 O O . TYR A 1 386 ? -23.34271 38.27030 63.67848 1.000 15.26513 376 TYR A O 1
ATOM 5557 N N . THR A 1 387 ? -24.16727 40.24112 64.40340 1.000 14.15706 377 THR A N 1
ATOM 5558 C CA . THR A 1 387 ? -24.22164 40.86470 63.08443 1.000 14.11796 377 THR A CA 1
ATOM 5559 C C . THR A 1 387 ? -23.43237 42.16492 63.07780 1.000 13.89058 377 THR A C 1
ATOM 5560 O O . THR A 1 387 ? -23.65684 43.04678 63.91341 1.000 15.50534 377 THR A O 1
ATOM 5571 N N . VAL A 1 388 ? -22.52051 42.26828 62.12973 1.000 12.88142 378 VAL A N 1
ATOM 5572 C CA . VAL A 1 388 ? -21.70192 43.45460 61.93131 1.000 14.93618 378 VAL A CA 1
ATOM 5573 C C . VAL A 1 388 ? -22.36989 44.36850 60.90577 1.000 15.68539 378 VAL A C 1
ATOM 5574 O O . VAL A 1 388 ? -22.83366 43.91971 59.84798 1.000 15.93759 378 VAL A O 1
ATOM 5587 N N . ASP A 1 389 ? -22.39785 45.66378 61.21184 1.000 14.30289 379 ASP A N 1
ATOM 5588 C CA . ASP A 1 389 ? -22.76846 46.67995 60.23042 1.000 16.55113 379 ASP A CA 1
ATOM 5589 C C . ASP A 1 389 ? -21.53777 46.89228 59.35822 1.000 16.96564 379 ASP A C 1
ATOM 5590 O O . ASP A 1 389 ? -20.58767 47.57073 59.75535 1.000 15.58941 379 ASP A O 1
ATOM 5599 N N . GLU A 1 390 ? -21.53343 46.26870 58.18310 1.000 14.49059 380 GLU A N 1
ATOM 5600 C CA . GLU A 1 390 ? -20.32615 46.18696 57.36742 1.000 15.69685 380 GLU A CA 1
ATOM 5601 C C . GLU A 1 390 ? -19.84475 47.55530 56.91245 1.000 16.07337 380 GLU A C 1
ATOM 5602 O O . GLU A 1 390 ? -18.63889 47.84033 56.95907 1.000 17.00199 380 GLU A O 1
ATOM 5614 N N . ASP A 1 391 ? -20.76201 48.41686 56.45365 1.000 16.84187 381 ASP A N 1
ATOM 5615 C CA . ASP A 1 391 ? -20.33536 49.72653 55.97723 1.000 17.34211 381 ASP A CA 1
ATOM 5616 C C . ASP A 1 391 ? -19.81146 50.58264 57.11395 1.000 17.15241 381 ASP A C 1
ATOM 5617 O O . ASP A 1 391 ? -18.86194 51.35554 56.93569 1.000 16.42459 381 ASP A O 1
ATOM 5626 N N . LYS A 1 392 ? -20.42287 50.46914 58.28484 1.000 15.97876 382 LYS A N 1
ATOM 5627 C CA . LYS A 1 392 ? -19.97651 51.24395 59.43731 1.000 16.48409 382 LYS A CA 1
ATOM 5628 C C . LYS A 1 392 ? -18.60657 50.77275 59.91320 1.000 16.33072 382 LYS A C 1
ATOM 5629 O O . LYS A 1 392 ? -17.76061 51.58043 60.31654 1.000 18.30232 382 LYS A O 1
ATOM 5648 N N . TYR A 1 393 ? -18.37750 49.46290 59.86557 1.000 15.65204 383 TYR A N 1
ATOM 5649 C CA . TYR A 1 393 ? -17.07885 48.89545 60.21866 1.000 15.39016 383 TYR A CA 1
ATOM 5650 C C . TYR A 1 393 ? -15.97999 49.45165 59.32109 1.000 18.43176 383 TYR A C 1
ATOM 5651 O O . TYR A 1 393 ? -14.93866 49.90753 59.80335 1.000 16.75592 383 TYR A O 1
ATOM 5669 N N . THR A 1 394 ? -16.18113 49.40411 58.00378 1.000 17.10726 384 THR A N 1
ATOM 5670 C CA . THR A 1 394 ? -15.14725 49.90343 57.09407 1.000 17.02494 384 THR A CA 1
ATOM 5671 C C . THR A 1 394 ? -14.90882 51.39198 57.28620 1.000 19.95808 384 THR A C 1
ATOM 5672 O O . THR A 1 394 ? -13.76363 51.85687 57.22521 1.000 18.61719 384 THR A O 1
ATOM 5683 N N . LYS A 1 395 ? -15.96939 52.15598 57.54494 1.000 17.17469 385 LYS A N 1
ATOM 5684 C CA . LYS A 1 395 ? -15.77106 53.57435 57.81278 1.000 20.60854 385 LYS A CA 1
ATOM 5685 C C . LYS A 1 395 ? -14.95680 53.78712 59.08312 1.000 20.53757 385 LYS A C 1
ATOM 5686 O O . LYS A 1 395 ? -14.07599 54.65082 59.11911 1.000 18.87914 385 LYS A O 1
ATOM 5705 N N . ALA A 1 396 ? -15.22297 53.01242 60.14030 1.000 18.87334 386 ALA A N 1
ATOM 5706 C CA . ALA A 1 396 ? -14.44986 53.17900 61.37147 1.000 19.03031 386 ALA A CA 1
ATOM 5707 C C . ALA A 1 396 ? -12.96975 52.89833 61.12772 1.000 20.86284 386 ALA A C 1
ATOM 5708 O O . ALA A 1 396 ? -12.09263 53.61666 61.63485 1.000 19.45357 386 ALA A O 1
ATOM 5715 N N . MET A 1 397 ? -12.67496 51.85583 60.35371 1.000 18.69670 387 MET A N 1
ATOM 5716 C CA . MET A 1 397 ? -11.29587 51.56174 59.98007 1.000 20.02180 387 MET A CA 1
ATOM 5717 C C . MET A 1 397 ? -10.70140 52.71403 59.17318 1.000 21.23069 387 MET A C 1
ATOM 5718 O O . MET A 1 397 ? -9.56418 53.14566 59.42031 1.000 22.06578 387 MET A O 1
ATOM 5732 N N . GLY A 1 398 ? -11.47180 53.22893 58.20852 1.000 20.23603 388 GLY A N 1
ATOM 5733 C CA . GLY A 1 398 ? -10.98300 54.30927 57.36376 1.000 22.03029 388 GLY A CA 1
ATOM 5734 C C . GLY A 1 398 ? -10.70229 55.56678 58.14954 1.000 21.98898 388 GLY A C 1
ATOM 5735 O O . GLY A 1 398 ? -9.76132 56.30039 57.84004 1.000 25.54364 388 GLY A O 1
ATOM 5739 N N . ASP A 1 399 ? -11.49723 55.82289 59.18435 1.000 20.64048 389 ASP A N 1
ATOM 5740 C CA . ASP A 1 399 ? -11.33056 56.98030 60.06349 1.000 20.80387 389 ASP A CA 1
ATOM 5741 C C . ASP A 1 399 ? -10.21911 56.78363 61.08953 1.000 24.59995 389 ASP A C 1
ATOM 5742 O O . ASP A 1 399 ? -9.94448 57.70413 61.86988 1.000 24.05703 389 ASP A O 1
ATOM 5751 N N . ASN A 1 400 ? -9.59779 55.60351 61.11578 1.000 20.99867 390 ASN A N 1
ATOM 5752 C CA . ASN A 1 400 ? -8.59847 55.24967 62.12426 1.000 20.21581 390 ASN A CA 1
ATOM 5753 C C . ASN A 1 400 ? -9.17936 55.28763 63.53377 1.000 22.31477 390 ASN A C 1
ATOM 5754 O O . ASN A 1 400 ? -8.48717 55.60699 64.50997 1.000 24.95891 390 ASN A O 1
ATOM 5765 N N . LEU A 1 401 ? -10.45410 54.92998 63.64920 1.000 20.25974 391 LEU A N 1
ATOM 5766 C CA . LEU A 1 401 ? -11.18009 54.98307 64.90689 1.000 23.29319 391 LEU A CA 1
ATOM 5767 C C . LEU A 1 401 ? -11.88044 53.66027 65.17588 1.000 16.77560 391 LEU A C 1
ATOM 5768 O O . LEU A 1 401 ? -12.98515 53.62171 65.72741 1.000 19.57815 391 LEU A O 1
ATOM 5784 N N . PHE A 1 402 ? -11.24030 52.54634 64.82695 1.000 18.39090 392 PHE A N 1
ATOM 5785 C CA . PHE A 1 402 ? -11.88786 51.26008 65.05724 1.000 16.67901 392 PHE A CA 1
ATOM 5786 C C . PHE A 1 402 ? -12.11304 51.07655 66.55635 1.000 16.21908 392 PHE A C 1
ATOM 5787 O O . PHE A 1 402 ? -11.16251 51.21664 67.33614 1.000 15.98449 392 PHE A O 1
ATOM 5804 N N . PRO A 1 403 ? -13.35823 50.74854 67.00348 1.000 17.10857 393 PRO A N 1
ATOM 5805 C CA . PRO A 1 403 ? -13.65559 50.69298 68.44146 1.000 15.22438 393 PRO A CA 1
ATOM 5806 C C . PRO A 1 403 ? -13.41108 49.32238 69.05725 1.000 13.99978 393 PRO A C 1
ATOM 5807 O O . PRO A 1 403 ? -14.15698 48.86933 69.93585 1.000 15.60280 393 PRO A O 1
ATOM 5818 N N . GLY A 1 404 ? -12.31772 48.70963 68.64678 1.000 18.03599 394 GLY A N 1
ATOM 5819 C CA . GLY A 1 404 ? -11.86845 47.47500 69.24746 1.000 16.35544 394 GLY A CA 1
ATOM 5820 C C . GLY A 1 404 ? -10.42312 47.22280 68.90150 1.000 16.91836 394 GLY A C 1
ATOM 5821 O O . GLY A 1 404 ? -9.73871 48.07246 68.33291 1.000 16.54556 394 GLY A O 1
ATOM 5825 N N . LEU A 1 405 ? -9.95472 46.04076 69.27166 1.000 13.53136 395 LEU A N 1
ATOM 5826 C CA . LEU A 1 405 ? -8.58742 45.64475 68.98786 1.000 13.10418 395 LEU A CA 1
ATOM 5827 C C . LEU A 1 405 ? -8.46397 44.82688 67.70959 1.000 14.96092 395 LEU A C 1
ATOM 5828 O O . LEU A 1 405 ? -7.34582 44.64271 67.21466 1.000 13.36680 395 LEU A O 1
ATOM 5844 N N . ALA A 1 406 ? -9.57590 44.34547 67.16960 1.000 14.50471 396 ALA A N 1
ATOM 5845 C CA . ALA A 1 406 ? -9.63718 43.59379 65.89269 1.000 15.66923 396 ALA A CA 1
ATOM 5846 C C . ALA A 1 406 ? -8.77013 42.33489 66.00263 1.000 14.31765 396 ALA A C 1
ATOM 5847 O O . ALA A 1 406 ? -8.76948 41.68575 67.06641 1.000 15.20895 396 ALA A O 1
ATOM 5854 N N . ASP A 1 407 ? -8.03720 41.99144 64.93986 1.000 12.98268 397 ASP A N 1
ATOM 5855 C CA . ASP A 1 407 ? -7.28575 40.74827 64.92243 1.000 14.20435 397 ASP A CA 1
ATOM 5856 C C . ASP A 1 407 ? -6.13747 40.73518 65.92311 1.000 14.09177 397 ASP A C 1
ATOM 5857 O O . ASP A 1 407 ? -5.59529 39.66332 66.19229 1.000 14.24283 397 ASP A O 1
ATOM 5866 N N . ARG A 1 408 ? -5.77272 41.87547 66.49588 1.000 13.44770 398 ARG A N 1
ATOM 5867 C CA . ARG A 1 408 ? -4.74571 41.92652 67.52192 1.000 12.87001 398 ARG A CA 1
ATOM 5868 C C . ARG A 1 408 ? -5.27672 41.60854 68.93268 1.000 13.03049 398 ARG A C 1
ATOM 5869 O O . ARG A 1 408 ? -4.52424 41.69115 69.89765 1.000 13.83750 398 ARG A O 1
ATOM 5890 N N . PHE A 1 409 ? -6.54680 41.22141 69.06287 1.000 11.90859 399 PHE A N 1
ATOM 5891 C CA . PHE A 1 409 ? -7.20414 41.08005 70.35487 1.000 12.52657 399 PHE A CA 1
ATOM 5892 C C . PHE A 1 409 ? -6.66383 39.92682 71.19998 1.000 13.23093 399 PHE A C 1
ATOM 5893 O O . PHE A 1 409 ? -5.91348 39.04634 70.75053 1.000 12.12181 399 PHE A O 1
ATOM 5910 N N . SER A 1 410 ? -7.08807 39.95201 72.46136 1.000 11.15347 400 SER A N 1
ATOM 5911 C CA . SER A 1 410 ? -6.69507 38.99649 73.49680 1.000 12.46734 400 SER A CA 1
ATOM 5912 C C . SER A 1 410 ? -7.96979 38.26708 73.92047 1.000 12.34846 400 SER A C 1
ATOM 5913 O O . SER A 1 410 ? -8.62162 38.64257 74.90068 1.000 13.04560 400 SER A O 1
ATOM 5921 N N . GLY A 1 411 ? -8.30079 37.20063 73.20656 1.000 11.54339 401 GLY A N 1
ATOM 5922 C CA . GLY A 1 411 ? -9.54300 36.49218 73.45530 1.000 10.97645 401 GLY A CA 1
ATOM 5923 C C . GLY A 1 411 ? -9.68379 35.35123 72.47629 1.000 10.93837 401 GLY A C 1
ATOM 5924 O O . GLY A 1 411 ? -8.72757 34.98708 71.79070 1.000 13.47246 401 GLY A O 1
ATOM 5928 N N . TRP A 1 412 ? -10.89466 34.78078 72.41469 1.000 10.93635 402 TRP A N 1
ATOM 5929 C CA . TRP A 1 412 ? -11.13748 33.68115 71.50105 1.000 10.08775 402 TRP A CA 1
ATOM 5930 C C . TRP A 1 412 ? -12.57797 33.69587 71.02377 1.000 12.24358 402 TRP A C 1
ATOM 5931 O O . TRP A 1 412 ? -13.48460 34.04250 71.79162 1.000 13.11192 402 TRP A O 1
ATOM 5952 N N . ILE A 1 413 ? -12.76332 33.32933 69.76197 1.000 10.94072 403 ILE A N 1
ATOM 5953 C CA . ILE A 1 413 ? -14.09216 33.18719 69.15651 1.000 11.90943 403 ILE A CA 1
ATOM 5954 C C . ILE A 1 413 ? -14.41740 31.70409 69.12655 1.000 13.00351 403 ILE A C 1
ATOM 5955 O O . ILE A 1 413 ? -13.83021 30.95901 68.31005 1.000 12.45908 403 ILE A O 1
ATOM 5971 N N . PRO A 1 414 ? -15.31662 31.20615 69.98959 1.000 11.40316 404 PRO A N 1
ATOM 5972 C CA . PRO A 1 414 ? -15.65138 29.77191 69.98741 1.000 11.72674 404 PRO A CA 1
ATOM 5973 C C . PRO A 1 414 ? -16.35540 29.36800 68.69856 1.000 12.45726 404 PRO A C 1
ATOM 5974 O O . PRO A 1 414 ? -17.05261 30.16284 68.06333 1.000 11.54120 404 PRO A O 1
ATOM 5985 N N . ASP A 1 415 ? -16.20445 28.08612 68.33217 1.000 13.41995 405 ASP A N 1
ATOM 5986 C CA . ASP A 1 415 ? -16.85467 27.58290 67.11794 1.000 12.19228 405 ASP A CA 1
ATOM 5987 C C . ASP A 1 415 ? -18.38930 27.66420 67.18338 1.000 11.10591 405 ASP A C 1
ATOM 5988 O O . ASP A 1 415 ? -19.05189 27.74229 66.12952 1.000 12.20031 405 ASP A O 1
ATOM 5997 N N . GLY A 1 416 ? -18.96687 27.66004 68.39173 1.000 12.56372 406 GLY A N 1
ATOM 5998 C CA . GLY A 1 416 ? -20.41494 27.80619 68.54097 1.000 13.45270 406 GLY A CA 1
ATOM 5999 C C . GLY A 1 416 ? -20.95465 29.20621 68.26308 1.000 15.50000 406 GLY A C 1
ATOM 6000 O O . GLY A 1 416 ? -22.18012 29.37260 68.18603 1.000 15.04024 406 GLY A O 1
ATOM 6004 N N . VAL A 1 417 ? -20.08517 30.18883 68.08621 1.000 12.69459 407 VAL A N 1
ATOM 6005 C CA . VAL A 1 417 ? -20.47195 31.55546 67.75873 1.000 13.62530 407 VAL A CA 1
ATOM 6006 C C . VAL A 1 417 ? -20.52257 31.70170 66.25119 1.000 15.46169 407 VAL A C 1
ATOM 6007 O O . VAL A 1 417 ? -19.63356 31.21792 65.54041 1.000 13.55383 407 VAL A O 1
ATOM 6020 N N . THR A 1 418 ? -21.56787 32.36627 65.75775 1.000 14.22096 408 THR A N 1
ATOM 6021 C CA . THR A 1 418 ? -21.70925 32.70995 64.35037 1.000 13.06207 408 THR A CA 1
ATOM 6022 C C . THR A 1 418 ? -21.67083 34.22205 64.21887 1.000 13.83003 408 THR A C 1
ATOM 6023 O O . THR A 1 418 ? -22.33865 34.92999 64.98300 1.000 14.70837 408 THR A O 1
ATOM 6034 N N . ILE A 1 419 ? -20.88305 34.70225 63.26538 1.000 13.99939 409 ILE A N 1
ATOM 6035 C CA . ILE A 1 419 ? -20.77491 36.12596 62.98059 1.000 13.47312 409 ILE A CA 1
ATOM 6036 C C . ILE A 1 419 ? -21.19983 36.32837 61.54873 1.000 15.26526 409 ILE A C 1
ATOM 6037 O O . ILE A 1 419 ? -20.66280 35.68913 60.63657 1.000 14.65599 409 ILE A O 1
ATOM 6053 N N . LYS A 1 420 ? -22.15655 37.22305 61.35429 1.000 14.64503 410 LYS A N 1
ATOM 6054 C CA . LYS A 1 420 ? -22.53388 37.67811 60.03752 1.000 15.25016 410 LYS A CA 1
ATOM 6055 C C . LYS A 1 420 ? -21.89645 39.04185 59.81315 1.000 14.36904 410 LYS A C 1
ATOM 6056 O O . LYS A 1 420 ? -22.02017 39.93251 60.66055 1.000 15.35578 410 LYS A O 1
ATOM 6075 N N . GLY A 1 421 ? -21.18091 39.18156 58.71056 1.000 11.89109 411 GLY A N 1
ATOM 6076 C CA . GLY A 1 421 ? -20.61021 40.45472 58.33630 1.000 13.99721 411 GLY A CA 1
ATOM 6077 C C . GLY A 1 421 ? -19.16801 40.69510 58.71177 1.000 13.45709 411 GLY A C 1
ATOM 6078 O O . GLY A 1 421 ? -18.73070 41.85329 58.70080 1.000 15.10542 411 GLY A O 1
ATOM 6082 N N . ASP A 1 422 ? -18.41709 39.65956 59.08350 1.000 12.40195 412 ASP A N 1
ATOM 6083 C CA . ASP A 1 422 ? -16.95950 39.75738 59.19771 1.000 11.04598 412 ASP A CA 1
ATOM 6084 C C . ASP A 1 422 ? -16.46322 39.49407 57.79405 1.000 13.43113 412 ASP A C 1
ATOM 6085 O O . ASP A 1 422 ? -16.20064 38.35324 57.39779 1.000 14.87378 412 ASP A O 1
ATOM 6094 N N . VAL A 1 423 ? -16.38809 40.55697 57.00521 1.000 13.77979 413 VAL A N 1
ATOM 6095 C CA . VAL A 1 423 ? -16.13045 40.41161 55.57336 1.000 15.82756 413 VAL A CA 1
ATOM 6096 C C . VAL A 1 423 ? -14.73589 39.84098 55.32008 1.000 15.33854 413 VAL A C 1
ATOM 6097 O O . VAL A 1 423 ? -14.53026 39.05677 54.37390 1.000 14.92428 413 VAL A O 1
ATOM 6110 N N . ASP A 1 424 ? -13.75720 40.23083 56.13869 1.000 13.61751 414 ASP A N 1
ATOM 6111 C CA . ASP A 1 424 ? -12.41609 39.67522 55.96675 1.000 14.45890 414 ASP A CA 1
ATOM 6112 C C . ASP A 1 424 ? -12.42872 38.16174 56.19101 1.000 14.22256 414 ASP A C 1
ATOM 6113 O O . ASP A 1 424 ? -11.86004 37.40380 55.39777 1.000 13.09471 414 ASP A O 1
ATOM 6122 N N . GLY A 1 425 ? -13.08675 37.70010 57.25389 1.000 13.20868 415 GLY A N 1
ATOM 6123 C CA . GLY A 1 425 ? -13.18867 36.26579 57.48050 1.000 14.58103 415 GLY A CA 1
ATOM 6124 C C . GLY A 1 425 ? -13.93481 35.53899 56.37306 1.000 15.10426 415 GLY A C 1
ATOM 6125 O O . GLY A 1 425 ? -13.53134 34.45220 55.93846 1.000 14.40718 415 GLY A O 1
ATOM 6129 N N . ASP A 1 426 ? -15.04204 36.12529 55.89604 1.000 13.21533 416 ASP A N 1
ATOM 6130 C CA . ASP A 1 426 ? -15.78900 35.51649 54.79763 1.000 11.98642 416 ASP A CA 1
ATOM 6131 C C . ASP A 1 426 ? -14.89983 35.40112 53.56383 1.000 13.91107 416 ASP A C 1
ATOM 6132 O O . ASP A 1 426 ? -14.91128 34.36867 52.87058 1.000 14.77959 416 ASP A O 1
ATOM 6141 N N . ASN A 1 427 ? -14.13925 36.45963 53.26833 1.000 12.88142 417 ASN A N 1
ATOM 6142 C CA . ASN A 1 427 ? -13.25966 36.46917 52.11042 1.000 15.79920 417 ASN A CA 1
ATOM 6143 C C . ASN A 1 427 ? -12.18356 35.40308 52.24246 1.000 15.33048 417 ASN A C 1
ATOM 6144 O O . ASN A 1 427 ? -11.90828 34.67600 51.28700 1.000 14.89611 417 ASN A O 1
ATOM 6155 N N . LEU A 1 428 ? -11.59545 35.26748 53.42990 1.000 13.07218 418 LEU A N 1
ATOM 6156 C CA . LEU A 1 428 ? -10.55967 34.25344 53.61495 1.000 13.22383 418 LEU A CA 1
ATOM 6157 C C . LEU A 1 428 ? -11.13403 32.84583 53.49436 1.000 12.92058 418 LEU A C 1
ATOM 6158 O O . LEU A 1 428 ? -10.54214 31.97159 52.83874 1.000 12.18981 418 LEU A O 1
ATOM 6174 N N . LEU A 1 429 ? -12.27852 32.59849 54.12412 1.000 13.60593 419 LEU A N 1
ATOM 6175 C CA . LEU A 1 429 ? -12.94215 31.30495 54.00468 1.000 14.46242 419 LEU A CA 1
ATOM 6176 C C . LEU A 1 429 ? -13.13553 30.92141 52.54024 1.000 16.81971 419 LEU A C 1
ATOM 6177 O O . LEU A 1 429 ? -12.82545 29.79334 52.12294 1.000 16.04173 419 LEU A O 1
ATOM 6193 N N . GLU A 1 430 ? -13.62926 31.86681 51.73476 1.000 13.97436 420 GLU A N 1
ATOM 6194 C CA . GLU A 1 430 ? -13.86004 31.60348 50.32245 1.000 16.71659 420 GLU A CA 1
ATOM 6195 C C . GLU A 1 430 ? -12.54458 31.35833 49.59121 1.000 15.33505 420 GLU A C 1
ATOM 6196 O O . GLU A 1 430 ? -12.44456 30.43852 48.76303 1.000 15.93566 420 GLU A O 1
ATOM 6208 N N . ALA A 1 431 ? -11.52836 32.15802 49.88741 1.000 15.01184 421 ALA A N 1
ATOM 6209 C CA . ALA A 1 431 ? -10.23322 31.97988 49.24332 1.000 15.03909 421 ALA A CA 1
ATOM 6210 C C . ALA A 1 431 ? -9.60671 30.63471 49.58100 1.000 12.53686 421 ALA A C 1
ATOM 6211 O O . ALA A 1 431 ? -8.77041 30.14730 48.81278 1.000 13.01943 421 ALA A O 1
ATOM 6218 N N . ASN A 1 432 ? -9.97410 30.03894 50.71014 1.000 11.53877 422 ASN A N 1
ATOM 6219 C CA . ASN A 1 432 ? -9.37320 28.75716 51.08780 1.000 12.46025 422 ASN A CA 1
ATOM 6220 C C . ASN A 1 432 ? -10.09866 27.55004 50.51236 1.000 12.49391 422 ASN A C 1
ATOM 6221 O O . ASN A 1 432 ? -9.52572 26.45486 50.50807 1.000 13.37782 422 ASN A O 1
ATOM 6232 N N . LYS A 1 433 ? -11.31364 27.69938 49.99961 1.000 12.45820 423 LYS A N 1
ATOM 6233 C CA . LYS A 1 433 ? -12.03078 26.53618 49.49193 1.000 12.70233 423 LYS A CA 1
ATOM 6234 C C . LYS A 1 433 ? -11.26495 25.79558 48.40398 1.000 12.37176 423 LYS A C 1
ATOM 6235 O O . LYS A 1 433 ? -11.26345 24.55081 48.43115 1.000 13.65478 423 LYS A O 1
ATOM 6254 N N . PRO A 1 434 ? -10.61338 26.45662 47.44217 1.000 11.39241 424 PRO A N 1
ATOM 6255 C CA . PRO A 1 434 ? -9.94288 25.70917 46.36833 1.000 11.73171 424 PRO A CA 1
ATOM 6256 C C . PRO A 1 434 ? -8.72477 24.91293 46.83555 1.000 12.83912 424 PRO A C 1
ATOM 6257 O O . PRO A 1 434 ? -8.20829 24.11627 46.04203 1.000 14.19981 424 PRO A O 1
ATOM 6268 N N . TYR A 1 435 ? -8.23799 25.12930 48.06496 1.000 11.73020 425 TYR A N 1
ATOM 6269 C CA . TYR A 1 435 ? -7.03455 24.47270 48.57070 1.000 11.43654 425 TYR A CA 1
ATOM 6270 C C . TYR A 1 435 ? -7.31926 23.28777 49.47910 1.000 11.88630 425 TYR A C 1
ATOM 6271 O O . TYR A 1 435 ? -6.36947 22.63533 49.92159 1.000 12.54043 425 TYR A O 1
ATOM 6289 N N . GLU A 1 436 ? -8.58907 22.95434 49.73391 1.000 11.50008 426 GLU A N 1
ATOM 6290 C CA . GLU A 1 436 ? -8.87623 21.79806 50.57657 1.000 12.39959 426 GLU A CA 1
ATOM 6291 C C . GLU A 1 436 ? -8.33133 20.51143 49.97784 1.000 12.63747 426 GLU A C 1
ATOM 6292 O O . GLU A 1 436 ? -7.78639 19.67109 50.70021 1.000 11.85943 426 GLU A O 1
ATOM 6304 N N . GLU A 1 437 ? -8.42521 20.35513 48.66427 1.000 12.86580 427 GLU A N 1
ATOM 6305 C CA . GLU A 1 437 ? -7.89202 19.15868 48.03594 1.000 13.40606 427 GLU A CA 1
ATOM 6306 C C . GLU A 1 437 ? -6.38068 19.07136 48.20266 1.000 12.22103 427 GLU A C 1
ATOM 6307 O O . GLU A 1 437 ? -5.86221 18.04700 48.66065 1.000 11.90990 427 GLU A O 1
ATOM 6319 N N . GLN A 1 438 ? -5.63700 20.12529 47.83165 1.000 10.58438 428 GLN A 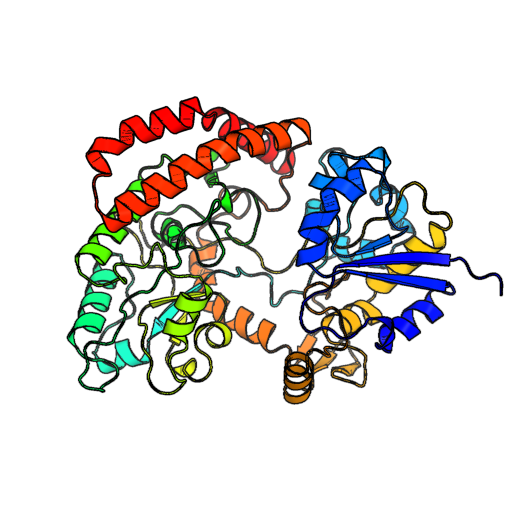N 1
ATOM 6320 C CA . GLN A 1 438 ? -4.18005 20.01059 47.92336 1.000 10.77865 428 GLN A CA 1
ATOM 6321 C C . GLN A 1 438 ? -3.71542 19.90881 49.37148 1.000 11.38471 428 GLN A C 1
ATOM 6322 O O . GLN A 1 438 ? -2.77345 19.17293 49.67610 1.000 10.62094 428 GLN A O 1
ATOM 6336 N N . ARG A 1 439 ? -4.37620 20.60751 50.29072 1.000 10.78439 429 ARG A N 1
ATOM 6337 C CA . ARG A 1 439 ? -3.99780 20.48116 51.69915 1.000 10.63258 429 ARG A CA 1
ATOM 6338 C C . ARG A 1 439 ? -4.27288 19.09030 52.24413 1.000 10.43514 429 ARG A C 1
ATOM 6339 O O . ARG A 1 439 ? -3.58387 18.65097 53.17501 1.000 12.62238 429 ARG A O 1
ATOM 6360 N N . SER A 1 440 ? -5.19059 18.34819 51.63094 1.000 9.80056 430 SER A N 1
ATOM 6361 C CA . SER A 1 440 ? -5.47066 16.99624 52.09083 1.000 11.78587 430 SER A CA 1
ATOM 6362 C C . SER A 1 440 ? -4.42376 15.99664 51.64568 1.000 11.77332 430 SER A C 1
ATOM 6363 O O . SER A 1 440 ? -4.48943 14.84040 52.07192 1.000 13.26514 430 SER A O 1
ATOM 6371 N N . HIS A 1 441 ? -3.44056 16.40958 50.84763 1.000 9.62989 431 HIS A N 1
ATOM 6372 C CA . HIS A 1 441 ? -2.39515 15.52887 50.34389 1.000 12.15535 431 HIS A CA 1
ATOM 6373 C C . HIS A 1 441 ? -1.19993 15.42167 51.28160 1.000 14.47211 431 HIS A C 1
ATOM 6374 O O . HIS A 1 441 ? -0.18038 14.84037 50.88852 1.000 17.85017 431 HIS A O 1
ATOM 6389 N N . PHE A 1 442 ? -1.26259 16.02393 52.46454 1.000 11.35865 432 PHE A N 1
ATOM 6390 C CA . PHE A 1 442 ? -0.18011 15.90811 53.43393 1.000 10.26203 432 PHE A CA 1
ATOM 6391 C C . PHE A 1 442 ? -0.73374 15.70867 54.83931 1.000 10.54075 432 PHE A C 1
ATOM 6392 O O . PHE A 1 442 ? -1.86220 16.11750 55.15503 1.000 11.55811 432 PHE A O 1
ATOM 6409 N N . ASP A 1 443 ? 0.06995 15.08505 55.68014 1.000 10.98660 433 ASP A N 1
ATOM 6410 C CA . ASP A 1 443 ? -0.28632 14.84584 57.06452 1.000 11.80765 433 ASP A CA 1
ATOM 6411 C C . ASP A 1 443 ? 0.13683 16.04363 57.90658 1.000 11.69922 433 ASP A C 1
ATOM 6412 O O . ASP A 1 443 ? 1.29472 16.47349 57.82794 1.000 11.56016 433 ASP A O 1
ATOM 6421 N N . PRO A 1 444 ? -0.76412 16.64541 58.69133 1.000 10.13103 434 PRO A N 1
ATOM 6422 C CA . PRO A 1 444 ? -0.43495 17.92057 59.34293 1.000 12.95710 434 PRO A CA 1
ATOM 6423 C C . PRO A 1 444 ? 0.53342 17.79788 60.49700 1.000 11.26906 434 PRO A C 1
ATOM 6424 O O . PRO A 1 444 ? 0.98971 18.83061 61.02129 1.000 12.53390 434 PRO A O 1
ATOM 6435 N N . VAL A 1 445 ? 0.85484 16.57332 60.91886 1.000 10.80618 435 VAL A N 1
ATOM 6436 C CA . VAL A 1 445 ? 1.88827 16.33409 61.91641 1.000 12.17305 435 VAL A CA 1
ATOM 6437 C C . VAL A 1 445 ? 3.16541 15.78114 61.29864 1.000 12.80169 435 VAL A C 1
ATOM 6438 O O . VAL A 1 445 ? 4.25835 16.22187 61.65280 1.000 13.87862 435 VAL A O 1
ATOM 6451 N N . LYS A 1 446 ? 3.05722 14.83009 60.37082 1.000 11.20035 436 LYS A N 1
ATOM 6452 C CA . LYS A 1 446 ? 4.23761 14.16255 59.83081 1.000 12.89006 436 LYS A CA 1
ATOM 6453 C C . LYS A 1 446 ? 4.87741 14.92419 58.67530 1.000 10.44246 436 LYS A C 1
ATOM 6454 O O . LYS A 1 446 ? 6.08026 14.75767 58.43432 1.000 11.03099 436 LYS A O 1
ATOM 6473 N N . ASP A 1 447 ? 4.12066 15.80158 57.98708 1.000 11.38389 437 ASP A N 1
ATOM 6474 C CA . ASP A 1 447 ? 4.59672 16.48683 56.78942 1.000 11.2476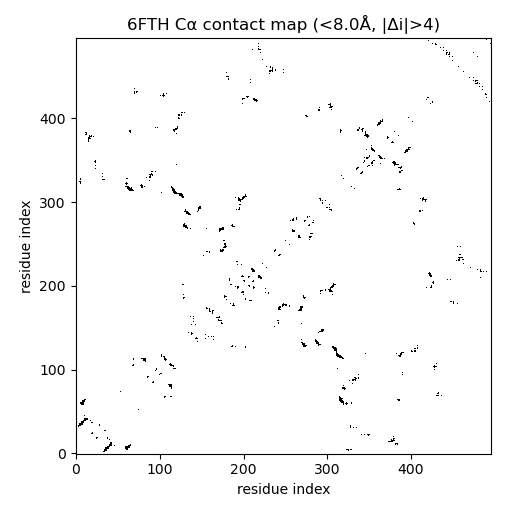8 437 ASP A CA 1
ATOM 6475 C C . ASP A 1 447 ? 4.61048 18.00601 56.96595 1.000 10.92009 437 ASP A C 1
ATOM 6476 O O . ASP A 1 447 ? 4.61138 18.74571 55.97219 1.000 11.35433 437 ASP A O 1
ATOM 6485 N N . TYR A 1 448 ? 4.60722 18.46713 58.20984 1.000 10.70167 438 TYR A N 1
ATOM 6486 C CA . TYR A 1 448 ? 4.52507 19.88625 58.54098 1.000 10.53179 438 TYR A CA 1
ATOM 6487 C C . TYR A 1 448 ? 5.04670 20.02335 59.95829 1.000 12.47763 438 TYR A C 1
ATOM 6488 O O . TYR A 1 448 ? 4.60709 19.27924 60.84313 1.000 13.60495 438 TYR A O 1
ATOM 6506 N N . ILE A 1 449 ? 5.98209 20.93905 60.18724 1.000 11.27529 439 ILE A N 1
ATOM 6507 C CA . ILE A 1 449 ? 6.45456 21.22077 61.53926 1.000 11.56239 439 ILE A CA 1
ATOM 6508 C C . ILE A 1 449 ? 5.37642 22.01895 62.25947 1.000 13.59608 439 ILE A C 1
ATOM 6509 O O . ILE A 1 449 ? 5.12617 23.16920 61.87728 1.000 14.26689 439 ILE A O 1
ATOM 6525 N N . PRO A 1 450 ? 4.68685 21.45675 63.25351 1.000 14.25340 440 PRO A N 1
ATOM 6526 C CA . PRO A 1 450 ? 3.55607 22.18521 63.84740 1.000 15.17431 440 PRO A CA 1
ATOM 6527 C C . PRO A 1 450 ? 3.95555 23.52001 64.44968 1.000 14.53814 440 PRO A C 1
ATOM 6528 O O . PRO A 1 450 ? 5.08443 23.72463 64.93252 1.000 13.68470 440 PRO A O 1
ATOM 6539 N N . ASP A 1 451 ? 2.99089 24.44282 64.41107 1.000 15.84948 441 ASP A N 1
ATOM 6540 C CA . ASP A 1 451 ? 3.23868 25.80208 64.83591 1.000 13.58575 441 ASP A CA 1
ATOM 6541 C C . ASP A 1 451 ? 3.66965 25.88014 66.29796 1.000 15.98062 441 ASP A C 1
ATOM 6542 O O . ASP A 1 451 ? 4.31717 26.85850 66.68438 1.000 17.54307 441 ASP A O 1
ATOM 6551 N N . TYR A 1 452 ? 3.32820 24.88614 67.11050 1.000 13.75776 442 TYR A N 1
ATOM 6552 C CA . TYR A 1 452 ? 3.62758 24.89032 68.53692 1.000 16.13415 442 TYR A CA 1
ATOM 6553 C C . TYR A 1 452 ? 5.01583 24.34424 68.88436 1.000 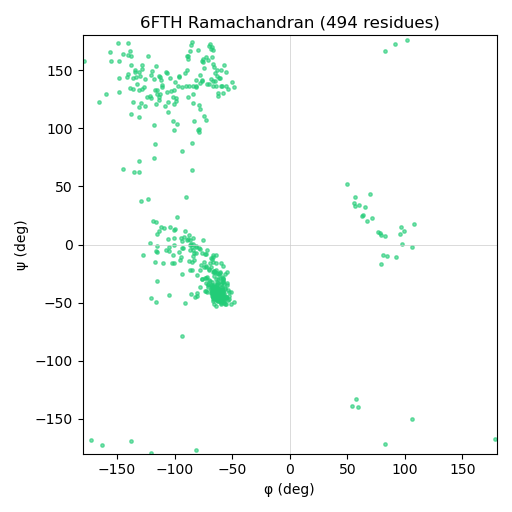21.00623 442 TYR A C 1
ATOM 6554 O O . TYR A 1 452 ? 5.36602 24.30053 70.06854 1.000 23.02580 442 TYR A O 1
ATOM 6572 N N . VAL A 1 453 ? 5.80992 23.91812 67.90581 1.000 15.87609 443 VAL A N 1
ATOM 6573 C CA . VAL A 1 453 ? 7.14655 23.39396 68.19496 1.000 16.49008 443 VAL A CA 1
ATOM 6574 C C . VAL A 1 453 ? 8.03093 24.57493 68.57239 1.000 17.11437 443 VAL A C 1
ATOM 6575 O O . VAL A 1 453 ? 8.39117 25.37532 67.70899 1.000 19.95652 443 VAL A O 1
ATOM 6588 N N . ASN A 1 454 ? 8.36280 24.68088 69.85917 1.000 21.82896 444 ASN A N 1
ATOM 6589 C CA . ASN A 1 454 ? 9.02950 25.85184 70.44038 1.000 23.79724 444 ASN A CA 1
ATOM 6590 C C . ASN A 1 454 ? 10.39378 25.42979 70.99621 1.000 18.00669 444 ASN A C 1
ATOM 6591 O O . ASN A 1 454 ? 10.44084 24.83948 72.08615 1.000 21.43349 444 ASN A O 1
ATOM 6602 N N . PRO A 1 455 ? 11.51326 25.71327 70.31037 1.000 16.02448 445 PRO A N 1
ATOM 6603 C CA . PRO A 1 455 ? 12.83413 25.39503 70.89143 1.000 19.96561 445 PRO A CA 1
ATOM 6604 C C . PRO A 1 455 ? 13.08159 26.18444 72.16234 1.000 27.14270 445 PRO A C 1
ATOM 6605 O O . PRO A 1 455 ? 12.59986 27.30702 72.32169 1.000 24.69553 445 PRO A O 1
ATOM 6616 N N . ASP A 1 456 ? 13.86632 25.59429 73.06431 1.000 23.08637 446 ASP A N 1
ATOM 6617 C CA . ASP A 1 456 ? 14.19249 26.25691 74.31082 1.000 23.07151 446 ASP A CA 1
ATOM 6618 C C . ASP A 1 456 ? 15.11523 27.44692 74.05971 1.000 19.02099 446 ASP A C 1
ATOM 6619 O O . ASP A 1 456 ? 15.54768 27.70336 72.93211 1.000 18.73842 446 ASP A O 1
ATOM 6628 N N . PRO A 1 457 ? 15.38699 28.24471 75.10198 1.000 20.07941 447 PRO A N 1
ATOM 6629 C CA . PRO A 1 457 ? 16.12616 29.48909 74.87418 1.000 20.04963 447 PRO A CA 1
ATOM 6630 C C . PRO A 1 457 ? 17.50182 29.28360 74.30443 1.000 15.93721 447 PRO A C 1
ATOM 6631 O O . PRO A 1 457 ? 17.88876 30.01987 73.39354 1.000 17.69162 447 PRO A O 1
ATOM 6642 N N . THR A 1 458 ? 18.24320 28.27001 74.77337 1.000 17.15806 448 THR A N 1
ATOM 6643 C CA . THR A 1 458 ? 19.58646 28.04599 74.26154 1.000 17.05121 448 THR A CA 1
ATOM 6644 C C . THR A 1 458 ? 19.53591 27.69050 72.78267 1.000 15.42851 448 THR A C 1
ATOM 6645 O O . THR A 1 458 ? 20.29879 28.22257 71.96713 1.000 16.54693 448 THR A O 1
ATOM 6656 N N . ASP A 1 459 ? 18.64372 26.76787 72.42324 1.000 14.33559 449 ASP A N 1
ATOM 6657 C CA . ASP A 1 459 ? 18.57147 26.35726 71.03326 1.000 15.20184 449 ASP A CA 1
ATOM 6658 C C . ASP A 1 459 ? 17.98663 27.45936 70.15817 1.000 14.07957 449 ASP A C 1
ATOM 6659 O O . ASP A 1 459 ? 18.39946 27.60792 69.00402 1.000 14.94635 449 ASP A O 1
ATOM 6668 N N . SER A 1 460 ? 17.04284 28.24415 70.69473 1.000 17.62641 450 SER A N 1
ATOM 6669 C CA . SER A 1 460 ? 16.52118 29.38906 69.95320 1.000 17.61624 450 SER A CA 1
ATOM 6670 C C . SER A 1 460 ? 17.62192 30.37929 69.61218 1.000 17.82652 450 SER A C 1
ATOM 6671 O O . SER A 1 460 ? 17.69392 30.87523 68.48454 1.000 17.74789 450 SER A O 1
ATOM 6679 N N . ASN A 1 461 ? 18.51722 30.65447 70.55967 1.000 16.70564 451 ASN A N 1
ATOM 6680 C CA . ASN A 1 461 ? 19.60845 31.57283 70.28078 1.000 18.58152 451 ASN A CA 1
ATOM 6681 C C . ASN A 1 461 ? 20.56925 30.99586 69.24233 1.000 18.48265 451 ASN A C 1
ATOM 6682 O O . ASN A 1 461 ? 21.04399 31.71257 68.35742 1.000 19.79130 451 ASN A O 1
ATOM 6693 N N . THR A 1 462 ? 20.85225 29.69515 69.30588 1.000 17.22806 452 THR A N 1
ATOM 6694 C CA . THR A 1 462 ? 21.67647 29.09645 68.26148 1.000 16.86392 452 THR A CA 1
ATOM 6695 C C . THR A 1 462 ? 21.02001 29.24321 66.89780 1.000 17.49404 452 THR A C 1
ATOM 6696 O O . THR A 1 462 ? 21.66591 29.64169 65.92389 1.000 15.07832 452 THR A O 1
ATOM 6707 N N . LEU A 1 463 ? 19.73733 28.89336 66.81275 1.000 14.86075 453 LEU A N 1
ATOM 6708 C CA . LEU A 1 463 ? 19.01341 29.00405 65.54598 1.000 15.03564 453 LEU A CA 1
ATOM 6709 C C . LEU A 1 463 ? 19.07854 30.41349 64.99658 1.000 17.27325 453 LEU A C 1
ATOM 6710 O O . LEU A 1 463 ? 19.42670 30.61860 63.83259 1.000 19.35295 453 LEU A O 1
ATOM 6726 N N . THR A 1 464 ? 18.73707 31.40120 65.82353 1.000 19.06372 454 THR A N 1
ATOM 6727 C CA . THR A 1 464 ? 18.67285 32.77893 65.34788 1.000 20.12370 454 THR A CA 1
ATOM 6728 C C . THR A 1 464 ? 20.05148 33.28540 64.93999 1.000 19.16404 454 THR A C 1
ATOM 6729 O O . THR A 1 464 ? 20.19734 33.96510 63.91182 1.000 20.66204 454 THR A O 1
ATOM 6740 N N . ASN A 1 465 ? 21.08490 32.95295 65.71627 1.000 18.90700 455 ASN A N 1
ATOM 6741 C CA . ASN A 1 465 ? 22.43451 33.38210 65.36683 1.000 20.07714 455 ASN A CA 1
ATOM 6742 C C . ASN A 1 465 ? 22.85641 32.79257 64.02707 1.000 18.59929 455 ASN A C 1
ATOM 6743 O O . ASN A 1 465 ? 23.34807 33.50574 63.14625 1.000 20.48699 455 ASN A O 1
ATOM 6754 N N . ASN A 1 466 ? 22.67021 31.47393 63.84959 1.000 16.31225 456 ASN A N 1
ATOM 6755 C CA . ASN A 1 466 ? 23.03068 30.86049 62.58696 1.000 15.75466 456 ASN A CA 1
ATOM 6756 C C . ASN A 1 466 ? 22.15718 31.39859 61.45257 1.000 15.73797 456 ASN A C 1
ATOM 6757 O O . ASN A 1 466 ? 22.66039 31.68786 60.35536 1.000 15.37452 456 ASN A O 1
ATOM 6768 N N . ASN A 1 467 ? 20.84493 31.52810 61.69554 1.000 16.21778 457 ASN A N 1
ATOM 6769 C CA . ASN A 1 467 ? 19.94047 32.01970 60.65255 1.000 15.93848 457 ASN A CA 1
ATOM 6770 C C . ASN A 1 467 ? 20.33292 33.41285 60.19679 1.000 18.59286 457 ASN A C 1
ATOM 6771 O O . ASN A 1 467 ? 20.12708 33.75451 59.03108 1.000 18.19196 457 ASN A O 1
ATOM 6782 N N . ALA A 1 468 ? 20.87632 34.23807 61.09280 1.000 17.70031 458 ALA A N 1
ATOM 6783 C CA . ALA A 1 468 ? 21.22640 35.59444 60.68203 1.000 20.81044 458 ALA A CA 1
ATOM 6784 C C . ALA A 1 468 ? 22.27753 35.57152 59.58484 1.000 20.00013 458 ALA A C 1
ATOM 6785 O O . ALA A 1 468 ? 22.23443 36.38128 58.65278 1.000 22.75206 458 ALA A O 1
ATOM 6792 N N . GLN A 1 469 ? 23.23281 34.64482 59.66861 1.000 15.89633 459 GLN A N 1
ATOM 6793 C CA . GLN A 1 469 ? 24.25179 34.55551 58.64038 1.000 16.45114 459 GLN A CA 1
ATOM 6794 C C . GLN A 1 469 ? 23.74456 33.80875 57.41752 1.000 16.72357 459 GLN A C 1
ATOM 6795 O O . GLN A 1 469 ? 24.00357 34.21140 56.27083 1.000 17.60872 459 GLN A O 1
ATOM 6809 N N . ILE A 1 470 ? 23.00535 32.71557 57.64809 1.000 15.01747 460 ILE A N 1
ATOM 6810 C CA . ILE A 1 470 ? 22.44761 31.93783 56.54540 1.000 15.87945 460 ILE A CA 1
ATOM 6811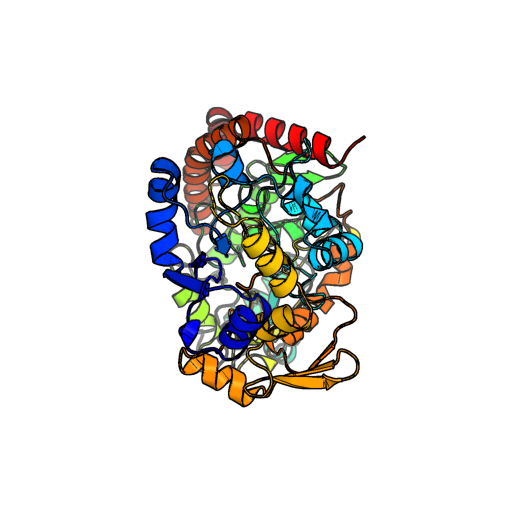 C C . ILE A 1 470 ? 21.56680 32.82064 55.66563 1.000 14.13070 460 ILE A C 1
ATOM 6812 O O . ILE A 1 470 ? 21.62923 32.75581 54.43072 1.000 15.40456 460 ILE A O 1
ATOM 6828 N N . SER A 1 471 ? 20.73912 33.65832 56.28981 1.000 16.02269 461 SER A N 1
ATOM 6829 C CA . SER A 1 471 ? 19.74583 34.38961 55.51680 1.000 17.49658 461 SER A CA 1
ATOM 6830 C C . SER A 1 471 ? 20.39601 35.37816 54.56073 1.000 19.47721 461 SER A C 1
ATOM 6831 O O . SER A 1 471 ? 19.88688 35.58283 53.44940 1.000 21.12533 461 SER A O 1
ATOM 6839 N N . ASN A 1 472 ? 21.51923 35.98566 54.95781 1.000 19.06541 462 ASN A N 1
ATOM 6840 C CA . ASN A 1 472 ? 22.19899 36.91953 54.06378 1.000 19.99386 462 ASN A CA 1
ATOM 6841 C C . ASN A 1 472 ? 22.62419 36.22537 52.77797 1.000 20.03875 462 ASN A C 1
ATOM 6842 O O . ASN A 1 472 ? 22.44460 36.76365 51.67825 1.000 20.08832 462 ASN A O 1
ATOM 6853 N N . VAL A 1 473 ? 23.19326 35.02404 52.89151 1.000 16.43968 463 VAL A N 1
ATOM 6854 C CA . VAL A 1 473 ? 23.61466 34.28412 51.70955 1.000 15.23499 463 VAL A CA 1
ATOM 6855 C C . VAL A 1 473 ? 22.40677 33.87745 50.88364 1.000 15.26791 463 VAL A C 1
ATOM 6856 O O . VAL A 1 473 ? 22.38495 34.05480 49.66394 1.000 17.61850 463 VAL A O 1
ATOM 6869 N N . VAL A 1 474 ? 21.39411 33.29794 51.53549 1.000 15.31836 464 VAL A N 1
ATOM 6870 C CA . VAL A 1 474 ? 20.23413 32.78753 50.80870 1.000 17.12547 464 VAL A CA 1
ATOM 6871 C C . VAL A 1 474 ? 19.56979 33.90736 50.02116 1.000 15.93067 464 VAL A C 1
ATOM 6872 O O . VAL A 1 474 ? 19.23858 33.73983 48.83888 1.000 17.00522 464 VAL A O 1
ATOM 6885 N N . MET A 1 475 ? 19.34380 35.04886 50.67337 1.000 17.19990 465 MET A N 1
ATOM 6886 C CA . MET A 1 475 ? 18.60253 36.13453 50.03774 1.000 19.57531 465 MET A CA 1
ATOM 6887 C C . MET A 1 475 ? 19.37845 36.67560 48.84554 1.000 20.00245 465 MET A C 1
ATOM 6888 O O . MET A 1 475 ? 18.80856 36.89366 47.76878 1.000 19.62169 465 MET A O 1
ATOM 6902 N N . GLN A 1 476 ? 20.69028 36.86882 49.01043 1.000 17.47005 466 GLN A N 1
ATOM 6903 C CA . GLN A 1 476 ? 21.50286 37.40318 47.92543 1.000 18.29657 466 GLN A CA 1
ATOM 6904 C C . GLN A 1 476 ? 21.57290 36.43078 46.75638 1.000 18.41393 466 GLN A C 1
ATOM 6905 O O . GLN A 1 476 ? 21.33727 36.81255 45.60432 1.000 19.26577 466 GLN A O 1
ATOM 6919 N N . LYS A 1 477 ? 21.91987 35.16388 47.02062 1.000 14.89730 467 LYS A N 1
ATOM 6920 C CA . LYS A 1 477 ? 22.07444 34.21122 45.93757 1.000 16.24838 467 LYS A CA 1
ATOM 6921 C C . LYS A 1 477 ? 20.74091 33.91650 45.26960 1.000 16.13589 467 LYS A C 1
ATOM 6922 O O . LYS A 1 477 ? 20.67130 33.80397 44.04227 1.000 15.85319 467 LYS A O 1
ATOM 6941 N N . THR A 1 478 ? 19.67618 33.76365 46.05713 1.000 15.42660 468 THR A N 1
ATOM 6942 C CA . THR A 1 478 ? 18.39202 33.42858 45.46043 1.000 15.55569 468 THR A CA 1
ATOM 6943 C C . THR A 1 478 ? 17.94188 34.52095 44.49151 1.000 15.35807 468 THR A C 1
ATOM 6944 O O . THR A 1 478 ? 17.56346 34.23441 43.34510 1.000 15.06669 468 THR A O 1
ATOM 6955 N N . ALA A 1 479 ? 18.02491 35.78244 44.92304 1.000 15.12550 469 ALA A N 1
ATOM 6956 C CA . ALA A 1 479 ? 17.58157 36.87770 44.06392 1.000 18.11293 469 ALA A CA 1
ATOM 6957 C C . ALA A 1 479 ? 18.44524 36.96277 42.81330 1.000 18.73037 469 ALA A C 1
ATOM 6958 O O . ALA A 1 479 ? 17.93318 37.14245 41.69976 1.000 17.92370 469 ALA A O 1
ATOM 6965 N N . THR A 1 480 ? 19.76207 36.82033 42.97264 1.000 17.89484 470 THR A N 1
ATOM 6966 C CA . THR A 1 480 ? 20.66205 36.89712 41.82025 1.000 18.46858 470 THR A CA 1
ATOM 6967 C C . THR A 1 480 ? 20.37815 35.77871 40.82630 1.000 17.88619 470 THR A C 1
ATOM 6968 O O . THR A 1 480 ? 20.28530 36.00883 39.61476 1.000 19.24982 470 THR A O 1
ATOM 6979 N N . TRP A 1 481 ? 20.20824 34.54808 41.32180 1.000 15.16947 471 TRP A N 1
ATOM 6980 C CA . TRP A 1 481 ? 19.97200 33.42472 40.43381 1.000 15.15462 471 TRP A CA 1
ATOM 6981 C C . TRP A 1 481 ? 18.62229 33.53446 39.73197 1.000 14.77584 471 TRP A C 1
ATOM 6982 O O . TRP A 1 481 ? 18.48513 33.10962 38.57772 1.000 15.48654 471 TRP A O 1
ATOM 7003 N N . MET A 1 482 ? 17.61004 34.06912 40.41498 1.000 15.53921 472 MET A N 1
ATOM 7004 C CA . MET A 1 482 ? 16.31502 34.25435 39.77091 1.000 15.10556 472 MET A CA 1
ATOM 7005 C C . MET A 1 482 ? 16.40268 35.28860 38.65183 1.000 16.23359 472 MET A C 1
ATOM 7006 O O . MET A 1 482 ? 15.84005 35.09139 37.56187 1.000 15.69214 472 MET A O 1
ATOM 7020 N N . SER A 1 483 ? 17.11629 36.38504 38.89994 1.000 18.17994 473 SER A N 1
ATOM 7021 C CA . SER A 1 483 ? 17.18308 37.47747 37.93317 1.000 19.44661 473 SER A CA 1
ATOM 7022 C C . SER A 1 483 ? 18.18180 37.19331 36.82174 1.000 22.81425 473 SER A C 1
ATOM 7023 O O . SER A 1 483 ? 17.88942 37.44033 35.64419 1.000 23.37305 473 SER A O 1
ATOM 7031 N N . LYS A 1 484 ? 19.36788 36.68707 37.16857 1.000 22.90953 474 LYS A N 1
ATOM 7032 C CA . LYS A 1 484 ? 20.47633 36.65281 36.22449 1.000 22.89890 474 LYS A CA 1
ATOM 7033 C C . LYS A 1 484 ? 20.95490 35.25613 35.85250 1.000 27.28219 474 LYS A C 1
ATOM 7034 O O . LYS A 1 484 ? 21.83301 35.13383 34.98798 1.000 27.53303 474 LYS A O 1
ATOM 7053 N N . GLY A 1 485 ? 20.42583 34.20137 36.47116 1.000 21.39460 475 GLY A N 1
ATOM 7054 C CA . GLY A 1 485 ? 20.92176 32.86517 36.21780 1.000 20.52833 475 GLY A CA 1
ATOM 7055 C C . GLY A 1 485 ? 22.15713 32.54441 37.04870 1.000 18.65567 475 GLY A C 1
ATOM 7056 O O . GLY A 1 485 ? 22.55494 33.29011 37.94899 1.000 20.44108 475 GLY A O 1
ATOM 7060 N N . GLY A 1 486 ? 22.75651 31.39559 36.73532 1.000 20.11066 476 GLY A N 1
ATOM 7061 C CA . GLY A 1 486 ? 24.01717 30.98573 37.32369 1.000 22.70974 476 GLY A CA 1
ATOM 7062 C C . GLY A 1 486 ? 23.91974 29.87791 38.35013 1.000 23.86869 476 GLY A C 1
ATOM 7063 O O . GLY A 1 486 ? 24.96136 29.43233 38.85194 1.000 23.60069 476 GLY A O 1
ATOM 7067 N N . ILE A 1 487 ? 22.71614 29.39857 38.66790 1.000 21.57099 477 ILE A N 1
ATOM 7068 C CA . ILE A 1 487 ? 22.54979 28.52407 39.82966 1.000 18.45078 477 ILE A CA 1
ATOM 7069 C C . ILE A 1 487 ? 23.31397 27.21102 39.65766 1.000 23.38345 477 ILE A C 1
ATOM 7070 O O . ILE A 1 487 ? 23.92419 26.70829 40.61093 1.000 22.10266 477 ILE A O 1
ATOM 7086 N N . ASP A 1 488 ? 23.30406 26.63075 38.45524 1.000 23.35187 478 ASP A N 1
ATOM 7087 C CA . ASP A 1 488 ? 23.84520 25.28591 38.30585 1.000 26.41227 478 ASP A CA 1
ATOM 7088 C C . ASP A 1 488 ? 25.32366 25.24185 38.68451 1.000 25.99853 478 ASP A C 1
ATOM 7089 O O . ASP A 1 488 ? 25.76823 24.31106 39.36434 1.000 27.32878 478 ASP A O 1
ATOM 7098 N N . GLU A 1 489 ? 26.09398 26.24584 38.28270 1.000 23.14696 479 GLU A N 1
ATOM 7099 C CA . GLU A 1 489 ? 27.52627 26.22423 38.55723 1.000 28.28239 479 GLU A CA 1
ATOM 7100 C C . GLU A 1 489 ? 27.88895 26.76648 39.93905 1.000 26.25326 479 GLU A C 1
ATOM 7101 O O . GLU A 1 489 ? 29.01778 26.56185 40.39022 1.000 24.68332 479 GLU A O 1
ATOM 7113 N N . GLU A 1 490 ? 26.97645 27.46519 40.61885 1.000 20.61440 480 GLU A N 1
ATOM 7114 C CA . GLU A 1 490 ? 27.24062 28.00728 41.94692 1.000 17.76321 480 GLU A CA 1
ATOM 7115 C C . GLU A 1 490 ? 26.56195 27.22248 43.06844 1.000 18.67521 480 GLU A C 1
ATOM 7116 O O . GLU A 1 490 ? 26.79121 27.52247 44.24551 1.000 18.64580 480 GLU A O 1
ATOM 7128 N N . TRP A 1 491 ? 25.74406 26.23691 42.73144 1.000 19.03081 481 TRP A N 1
ATOM 7129 C CA . TRP A 1 491 ? 24.90737 25.57190 43.72964 1.000 17.41718 481 TRP A CA 1
ATOM 7130 C C . TRP A 1 491 ? 25.73360 24.80514 44.76229 1.000 18.21385 481 TRP A C 1
ATOM 7131 O O . TRP A 1 491 ? 25.48283 24.90612 45.96590 1.000 17.72932 481 TRP A O 1
ATOM 7152 N N . ASP A 1 492 ? 26.71285 24.01678 44.31463 1.000 19.27401 482 ASP A N 1
ATOM 7153 C CA . ASP A 1 492 ? 27.49740 23.23015 45.26590 1.000 22.07141 482 ASP A CA 1
ATOM 7154 C C . ASP A 1 492 ? 28.21737 24.12681 46.27297 1.000 19.10741 482 ASP A C 1
ATOM 7155 O O . ASP A 1 492 ? 28.20454 23.86035 47.48146 1.000 18.00390 482 ASP A O 1
ATOM 7164 N N . ALA A 1 493 ? 28.82900 25.21489 45.81023 1.000 19.13296 483 ALA A N 1
ATOM 7165 C CA . ALA A 1 493 ? 29.52281 26.08791 46.74697 1.000 17.61400 483 ALA A CA 1
ATOM 7166 C C . ALA A 1 493 ? 28.54006 26.72452 47.72234 1.000 20.38750 483 ALA A C 1
ATOM 7167 O O . ALA A 1 493 ? 28.84558 26.89304 48.90551 1.000 16.91287 483 ALA A O 1
ATOM 7174 N N . TYR A 1 494 ? 27.35467 27.10159 47.24056 1.000 15.74180 484 TYR A N 1
ATOM 7175 C CA . TYR A 1 494 ? 26.36438 27.69142 48.13068 1.000 16.19321 484 TYR A CA 1
ATOM 7176 C C . TYR A 1 494 ? 25.95472 26.71064 49.22637 1.000 12.74580 484 TYR A C 1
ATOM 7177 O O . TYR A 1 494 ? 25.85871 27.09533 50.39764 1.000 14.00349 484 TYR A O 1
ATOM 7195 N N . CYS A 1 495 ? 25.71941 25.44670 48.85728 1.000 14.78999 485 CYS A N 1
ATOM 7196 C CA . CYS A 1 495 ? 25.30470 24.44246 49.83292 1.000 14.44830 485 CYS A CA 1
ATOM 7197 C C . CYS A 1 495 ? 26.38813 24.25006 50.88612 1.000 14.24167 485 CYS A C 1
ATOM 7198 O O . CYS A 1 495 ? 26.10425 24.20693 52.08553 1.000 16.23182 485 CYS A O 1
ATOM 7206 N N . LYS A 1 496 ? 27.64135 24.18813 50.45643 1.000 15.02638 486 LYS A N 1
ATOM 7207 C CA . LYS A 1 496 ? 28.72092 24.06037 51.42634 1.000 16.60251 486 LYS A CA 1
ATOM 7208 C C . LYS A 1 496 ? 28.81636 25.30001 52.30253 1.000 14.91342 486 LYS A C 1
ATOM 7209 O O . LYS A 1 496 ? 29.10182 25.20835 53.49828 1.000 15.80930 486 LYS A O 1
ATOM 7228 N N . GLN A 1 497 ? 28.57201 26.47534 51.72639 1.000 13.25706 487 GLN A N 1
ATOM 7229 C CA . GLN A 1 497 ? 28.61809 27.69442 52.51607 1.000 14.28430 487 GLN A CA 1
ATOM 7230 C C . GLN A 1 497 ? 27.56034 27.68507 53.61620 1.000 14.07292 487 GLN A C 1
ATOM 7231 O O . GLN A 1 497 ? 27.83969 28.06682 54.75790 1.000 14.10768 487 GLN A O 1
ATOM 7245 N N . LEU A 1 498 ? 26.32525 27.26248 53.29950 1.000 13.21720 488 LEU A N 1
ATOM 7246 C CA . LEU A 1 498 ? 25.28554 27.24045 54.32932 1.000 13.22118 488 LEU A CA 1
ATOM 7247 C C . LEU A 1 498 ? 25.63407 26.25694 55.43737 1.000 11.00504 488 LEU A C 1
ATOM 7248 O O . LEU A 1 498 ? 25.41462 26.53693 56.62098 1.000 12.85297 488 LEU A O 1
ATOM 7264 N N . ASP A 1 499 ? 26.21185 25.12080 55.06465 1.000 14.31672 489 ASP A N 1
ATOM 7265 C CA . ASP A 1 499 ? 26.67704 24.15194 56.06255 1.000 16.31890 489 ASP A CA 1
ATOM 7266 C C . ASP A 1 499 ? 27.73459 24.77251 56.96738 1.000 17.63788 489 ASP A C 1
ATOM 7267 O O . ASP A 1 499 ? 27.69242 24.60138 58.18989 1.000 15.97700 489 ASP A O 1
ATOM 7276 N N . SER A 1 500 ? 28.66015 25.54744 56.39037 1.000 14.89630 490 SER A N 1
ATOM 7277 C CA . SER A 1 500 ? 29.68613 26.21234 57.18673 1.000 15.82351 490 SER A CA 1
ATOM 7278 C C . SER A 1 500 ? 29.10198 27.23116 58.15319 1.000 18.37962 490 SER A C 1
ATOM 7279 O O . SER A 1 500 ? 29.74798 27.56536 59.14793 1.000 15.94523 490 SER A O 1
ATOM 7287 N N . LEU A 1 501 ? 27.89106 27.71958 57.88810 1.000 14.72677 491 LEU A N 1
ATOM 7288 C CA . LEU A 1 501 ? 27.19015 28.67053 58.72805 1.000 15.17135 491 LEU A CA 1
ATOM 7289 C C . LEU A 1 501 ? 26.23042 28.00449 59.71008 1.000 14.10926 491 LEU A C 1
ATOM 7290 O O . LEU A 1 501 ? 25.50446 28.69663 60.42798 1.000 16.78932 491 LEU A O 1
ATOM 7306 N N . GLY A 1 502 ? 26.23080 26.67251 59.77526 1.000 14.20258 492 GLY A N 1
ATOM 7307 C CA . GLY A 1 502 ? 25.47364 25.95924 60.78163 1.000 13.14844 492 GLY A CA 1
ATOM 7308 C C . GLY A 1 502 ? 24.13775 25.40409 60.32927 1.000 12.89355 492 GLY A C 1
ATOM 7309 O O . GLY A 1 502 ? 23.34632 25.00752 61.18094 1.000 14.84705 492 GLY A O 1
ATOM 7313 N N . LEU A 1 503 ? 23.85062 25.39271 59.01713 1.000 12.98997 493 LEU A N 1
ATOM 7314 C CA . LEU A 1 503 ? 22.54143 24.90106 58.57097 1.000 12.66283 493 LEU A CA 1
ATOM 7315 C C . LEU A 1 503 ? 22.22967 23.51996 59.13018 1.000 13.45152 493 LEU A C 1
ATOM 7316 O O . LEU A 1 503 ? 21.10169 23.27500 59.57484 1.000 12.86083 493 LEU A O 1
ATOM 7332 N N . GLN A 1 504 ? 23.20044 22.60301 59.10301 1.000 12.54897 494 GLN A N 1
ATOM 7333 C CA . GLN A 1 504 ? 22.90684 21.23065 59.52911 1.000 14.37398 494 GLN A CA 1
ATOM 7334 C C . GLN A 1 504 ? 22.71812 21.13535 61.03588 1.000 13.43285 494 GLN A C 1
ATOM 7335 O O . GLN A 1 504 ? 21.96750 20.26565 61.50763 1.000 12.71836 494 GLN A O 1
ATOM 7349 N N . GLU A 1 505 ? 23.35851 22.01979 61.81240 1.000 12.25186 495 GLU A N 1
ATOM 7350 C CA . GLU A 1 505 ? 23.04798 22.12840 63.22848 1.000 11.55329 495 GLU A CA 1
ATOM 7351 C C . GLU A 1 505 ? 21.60164 22.56316 63.41465 1.000 12.83893 495 GLU A C 1
ATOM 7352 O O . GLU A 1 505 ? 20.87429 22.03143 64.26373 1.000 12.83888 495 GLU A O 1
ATOM 7364 N N . ASN A 1 506 ? 21.16743 23.54320 62.62451 1.000 12.03541 496 ASN A N 1
ATOM 7365 C CA . ASN A 1 506 ? 19.79306 24.01458 62.72667 1.000 12.73873 496 ASN A CA 1
ATOM 7366 C C . ASN A 1 506 ? 18.80021 22.90850 62.36688 1.000 11.11830 496 ASN A C 1
ATOM 7367 O O . ASN A 1 506 ? 17.76530 22.76314 63.02061 1.000 11.44515 496 ASN A O 1
ATOM 7378 N N . VAL A 1 507 ? 19.08778 22.12888 61.31266 1.000 11.07160 497 VAL A N 1
ATOM 7379 C CA . VAL A 1 507 ? 18.21137 21.00622 60.97519 1.000 10.80805 497 VAL A CA 1
ATOM 7380 C C . VAL A 1 507 ? 18.07035 20.05859 62.15973 1.000 11.28175 497 VAL A C 1
ATOM 7381 O O . VAL A 1 507 ? 16.96039 19.64532 62.52200 1.000 10.87885 497 VAL A O 1
ATOM 7394 N N . LYS A 1 508 ? 19.19517 19.70174 62.77880 1.000 11.10774 498 LYS A N 1
ATOM 7395 C CA . LYS A 1 508 ? 19.15499 18.76328 63.88757 1.000 10.68147 498 LYS A CA 1
ATOM 7396 C C . LYS A 1 508 ? 18.40876 19.33787 65.09323 1.000 11.30848 498 LYS A C 1
ATOM 7397 O O . LYS A 1 508 ? 17.68389 18.60718 65.78412 1.000 11.74636 498 LYS A O 1
ATOM 7416 N N . ILE A 1 509 ? 18.57292 20.64775 65.37165 1.000 13.15344 499 ILE A N 1
ATOM 7417 C CA . ILE A 1 509 ? 17.82948 21.29710 66.44833 1.000 13.40721 499 ILE A CA 1
ATOM 7418 C C . ILE A 1 509 ? 16.32976 21.22653 66.19195 1.000 11.57772 499 ILE A C 1
ATOM 7419 O O . ILE A 1 509 ? 15.55114 20.85141 67.07943 1.000 12.32062 499 ILE A O 1
ATOM 7435 N N . TRP A 1 510 ? 15.90311 21.53092 64.95595 1.000 10.63020 500 TRP A N 1
ATOM 7436 C CA . TRP A 1 510 ? 14.47919 21.47395 64.65455 1.000 11.62719 500 TRP A CA 1
ATOM 7437 C C . TRP A 1 510 ? 13.97127 20.04039 64.72011 1.000 11.79476 500 TRP A C 1
ATOM 7438 O O . TRP A 1 510 ? 12.86011 19.79973 65.20080 1.000 11.96112 500 TRP A O 1
ATOM 7459 N N . GLN A 1 511 ? 14.76193 19.07036 64.24978 1.000 10.50060 501 GLN A N 1
ATOM 7460 C CA . GLN A 1 511 ? 14.32835 17.68225 64.37553 1.000 9.87531 501 GLN A CA 1
ATOM 7461 C C . GLN A 1 511 ? 14.11348 17.30925 65.83291 1.000 13.95154 501 GLN A C 1
ATOM 7462 O O . GLN A 1 511 ? 13.14657 16.61754 66.17497 1.000 12.35927 501 GLN A O 1
ATOM 7476 N N . LYS A 1 512 ? 15.03273 17.71510 66.70197 1.000 12.80705 502 LYS A N 1
ATOM 7477 C CA . LYS A 1 512 ? 14.92722 17.37041 68.11662 1.000 11.80681 502 LYS A CA 1
ATOM 7478 C C . LYS A 1 512 ? 13.64369 17.91159 68.72307 1.000 13.89954 502 LYS A C 1
ATOM 7479 O O . LYS A 1 512 ? 12.91021 17.18454 69.39647 1.000 15.11074 502 LYS A O 1
ATOM 7498 N N . TRP A 1 513 ? 13.36628 19.19597 68.52711 1.000 13.44771 503 TRP A N 1
ATOM 7499 C CA . TRP A 1 513 ? 12.17147 19.76939 69.14971 1.000 14.21697 503 TRP A CA 1
ATOM 7500 C C . TRP A 1 513 ? 10.90345 19.26010 68.48170 1.000 15.45763 503 TRP A C 1
ATOM 7501 O O . TRP A 1 513 ? 9.89245 19.01672 69.15144 1.000 15.59337 503 TRP A O 1
ATOM 7522 N N . TYR A 1 514 ? 10.94518 19.06757 67.16447 1.000 12.22581 504 TYR A N 1
ATOM 7523 C CA . TYR A 1 514 ? 9.82137 18.42822 66.49645 1.000 13.79144 504 TYR A CA 1
ATOM 7524 C C . TYR A 1 514 ? 9.51441 17.07376 67.13038 1.000 14.44569 504 TYR A C 1
ATOM 7525 O O . TYR A 1 514 ? 8.35272 16.74294 67.40035 1.000 15.96289 504 TYR A O 1
ATOM 7543 N N . ASP A 1 515 ? 10.54567 16.27659 67.37821 1.000 13.41438 505 ASP A N 1
ATOM 7544 C CA . ASP A 1 515 ? 10.34960 14.96321 67.99593 1.000 13.20775 505 ASP A CA 1
ATOM 7545 C C . ASP A 1 515 ? 9.78558 15.09577 69.41115 1.000 16.73264 505 ASP A C 1
ATOM 7546 O O . ASP A 1 515 ? 8.84455 14.38848 69.78224 1.000 18.34548 505 ASP A O 1
ATOM 7555 N N . ILE A 1 516 ? 10.35137 15.99708 70.21599 1.000 14.97120 506 ILE A N 1
ATOM 7556 C CA . ILE A 1 516 ? 9.87548 16.19483 71.59232 1.000 16.86296 506 ILE A CA 1
ATOM 7557 C C . ILE A 1 516 ? 8.38208 16.50838 71.59951 1.000 18.53754 506 ILE A C 1
ATOM 7558 O O . ILE A 1 516 ? 7.61528 15.95325 72.39909 1.000 19.71347 506 ILE A O 1
ATOM 7574 N N . TYR A 1 517 ? 7.94837 17.40166 70.69893 1.000 17.08956 507 TYR A N 1
ATOM 7575 C CA . TYR A 1 517 ? 6.56080 17.87514 70.70679 1.000 19.05109 507 TYR A CA 1
ATOM 7576 C C . TYR A 1 517 ? 5.59031 16.90563 70.03086 1.000 22.36835 507 TYR A C 1
ATOM 7577 O O . TYR A 1 517 ? 4.40183 16.89911 70.36654 1.000 24.12488 507 TYR A O 1
ATOM 7595 N N . THR A 1 518 ? 6.03997 16.07818 69.09538 1.000 16.62277 508 THR A N 1
ATOM 7596 C CA . THR A 1 518 ? 5.10886 15.32569 68.26315 1.000 17.28993 508 THR A CA 1
ATOM 7597 C C . THR A 1 518 ? 5.19647 13.81943 68.40784 1.000 18.96295 508 THR A C 1
ATOM 7598 O O . THR A 1 518 ? 4.26774 13.12840 67.96669 1.000 21.36437 508 THR A O 1
ATOM 7609 N N . LYS A 1 519 ? 6.25894 13.28502 69.01398 1.000 19.09936 509 LYS A N 1
ATOM 7610 C CA . LYS A 1 519 ? 6.48435 11.84973 69.04791 1.000 22.29468 509 LYS A CA 1
ATOM 7611 C C . LYS A 1 519 ? 6.54014 11.36281 70.48832 1.000 24.38658 509 LYS A C 1
ATOM 7612 O O . LYS A 1 519 ? 7.00405 12.07710 71.38934 1.000 24.18687 509 LYS A O 1
ATOM 7631 N N . LYS A 1 520 ? 6.04415 10.14236 70.69288 1.000 25.52509 510 LYS A N 1
ATOM 7632 C CA . LYS A 1 520 ? 6.01790 9.54628 72.02873 1.000 33.97002 510 LYS A CA 1
ATOM 7633 C C . LYS A 1 520 ? 7.42204 9.11119 72.44451 1.000 32.47376 510 LYS A C 1
ATOM 7634 O O . LYS A 1 520 ? 8.33654 9.06807 71.61038 1.000 36.76275 510 LYS A O 1
#

CATH classification: 3.40.190.10 (+1 more: 3.40.190.10)

Sequence (496 aa):
DGKPIVSVLVVKRPATDKIANMQWAKDLEADCDCKIEWQEVSEDAWAQQKNATLAAGKIADVSLHAFFPANAAQFPGLFEDLSKDLDKMPNVKQFFKEKPDAQKLTTDPEGHMYALPSSRGKSYSGTGQHMFINKTWLDKLGLQVPTTWDELENVLKAFKTEDPNGNGQADEIPMNIRKLDSYFTYYSPMLLLNSTGIVTGFNKGASPTGFYAKNGVVKSFLTSDEYKQVIKYYHKLISEGLIPADWATKTFDACDTDQLSDGKTAKTGVSFGWSQDASFGTLKDQYIPIPVPSAPGVSPDKTVWDGSSAEFEADRFSLSSHAANKDAALKLANLLYSEKYSVQQFLGSFGNLVTDDGNRHYTVDEDKYTKAMGDNLFPGLADRFSGWIPDGVTIKGDVDGDNLLEANKPYEEQRSHFDPVKDYIPDYVNPDPTDSNTLTNNNAQISNVVMQKTATWMSKGGIDEEWDAYCKQLDSLGLQENVKIWQKWYDIYTKK

Solvent-accessible surface area: 20644 Å² total; per-residue (Å²): 162,83,82,46,87,1,33,0,10,2,3,20,57,84,24,20,26,77,0,39,105,2,101,1,2,120,53,0,39,66,66,1,77,4,95,6,84,51,102,51,22,60,47,123,36,18,76,157,84,35,112,60,13,5,82,67,32,136,29,17,27,0,3,3,29,1,2,85,23,57,29,0,34,66,69,75,58,32,8,32,24,0,30,148,18,27,121,112,0,68,43,0,87,77,0,11,161,79,22,78,69,0,58,88,10,3,24,46,68,149,30,67,0,32,0,0,0,2,0,38,2,100,32,5,55,13,0,0,0,0,0,0,0,0,70,42,3,0,88,146,44,70,39,159,42,3,83,51,10,104,80,0,10,88,4,0,88,9,0,80,104,90,45,6,30,60,68,62,121,100,36,12,32,4,0,3,4,39,66,15,58,61,106,17,6,73,39,2,1,0,0,0,0,0,0,14,10,0,8,0,0,3,16,52,44,5,11,12,48,0,1,18,1,72,116,4,68,5,99,10,0,4,38,14,95,47,0,36,79,0,0,80,18,0,48,94,0,16,78,58,29,0,3,24,90,76,1,28,111,41,80,52,109,37,7,63,86,32,10,68,33,104,29,174,33,3,58,0,0,0,3,18,2,30,2,36,57,61,20,1,21,118,6,73,137,43,5,56,15,2,56,4,0,11,7,101,76,28,38,102,106,116,0,5,0,0,13,1,23,5,11,30,56,13,3,7,1,2,0,7,24,146,8,90,49,63,101,8,0,4,86,1,0,24,35,2,1,19,44,111,3,0,0,6,0,9,1,0,4,63,69,59,3,2,75,77,73,36,154,99,55,10,40,6,73,79,118,94,46,86,136,14,34,62,67,93,96,0,10,0,5,3,33,62,1,0,0,9,7,5,72,44,4,69,36,126,6,15,61,59,1,66,36,0,80,92,0,18,118,42,0,134,112,14,61,80,47,24,54,90,58,114,23,20,15,10,37,20,6,39,23,56,45,98,17,19,77,36,7,83,104,23,27,52,89,5,20,86,21,9,59,97,38,0,21,46,2,0,33,165,16,24,9,86,138,64,22,87,67,3,23,128,82,0,68,90,49,15,0,89,85,0,22,150,15,22,39,93,21,1,45,82,37,36,99,251

Radius of gyration: 23.69 Å; Cα contacts (8 Å, |Δi|>4): 977; chains: 1; bounding box: 59×47×74 Å

B-factor: mean 21.51, std 8.58, range [3.84, 72.06]